Protein 8IUB (pdb70)

Nearest PDB structures (foldseek):
  8iua-assembly1_A  TM=9.982E-01  e=0.000E+00  Flavobacterium johnsoniae UW101
  8iu8-assembly1_A  TM=9.991E-01  e=0.000E+00  Flavobacterium johnsoniae UW101
  8iu9-assembly1_A  TM=9.987E-01  e=0.000E+00  Flavobacterium johnsoniae UW101
  3wnk-assembly1_A  TM=9.114E-01  e=9.664E-57  Niallia circulans
  3wnn-assembly2_B  TM=8.988E-01  e=6.431E-57  Niallia circulans

Radius of gyration: 24.44 Å; Cα contacts (8 Å, |Δi|>4): 1355; chains: 1; bounding box: 46×47×80 Å

Organism: Flavobacterium johnsoniae (strain ATCC 17061 / DSM 2064 / JCM 8514 / BCRC 14874 / CCUG 350202 / NBRC 14942 / NCIMB 11054 / UW101) (NCBI:txid376686)

Secondary structure (DSSP, 8-state):
---EEESSS-B-TTPPEEEEES---SSEEEEEEETTEEEEEEE---SEEEE---S-SSEEEEEEEEEEPTTS-EEEEEEEEEEE-SSTTSS--EEEE---SS--HHHHHHHHHHHHHTT--EEEE-S-SSBTTB-SSB-SSSB-SEEE-TTS-EEEHHHHHHHHHHHHHTT-EEEEEEESSEE-TT--TTTS-GGGB-BSSTTS-SBPEE---TT-S--EEEB-TT-HHHHHHHHHHHHHHHHHS--SEEEEE------S-B-TTSSB--GGGTHHHHHHHHHHHTTTSEEEEEEETTTTHHHHTTSS-SSEEEE--TT--BHHHHHHHHHHHHHHTTT---EEEE--TTTTGGGSSEE--HHHHHHHHHHHHHTT-EE--BSSSB-SSSSTT---EEPPHHHHHHHHHHHHHHHHTHHHHSSS-EEE---EEESSSSS-EE-SSPPTTSEEEEEEEETTEEEEEEEE-TT-S--BTT-TTS-PPPPPPEEEEEEEEE-SS----EEEEBTTBGGG--EEE--EEETTEEEEEEEEESSEEEEEE-

InterPro domains:
  IPR013780 Glycosyl hydrolase, all-beta [G3DSA:2.60.40.1180] (473-586)
  IPR013783 Immunoglobulin-like fold [G3DSA:2.60.40.10] (39-127)
  IPR017853 Glycoside hydrolase superfamily [SSF51445] (140-297)
  IPR025092 Glycosyl hydrolase family 66 [PF13199] (46-584)
  IPR025092 Glycosyl hydrolase family 66 [cd14745] (130-457)

B-factor: mean 16.68, std 7.06, range [8.14, 56.15]

CATH classification: 3.20.20.80

Sequence (546 aa):
KITLKTDKKASYKPGETVNFTADKVFNSSLIRYTHLGKVIKEETFSSGTSWSWLPPSDDFQGYMVAIYQTNTDGTQTILGTVGIDVSSDWAKFPRYGFLSEFGNISESDRAAVIDNLKDYHINGIQFYDWQYRQHQPLAGTVSNPMPVWNDIINREVYGSTVSGYIAQAHSKNMKAMFYNLAYGVLNDYDPNLIKQQQFVYKDANHNDKDKHELGWPFISNIYITDPANTAWQNYLAQKNDDVYKVYDFDGFHIDQLGDRGNVFRYDGTNADLKNAFPSFISAMKSANTNKKLVMNAVNQYGQKEIAGKELDFLYTEVWSPNEGFKDLTQVLTDNAAYSNNSKNTVLAAYMNYNKANNQGMMFNTPGVLLTDAVIFAFGGSHLELGEHMLGKEYFPNKNLSSMSAELKSSLLLEYYDFMTAYQNLLRDGGTYTNPTIATGDGKLNLGSWPPTMGKVAAVGKQVGSREIIHLLNFTNANSLNWRDTDGTQNVPDLIKQAMLNLNHSGKVTKIWYASPDYNGGAAVELSFSQNGEKVNFKVPVLQYWAMIIVVE

Solvent-accessible surface area: 20826 Å² total; per-residue (Å²): 182,12,75,11,88,7,48,40,2,6,2,92,48,56,52,60,0,66,3,76,5,78,101,75,62,119,77,6,47,2,37,0,13,43,17,9,133,68,67,77,76,57,91,9,68,41,64,83,39,65,18,107,9,50,84,83,51,59,38,0,4,2,0,3,0,20,42,58,51,154,114,54,78,80,66,32,8,9,10,5,1,3,1,1,6,50,46,10,21,69,1,0,2,1,0,0,0,0,48,4,16,120,42,59,120,81,81,29,32,63,31,1,56,71,0,16,23,12,5,0,3,0,0,2,0,24,6,0,2,40,25,4,6,50,0,4,0,19,78,64,101,110,58,73,106,52,2,68,1,5,31,100,49,96,1,54,5,77,3,0,50,16,1,4,62,32,0,63,68,50,34,3,62,0,0,0,12,0,2,0,0,0,0,0,88,73,39,64,99,107,83,2,110,76,98,7,1,0,0,95,36,48,109,86,108,78,38,2,65,68,130,48,52,232,43,50,57,7,37,9,42,0,0,7,0,35,33,91,58,0,12,106,32,0,14,96,32,3,46,25,0,24,140,42,9,91,0,22,0,0,3,0,21,5,38,2,101,53,56,117,15,30,87,68,104,19,62,101,1,67,3,75,86,3,1,26,54,0,0,28,27,3,47,93,50,18,93,133,40,31,4,0,1,6,0,17,46,38,39,3,0,144,45,0,0,66,60,77,9,28,0,0,4,0,16,0,58,78,113,34,39,14,4,104,34,0,10,91,6,19,81,43,0,36,74,83,5,124,124,73,30,37,5,0,0,0,1,5,3,0,54,77,76,0,97,101,134,32,92,5,28,17,4,2,0,5,4,0,0,0,0,0,1,1,24,9,0,2,3,1,4,6,5,49,20,3,3,3,24,72,58,5,16,36,123,33,5,53,29,28,83,116,0,100,66,30,0,59,47,1,4,3,0,2,0,1,2,0,10,2,3,10,51,48,50,86,102,54,135,39,75,22,48,42,28,58,53,107,6,83,40,18,55,55,72,14,56,98,36,72,0,1,2,6,3,18,58,14,66,106,65,60,2,7,1,0,0,2,0,52,43,12,71,34,53,79,1,16,14,54,85,17,86,9,64,90,5,99,91,18,121,88,0,58,0,50,9,76,24,103,36,195,15,110,40,0,0,0,0,1,7,42,63,46,13,0,3,24,43,112,15,106,66,68,66,120,64,96,131,0,48,4,95,1,14,17,0,33,8,0,0,0,0,0,2,59

Structure (mmCIF, N/CA/C/O backbone):
data_8IUB
#
_entry.id   8IUB
#
_cell.length_a   41.911
_cell.length_b   91.058
_cell.length_c   137.354
_cell.angle_alpha   90.000
_cell.angle_beta   90.000
_cell.angle_gamma   90.000
#
_symmetry.space_group_name_H-M   'P 21 21 21'
#
loop_
_entity.id
_entity.type
_entity.pdbx_description
1 polymer 'Candidate dextranase Glycoside hydrolase family 66'
2 branched alpha-D-glucopyranose-(1-6)-alpha-D-glucopyranose-(1-6)-alpha-D-glucopyranose
3 non-polymer 'SULFATE ION'
4 non-polymer 'SODIUM ION'
5 water water
#
loop_
_atom_site.group_PDB
_atom_site.id
_atom_site.type_symbol
_atom_site.label_atom_id
_atom_site.label_alt_id
_atom_site.label_comp_id
_atom_site.label_asym_id
_atom_site.label_entity_id
_atom_site.label_seq_id
_atom_site.pdbx_PDB_ins_code
_atom_site.Cartn_x
_atom_site.Cartn_y
_atom_site.Cartn_z
_atom_site.occupancy
_atom_site.B_iso_or_equiv
_atom_site.auth_seq_id
_atom_site.auth_comp_id
_atom_site.auth_asym_id
_atom_site.auth_atom_id
_atom_site.pdbx_PDB_model_num
ATOM 1 N N . LYS A 1 31 ? 6.389 33.298 -58.339 1.000 35.603 41 LYS A N 1
ATOM 2 C CA . LYS A 1 31 ? 5.621 32.819 -57.161 1.000 33.467 41 LYS A CA 1
ATOM 3 C C . LYS A 1 31 ? 5.454 33.954 -56.159 1.000 31.211 41 LYS A C 1
ATOM 4 O O . LYS A 1 31 ? 6.137 34.973 -56.199 1.000 31.999 41 LYS A O 1
ATOM 23 N N . ILE A 1 32 ? 4.528 33.761 -55.228 1.000 28.460 42 ILE A N 1
ATOM 24 C CA . ILE A 1 32 ? 4.272 34.773 -54.226 1.000 27.407 42 ILE A CA 1
ATOM 25 C C . ILE A 1 32 ? 4.214 34.128 -52.844 1.000 26.045 42 ILE A C 1
ATOM 26 O O . ILE A 1 32 ? 3.838 32.956 -52.653 1.000 25.433 42 ILE A O 1
ATOM 42 N N . THR A 1 33 ? 4.551 34.954 -51.856 1.000 25.705 43 THR A N 1
ATOM 43 C CA . THR A 1 33 ? 4.119 34.685 -50.496 1.000 24.069 43 THR A CA 1
ATOM 44 C C . THR A 1 33 ? 2.742 35.300 -50.316 1.000 22.524 43 THR A C 1
ATOM 45 O O . THR A 1 33 ? 2.444 36.379 -50.813 1.000 23.028 43 THR A O 1
ATOM 56 N N . LEU A 1 34 ? 1.891 34.520 -49.675 1.000 20.920 44 LEU A N 1
ATOM 57 C CA . LEU A 1 34 ? 0.518 34.879 -49.470 1.000 19.614 44 LEU A CA 1
ATOM 58 C C . LEU A 1 34 ? 0.173 34.527 -48.028 1.000 18.805 44 LEU A C 1
ATOM 59 O O . LEU A 1 34 ? 0.185 33.351 -47.650 1.000 18.886 44 LEU A O 1
ATOM 75 N N . LYS A 1 35 ? -0.209 35.572 -47.273 1.000 18.793 45 LYS A N 1
ATOM 76 C CA . LYS A 1 35 ? -0.503 35.478 -45.838 1.000 18.413 45 LYS A CA 1
ATOM 77 C C . LYS A 1 35 ? -1.844 36.128 -45.507 1.000 17.022 45 LYS A C 1
ATOM 78 O O . LYS A 1 35 ? -2.333 36.929 -46.281 1.000 17.593 45 LYS A O 1
ATOM 97 N N . THR A 1 36 ? -2.394 35.806 -44.328 1.000 14.960 46 THR A N 1
ATOM 98 C CA . THR A 1 36 ? -3.523 36.521 -43.749 1.000 13.693 46 THR A CA 1
ATOM 99 C C . THR A 1 36 ? -3.112 37.107 -42.414 1.000 14.231 46 THR A C 1
ATOM 100 O O . THR A 1 36 ? -2.029 36.773 -41.886 1.000 14.495 46 THR A O 1
ATOM 111 N N . ASP A 1 37 ? -3.960 38.005 -41.893 1.000 13.769 47 ASP A N 1
ATOM 112 C CA . ASP A 1 37 ? -3.579 38.774 -40.722 1.000 14.366 47 ASP A CA 1
ATOM 113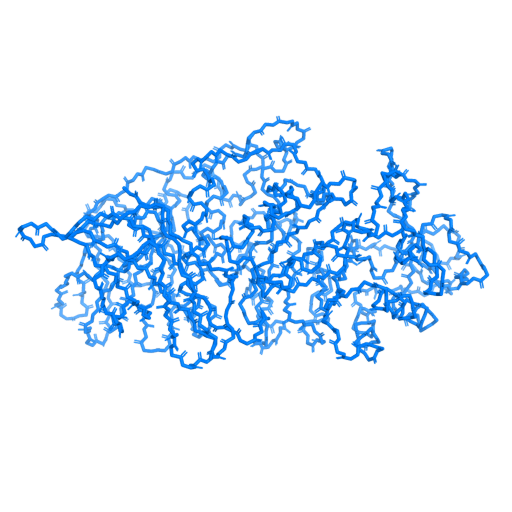 C C . ASP A 1 37 ? -3.639 37.987 -39.407 1.000 13.551 47 ASP A C 1
ATOM 114 O O . ASP A 1 37 ? -2.966 38.327 -38.455 1.000 14.812 47 ASP A O 1
ATOM 123 N N A LYS A 1 38 ? -4.494 36.963 -39.348 0.500 12.560 48 LYS A N 1
ATOM 124 N N B LYS A 1 38 ? -4.521 36.980 -39.339 0.500 12.590 48 LYS A N 1
ATOM 125 C CA A LYS A 1 38 ? -4.709 36.215 -38.117 0.500 12.376 48 LYS A CA 1
ATOM 126 C CA B LYS A 1 38 ? -4.755 36.215 -38.117 0.500 12.402 48 LYS A CA 1
ATOM 127 C C A LYS A 1 38 ? -4.542 34.726 -38.398 0.500 11.674 48 LYS A C 1
ATOM 128 C C B LYS A 1 38 ? -4.543 34.731 -38.397 0.500 11.678 48 LYS A C 1
ATOM 129 O O A LYS A 1 38 ? -4.485 34.325 -39.563 0.500 11.812 48 LYS A O 1
ATOM 130 O O B LYS A 1 38 ? -4.491 34.335 -39.562 0.500 11.810 48 LYS A O 1
ATOM 167 N N . ALA A 1 39 ? -4.431 33.930 -37.317 1.000 11.502 49 ALA A N 1
ATOM 168 C CA . ALA A 1 39 ? -4.239 32.483 -37.425 1.000 11.526 49 ALA A CA 1
ATOM 169 C C . ALA A 1 39 ? -5.549 31.787 -37.785 1.000 10.916 49 ALA A C 1
ATOM 170 O O . ALA A 1 39 ? -5.502 30.683 -38.320 1.000 11.920 49 ALA A O 1
ATOM 177 N N . SER A 1 40 ? -6.689 32.381 -37.404 1.000 10.730 50 SER A N 1
ATOM 178 C CA . SER A 1 40 ? -8.022 31.844 -37.576 1.000 10.512 50 SER A CA 1
ATOM 179 C C . SER A 1 40 ? -8.982 33.013 -37.420 1.000 10.529 50 SER A C 1
ATOM 180 O O . SER A 1 40 ? -8.608 34.055 -36.938 1.000 10.517 50 SER A O 1
ATOM 188 N N . TYR A 1 41 ? -10.246 32.803 -37.773 1.000 10.608 51 TYR A N 1
ATOM 189 C CA . TYR A 1 41 ? -11.247 33.854 -37.832 1.000 10.726 51 TYR A CA 1
ATOM 190 C C . TYR A 1 41 ? -12.545 33.334 -37.240 1.000 11.284 51 TYR A C 1
ATOM 191 O O . TYR A 1 41 ? -13.057 32.283 -37.627 1.000 11.493 51 TYR A O 1
ATOM 209 N N . LYS A 1 42 ? -13.122 34.120 -36.351 1.000 12.277 52 LYS A N 1
ATOM 210 C CA . LYS A 1 42 ? -14.451 33.814 -35.879 1.000 12.633 52 LYS A CA 1
ATOM 211 C C . LYS A 1 42 ? -15.435 34.098 -37.000 1.000 12.511 52 LYS A C 1
ATOM 212 O O . LYS A 1 42 ? -15.199 34.948 -37.853 1.000 12.570 52 LYS A O 1
ATOM 231 N N . PRO A 1 43 ? -16.612 33.440 -36.977 1.000 12.934 53 PRO A N 1
ATOM 232 C CA . PRO A 1 43 ? -17.705 33.812 -37.879 1.000 13.595 53 PRO A CA 1
ATOM 233 C C . PRO A 1 43 ? -17.951 35.310 -37.844 1.000 13.663 53 PRO A C 1
ATOM 234 O O . PRO A 1 43 ? -18.040 35.889 -36.772 1.000 14.378 53 PRO A O 1
ATOM 245 N N . GLY A 1 44 ? -18.091 35.894 -39.035 1.000 14.110 54 GLY A N 1
ATOM 246 C CA . GLY A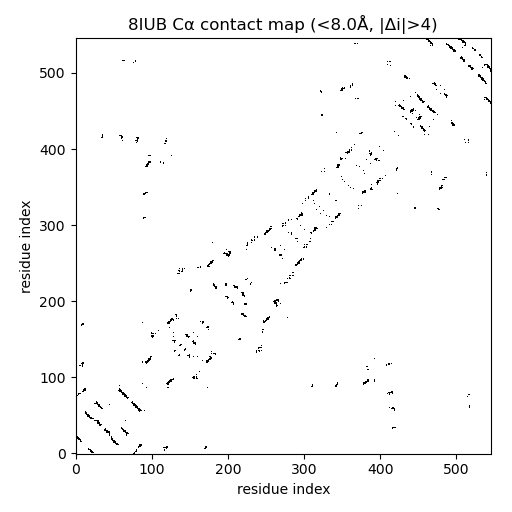 1 44 ? -18.337 37.304 -39.153 1.000 14.948 54 GLY A CA 1
ATOM 247 C C . GLY A 1 44 ? -17.088 38.159 -39.239 1.000 14.633 54 GLY A C 1
ATOM 248 O O . GLY A 1 44 ? -17.264 39.344 -39.543 1.000 16.593 54 GLY A O 1
ATOM 252 N N . GLU A 1 45 ? -15.891 37.616 -38.992 1.000 13.823 55 GLU A N 1
ATOM 253 C CA . GLU A 1 45 ? -14.686 38.421 -39.017 1.000 13.825 55 GLU A CA 1
ATOM 254 C C . GLU A 1 45 ? -14.150 38.452 -40.445 1.000 14.297 55 GLU A C 1
ATOM 255 O O . GLU A 1 45 ? -14.136 37.451 -41.152 1.000 14.365 55 GLU A O 1
ATOM 267 N N . THR A 1 46 ? -13.620 39.610 -40.819 1.000 15.139 56 THR A N 1
ATOM 268 C CA . THR A 1 46 ? -13.027 39.786 -42.128 1.000 15.202 56 THR A CA 1
ATOM 269 C C . THR A 1 46 ? -11.567 39.311 -42.154 1.000 14.483 56 THR A C 1
ATOM 270 O O . THR A 1 46 ? -10.770 39.520 -41.212 1.000 15.295 56 THR A O 1
ATOM 281 N N . VAL A 1 47 ? -11.224 38.654 -43.262 1.000 13.438 57 VAL A N 1
ATOM 282 C CA . VAL A 1 47 ? -9.865 38.221 -43.513 1.000 12.820 57 VAL A CA 1
ATOM 283 C C . VAL A 1 47 ? -9.150 39.326 -44.274 1.000 13.391 57 VAL A C 1
ATOM 284 O O . VAL A 1 47 ? -9.661 39.784 -45.295 1.000 13.450 57 VAL A O 1
ATOM 297 N N . ASN A 1 48 ? -7.938 39.714 -43.835 1.000 13.580 58 ASN A N 1
ATOM 298 C CA . ASN A 1 48 ? -7.086 40.649 -44.532 1.000 14.756 58 ASN A CA 1
ATOM 299 C C . ASN A 1 48 ? -5.840 39.933 -45.036 1.000 14.522 58 ASN A C 1
ATOM 300 O O . ASN A 1 48 ? -5.096 39.326 -44.259 1.000 15.420 58 ASN A O 1
ATOM 311 N N . PHE A 1 49 ? -5.629 40.001 -46.346 1.000 15.621 59 PHE A N 1
ATOM 312 C CA . PHE A 1 49 ? -4.520 39.354 -47.010 1.000 16.260 59 PHE A CA 1
ATOM 313 C C . PHE A 1 49 ? -3.353 40.277 -47.310 1.000 18.034 59 PHE A C 1
ATOM 314 O O . PHE A 1 49 ? -3.598 41.458 -47.546 1.000 18.434 59 PHE A O 1
ATOM 331 N N . THR A 1 50 ? -2.136 39.679 -47.385 1.000 17.423 60 THR A N 1
ATOM 332 C CA . THR A 1 50 ? -0.893 40.309 -47.832 1.000 19.492 60 THR A CA 1
ATOM 333 C C . THR A 1 50 ? -0.188 39.371 -48.804 1.000 19.865 60 THR A C 1
ATOM 334 O O . THR A 1 50 ? 0.148 38.221 -48.452 1.000 20.736 60 THR A O 1
ATOM 345 N N . ALA A 1 51 ? 0.061 39.921 -49.997 1.000 21.530 61 ALA A N 1
ATOM 346 C CA . ALA A 1 51 ? 0.956 39.283 -50.931 1.000 21.964 61 ALA A CA 1
ATOM 347 C C . ALA A 1 51 ? 2.216 40.123 -51.078 1.000 23.718 61 ALA A C 1
ATOM 348 O O . ALA A 1 51 ? 2.147 41.360 -50.977 1.000 24.928 61 ALA A O 1
ATOM 355 N N . ASP A 1 52 ? 3.357 39.476 -51.362 1.000 23.684 62 ASP A N 1
ATOM 356 C CA . ASP A 1 52 ? 4.624 40.201 -51.429 1.000 25.845 62 ASP A CA 1
ATOM 357 C C . ASP A 1 52 ? 4.761 40.958 -52.742 1.000 27.767 62 ASP A C 1
ATOM 358 O O . ASP A 1 52 ? 5.596 41.860 -52.838 1.000 29.258 62 ASP A O 1
ATOM 367 N N . LYS A 1 53 ? 3.967 40.582 -53.748 1.000 27.884 63 LYS A N 1
ATOM 368 C CA . LYS A 1 53 ? 4.045 41.195 -55.063 1.000 30.731 63 LYS A CA 1
ATOM 369 C C . LYS A 1 53 ? 2.831 40.728 -55.860 1.000 30.199 63 LYS A C 1
ATOM 370 O O . LYS A 1 53 ? 2.264 39.648 -55.590 1.000 29.123 63 LYS A O 1
ATOM 389 N N . VAL A 1 54 ? 2.490 41.532 -56.870 1.000 32.404 64 VAL A N 1
ATOM 390 C CA . VAL A 1 54 ? 1.391 41.230 -57.767 1.000 31.925 64 VAL A CA 1
ATOM 391 C C . VAL A 1 54 ? 1.959 40.803 -59.110 1.000 33.214 64 VAL A C 1
ATOM 392 O O . VAL A 1 54 ? 3.015 41.268 -59.519 1.000 35.729 64 VAL A O 1
ATOM 405 N N . PHE A 1 55 ? 1.259 39.856 -59.758 1.000 32.453 65 PHE A N 1
ATOM 406 C CA . PHE A 1 55 ? 1.558 39.422 -61.113 1.000 34.132 65 PHE A CA 1
ATOM 407 C C . PHE A 1 55 ? 0.363 39.788 -61.979 1.000 34.408 65 PHE A C 1
ATOM 408 O O . PHE A 1 55 ? -0.783 39.743 -61.529 1.000 33.003 65 PHE A O 1
ATOM 425 N N . ASN A 1 56 ? 0.637 40.167 -63.224 1.000 36.453 66 ASN A N 1
ATOM 426 C CA . ASN A 1 56 ? -0.438 40.586 -64.105 1.000 37.304 66 ASN A CA 1
ATOM 427 C C . ASN A 1 56 ? -1.174 39.349 -64.617 1.000 36.301 66 ASN A C 1
ATOM 428 O O . ASN A 1 56 ? -0.744 38.217 -64.405 1.000 35.212 66 ASN A O 1
ATOM 439 N N . SER A 1 57 ? -2.318 39.575 -65.262 1.000 36.582 67 SER A N 1
ATOM 440 C CA . SER A 1 57 ? -3.116 38.502 -65.831 1.000 36.407 67 SER A CA 1
ATOM 441 C C . SER A 1 57 ? -3.408 37.436 -64.771 1.000 33.774 67 SER A C 1
ATOM 442 O O . SER A 1 57 ? -3.367 36.243 -65.095 1.000 33.995 67 SER A O 1
ATOM 450 N N . SER A 1 58 ? -3.733 37.859 -63.529 1.000 31.473 68 SER A N 1
ATOM 451 C CA . SER A 1 58 ? -3.907 36.908 -62.435 1.000 29.224 68 SER A CA 1
ATOM 452 C C . SER A 1 58 ? -5.238 37.069 -61.694 1.000 28.003 68 SER A C 1
ATOM 453 O O . SER A 1 58 ? -5.870 38.118 -61.693 1.000 27.899 68 SER A O 1
ATOM 461 N N . LEU A 1 59 ? -5.621 35.988 -61.033 1.000 26.702 69 LEU A N 1
ATOM 462 C CA . LEU A 1 59 ? -6.940 35.785 -60.447 1.000 26.192 69 LEU A CA 1
ATOM 463 C C . LEU A 1 59 ? -6.790 35.203 -59.045 1.000 23.394 69 LEU A C 1
ATOM 464 O O . LEU A 1 59 ? -5.876 34.439 -58.794 1.000 23.503 69 LEU A O 1
ATOM 480 N N . ILE A 1 60 ? -7.718 35.567 -58.153 1.000 21.685 70 ILE A N 1
ATOM 481 C CA . ILE A 1 60 ? -7.816 34.989 -56.818 1.000 20.250 70 ILE A CA 1
ATOM 482 C C . ILE A 1 60 ? -9.060 34.114 -56.791 1.000 20.003 70 ILE A C 1
ATOM 483 O O . ILE A 1 60 ? -10.158 34.567 -57.090 1.000 20.994 70 ILE A O 1
ATOM 499 N N . ARG A 1 61 ? -8.855 32.855 -56.414 1.000 18.820 71 ARG A N 1
ATOM 500 C CA . ARG A 1 61 ? -9.894 31.840 -56.377 1.000 18.898 71 ARG A CA 1
ATOM 501 C C . ARG A 1 61 ? -10.065 31.362 -54.941 1.000 16.860 71 ARG A C 1
ATOM 502 O O . ARG A 1 61 ? -9.115 30.885 -54.339 1.000 16.751 71 ARG A O 1
ATOM 523 N N . TYR A 1 62 ? -11.284 31.531 -54.414 1.000 16.497 72 TYR A N 1
ATOM 524 C CA . TYR A 1 62 ? -11.662 31.149 -53.071 1.000 15.283 72 TYR A CA 1
ATOM 525 C C . TYR A 1 62 ? -12.396 29.822 -53.198 1.000 14.913 72 TYR A C 1
ATOM 526 O O . TYR A 1 62 ? -13.418 29.741 -53.906 1.000 16.320 72 TYR A O 1
ATOM 544 N N . THR A 1 63 ? -11.919 28.761 -52.537 1.000 13.876 73 THR A N 1
ATOM 545 C CA . THR A 1 63 ? -12.573 27.459 -52.628 1.000 14.097 73 THR A CA 1
ATOM 546 C C . THR A 1 63 ? -12.952 26.901 -51.247 1.000 13.375 73 THR A C 1
ATOM 547 O O . THR A 1 63 ? -12.283 27.138 -50.241 1.000 12.301 73 THR A O 1
ATOM 558 N N . HIS A 1 64 ? -14.093 26.185 -51.249 1.000 13.685 74 HIS A N 1
ATOM 559 C CA . HIS A 1 64 ? -14.499 25.379 -50.111 1.000 13.691 74 HIS A CA 1
ATOM 560 C C . HIS A 1 64 ? -14.600 23.943 -50.619 1.000 14.898 74 HIS A C 1
ATOM 561 O O . HIS A 1 64 ? -15.382 23.664 -51.522 1.000 15.037 74 HIS A O 1
ATOM 576 N N . LEU A 1 65 ? -13.790 23.031 -50.070 1.000 14.902 75 LEU A N 1
ATOM 577 C CA . LEU A 1 65 ? -13.826 21.609 -50.460 1.000 16.451 75 LEU A CA 1
ATOM 578 C C . LEU A 1 65 ? -13.740 21.475 -51.978 1.000 17.334 75 LEU A C 1
ATOM 579 O O . LEU A 1 65 ? -14.494 20.722 -52.592 1.000 17.954 75 LEU A O 1
ATOM 595 N N . GLY A 1 66 ? -12.805 22.228 -52.567 1.000 17.091 76 GLY A N 1
ATOM 596 C CA . GLY A 1 66 ? -12.547 22.056 -53.981 1.000 18.372 76 GLY A CA 1
ATOM 597 C C . GLY A 1 66 ? -13.509 22.807 -54.907 1.000 18.663 76 GLY A C 1
ATOM 598 O O . GLY A 1 66 ? -13.285 22.810 -56.111 1.000 20.108 76 GLY A O 1
ATOM 602 N N . LYS A 1 67 ? -14.575 23.414 -54.359 1.000 17.429 77 LYS A N 1
ATOM 603 C CA . LYS A 1 67 ? -15.526 24.165 -55.154 1.000 18.302 77 LYS A CA 1
ATOM 604 C C . LYS A 1 67 ? -15.233 25.662 -55.065 1.000 17.380 77 LYS A C 1
ATOM 605 O O . LYS A 1 67 ? -15.071 26.198 -53.980 1.000 16.001 77 LYS A O 1
ATOM 624 N N . VAL A 1 68 ? -15.293 26.334 -56.212 1.000 18.410 78 VAL A N 1
ATOM 625 C CA . VAL A 1 68 ? -15.093 27.769 -56.289 1.000 18.605 78 VAL A CA 1
ATOM 626 C C . VAL A 1 68 ? -16.337 28.458 -55.753 1.000 18.722 78 VAL A C 1
ATOM 627 O O . VAL A 1 68 ? -17.435 28.302 -56.285 1.000 20.729 78 VAL A O 1
ATOM 640 N N . ILE A 1 69 ? -16.132 29.281 -54.733 1.000 17.443 79 ILE A N 1
ATOM 641 C CA . ILE A 1 69 ? -17.212 30.075 -54.178 1.000 18.036 79 ILE A CA 1
ATOM 642 C C . ILE A 1 69 ? -17.043 31.550 -54.514 1.000 18.687 79 ILE A C 1
ATOM 643 O O . ILE A 1 69 ? -17.991 32.322 -54.389 1.000 19.899 79 ILE A O 1
ATOM 659 N N . LYS A 1 70 ? -15.849 31.970 -54.945 1.000 18.413 80 LYS A N 1
ATOM 660 C CA . LYS A 1 70 ? -15.641 33.358 -55.354 1.000 19.472 80 LYS A CA 1
ATOM 661 C C . LYS A 1 70 ? -14.386 33.433 -56.220 1.000 19.286 80 LYS A C 1
ATOM 662 O O . LYS A 1 70 ? -13.423 32.711 -55.944 1.000 18.108 80 LYS A O 1
ATOM 681 N N . GLU A 1 71 ? -14.420 34.250 -57.271 1.000 21.096 81 GLU A N 1
ATOM 682 C CA . GLU A 1 71 ? -13.217 34.606 -58.004 1.000 22.216 81 GLU A CA 1
ATOM 683 C C . GLU A 1 71 ? -13.167 36.121 -58.139 1.000 23.159 81 GLU A C 1
ATOM 684 O O . GLU A 1 71 ? -14.190 36.775 -58.339 1.000 24.452 81 GLU A O 1
ATOM 696 N N . GLU A 1 72 ? -11.957 36.671 -58.057 1.000 23.376 82 GLU A N 1
ATOM 697 C CA . GLU A 1 72 ? -11.790 38.081 -58.367 1.000 24.722 82 GLU A CA 1
ATOM 698 C C . GLU A 1 72 ? -10.373 38.374 -58.873 1.000 25.538 82 GLU A C 1
ATOM 699 O O . GLU A 1 72 ? -9.434 37.590 -58.716 1.000 25.653 82 GLU A O 1
ATOM 711 N N . THR A 1 73 ? -10.212 39.526 -59.516 1.000 27.267 83 THR A N 1
ATOM 712 C CA . THR A 1 73 ? -8.937 39.859 -60.122 1.000 29.317 83 THR A CA 1
ATOM 713 C C . THR A 1 73 ? -7.910 40.107 -59.022 1.000 29.641 83 THR A C 1
ATOM 714 O O . THR A 1 73 ? -8.257 40.654 -57.978 1.000 29.500 83 THR A O 1
ATOM 725 N N . PHE A 1 74 ? -6.684 39.590 -59.235 1.000 29.945 84 PHE A N 1
ATOM 726 C CA . PHE A 1 74 ? -5.551 39.858 -58.352 1.000 28.589 84 PHE A CA 1
ATOM 727 C C . PHE A 1 74 ? -5.037 41.252 -58.716 1.000 30.833 84 PHE A C 1
ATOM 728 O O . PHE A 1 74 ? -4.606 41.463 -59.832 1.000 33.090 84 PHE A O 1
ATOM 745 N N A SER A 1 75 ? -5.220 42.190 -57.783 0.500 30.674 85 SER A N 1
ATOM 746 N N B SER A 1 75 ? -4.981 42.165 -57.733 0.500 30.934 85 SER A N 1
ATOM 747 C CA A SER A 1 75 ? -4.934 43.593 -58.013 0.500 31.991 85 SER A CA 1
ATOM 748 C CA B SER A 1 75 ? -4.922 43.590 -58.029 0.500 32.347 85 SER A CA 1
ATOM 749 C C A SER A 1 75 ? -4.079 44.093 -56.851 0.500 32.122 85 SER A C 1
ATOM 750 C C B SER A 1 75 ? -4.105 44.367 -56.993 0.500 32.653 85 SER A C 1
ATOM 751 O O A SER A 1 75 ? -2.873 43.845 -56.824 0.500 32.638 85 SER A O 1
ATOM 752 O O B SER A 1 75 ? -2.976 44.776 -57.295 0.500 33.255 85 SER A O 1
ATOM 767 N N . GLY A 1 76 ? -4.729 44.683 -55.832 1.000 32.028 86 GLY A N 1
ATOM 768 C CA . GLY A 1 76 ? -4.029 45.296 -54.710 1.000 32.286 86 GLY A CA 1
ATOM 769 C C . GLY A 1 76 ? -3.203 44.248 -53.965 1.000 30.921 86 GLY A C 1
ATOM 770 O O . GLY A 1 76 ? -3.581 43.084 -53.943 1.000 30.172 86 GLY A O 1
ATOM 774 N N . THR A 1 77 ? -2.066 44.658 -53.375 1.000 30.654 87 THR A N 1
ATOM 775 C CA . THR A 1 77 ? -1.259 43.714 -52.611 1.000 28.819 87 THR A CA 1
ATOM 776 C C . THR A 1 77 ? -1.886 43.445 -51.231 1.000 26.013 87 THR A C 1
ATOM 777 O O . THR A 1 77 ? -1.533 42.483 -50.550 1.000 26.487 87 THR A O 1
ATOM 788 N N . SER A 1 78 ? -2.795 44.326 -50.809 1.000 25.047 88 SER A N 1
ATOM 789 C CA . SER A 1 78 ? -3.623 44.111 -49.635 1.000 23.076 88 SER A CA 1
ATOM 790 C C . SER A 1 78 ? -5.061 44.123 -50.085 1.000 21.635 88 SER A C 1
ATOM 791 O O . SER A 1 78 ? -5.449 45.001 -50.857 1.000 22.700 88 SER A O 1
ATOM 799 N N . TRP A 1 79 ? -5.839 43.216 -49.517 1.000 19.029 89 TRP A N 1
ATOM 800 C CA . TRP A 1 79 ? -7.256 43.194 -49.799 1.000 18.702 89 TRP A CA 1
ATOM 801 C C . TRP A 1 79 ? -7.930 42.376 -48.716 1.000 17.098 89 TRP A C 1
ATOM 802 O O . TRP A 1 79 ? -7.279 41.678 -47.944 1.000 16.666 89 TRP A O 1
ATOM 823 N N . SER A 1 80 ? -9.253 42.494 -48.652 1.000 17.471 90 SER A N 1
ATOM 824 C CA . SER A 1 80 ? -10.016 41.801 -47.639 1.000 17.026 90 SER A CA 1
ATOM 825 C C . SER A 1 80 ? -11.075 40.892 -48.248 1.000 16.411 90 SER A C 1
ATOM 826 O O . SER A 1 80 ? -11.467 41.068 -49.389 1.000 17.009 90 SER A O 1
ATOM 834 N N . TRP A 1 81 ? -11.519 39.922 -47.443 1.000 15.509 91 TRP A N 1
ATOM 835 C CA . TRP A 1 81 ? -12.596 39.015 -47.804 1.000 15.270 91 TRP A CA 1
ATOM 836 C C . TRP A 1 81 ? -13.390 38.727 -46.542 1.000 15.018 91 TRP A C 1
ATOM 837 O O . TRP A 1 81 ? -12.823 38.305 -45.548 1.000 14.849 91 TRP A O 1
ATOM 858 N N . LEU A 1 82 ? -14.723 38.795 -46.641 1.000 15.424 92 LEU A N 1
ATOM 859 C CA . LEU A 1 82 ? -15.585 38.282 -45.582 1.000 16.009 92 LEU A CA 1
ATOM 860 C C . LEU A 1 82 ? -16.018 36.876 -45.971 1.000 15.454 92 LEU A C 1
ATOM 861 O O . LEU A 1 82 ? -16.749 36.704 -46.944 1.000 16.139 92 LEU A O 1
ATOM 877 N N . PRO A 1 83 ? -15.590 35.826 -45.256 1.000 14.607 93 PRO A N 1
ATOM 878 C CA . PRO A 1 83 ? -15.982 34.464 -45.583 1.000 14.382 93 PRO A CA 1
ATOM 879 C C . PRO A 1 83 ? -17.453 34.256 -45.286 1.000 15.015 93 PRO A C 1
ATOM 880 O O . PRO A 1 83 ? -18.082 35.057 -44.631 1.000 14.639 93 PRO A O 1
ATOM 891 N N . PRO A 1 84 ? -18.006 33.138 -45.746 1.000 14.680 94 PRO A N 1
ATOM 892 C CA . PRO A 1 84 ? -19.351 32.691 -45.326 1.000 15.088 94 PRO A CA 1
ATOM 893 C C . PRO A 1 84 ? -19.413 32.624 -43.796 1.000 14.458 94 PRO A C 1
ATOM 894 O O . PRO A 1 84 ? -18.380 32.492 -43.118 1.000 13.644 94 PRO A O 1
ATOM 905 N N . SER A 1 85 ? -20.633 32.739 -43.251 1.000 15.616 95 SER A N 1
ATOM 906 C CA . SER A 1 85 ? -20.802 32.808 -41.812 1.000 15.282 95 SER A CA 1
ATOM 907 C C . SER A 1 85 ? -20.672 31.464 -41.107 1.000 14.052 95 SER A C 1
ATOM 908 O O . SER A 1 85 ? -20.638 31.422 -39.907 1.000 14.754 95 SER A O 1
ATOM 916 N N . ASP A 1 86 ? -20.679 30.374 -41.857 1.000 13.625 96 ASP A N 1
ATOM 917 C CA . ASP A 1 86 ? -20.765 29.052 -41.247 1.000 14.005 96 ASP A CA 1
ATOM 918 C C . ASP A 1 86 ? -19.565 28.799 -40.352 1.000 12.776 96 ASP A C 1
ATOM 919 O O . ASP A 1 86 ? -18.410 28.993 -40.749 1.000 12.973 96 ASP A O 1
ATOM 928 N N . ASP A 1 87 ? -19.819 28.273 -39.166 1.000 12.273 97 ASP A N 1
ATOM 929 C CA . ASP A 1 87 ? -18.727 28.013 -38.243 1.000 11.657 97 ASP A CA 1
ATOM 930 C C . ASP A 1 87 ? -18.005 26.700 -38.569 1.000 11.381 97 ASP A C 1
ATOM 931 O O . ASP A 1 87 ? -18.550 25.817 -39.201 1.000 11.731 97 ASP A O 1
ATOM 940 N N . PHE A 1 88 ? -16.725 26.646 -38.195 1.000 10.819 98 PHE A N 1
ATOM 941 C CA . PHE A 1 88 ? -15.864 25.479 -38.276 1.000 10.380 98 PHE A CA 1
ATOM 942 C C . PHE A 1 88 ? -15.731 25.044 -39.725 1.000 10.628 98 PHE A C 1
ATOM 943 O O . PHE A 1 88 ? -15.906 23.844 -40.016 1.000 11.835 98 PHE A O 1
ATOM 960 N N . GLN A 1 89 ? -15.308 25.976 -40.588 1.000 10.974 99 GLN A N 1
ATOM 961 C CA . GLN A 1 89 ? -15.119 25.673 -41.999 1.000 10.927 99 GLN A CA 1
ATOM 962 C C . GLN A 1 89 ? -13.709 26.077 -42.417 1.000 10.505 99 GLN A C 1
ATOM 963 O O . GLN A 1 89 ? -13.227 27.148 -42.050 1.000 11.236 99 GLN A O 1
ATOM 977 N N . GLY A 1 90 ? -13.082 25.235 -43.250 1.000 10.878 100 GLY A N 1
ATOM 978 C CA . GLY A 1 90 ? -11.803 25.572 -43.865 1.000 10.886 100 GLY A CA 1
ATOM 979 C C . GLY A 1 90 ? -11.985 25.948 -45.335 1.000 11.054 100 GLY A C 1
ATOM 980 O O . GLY A 1 90 ? -12.807 25.370 -46.014 1.000 11.701 100 GLY A O 1
ATOM 984 N N . TYR A 1 91 ? -11.122 26.850 -45.797 1.000 10.950 101 TYR A N 1
ATOM 985 C CA . TYR A 1 91 ? -11.121 27.324 -47.164 1.000 11.832 101 TYR A CA 1
ATOM 986 C C . TYR A 1 91 ? -9.693 27.305 -47.682 1.000 11.909 101 TYR A C 1
ATOM 987 O O . TYR A 1 91 ? -8.735 27.442 -46.910 1.000 11.537 101 TYR A O 1
ATOM 1005 N N . MET A 1 92 ? -9.558 27.267 -49.012 1.000 12.261 102 MET A N 1
ATOM 1006 C CA . MET A 1 92 ? -8.282 27.589 -49.635 1.000 12.980 102 MET A CA 1
ATOM 1007 C C . MET A 1 92 ? -8.440 28.852 -50.482 1.000 13.379 102 MET A C 1
ATOM 1008 O O . MET A 1 92 ? -9.480 29.056 -51.135 1.000 15.322 102 MET A O 1
ATOM 1022 N N . VAL A 1 93 ? -7.409 29.690 -50.474 1.000 13.328 103 VAL A N 1
ATOM 1023 C CA . VAL A 1 93 ? -7.332 30.783 -51.409 1.000 14.496 103 VAL A CA 1
ATOM 1024 C C . VAL A 1 93 ? -6.073 30.571 -52.255 1.000 15.432 103 VAL A C 1
ATOM 1025 O O . VAL A 1 93 ? -4.976 30.312 -51.746 1.000 15.575 103 VAL A O 1
ATOM 1038 N N . ALA A 1 94 ? -6.272 30.601 -53.561 1.000 16.012 104 ALA A N 1
ATOM 1039 C CA . ALA A 1 94 ? -5.225 30.314 -54.527 1.000 17.332 104 ALA A CA 1
ATOM 1040 C C . ALA A 1 94 ? -5.170 31.437 -55.551 1.000 18.671 104 ALA A C 1
ATOM 1041 O O . ALA A 1 94 ? -6.201 31.852 -56.094 1.000 19.524 104 ALA A O 1
ATOM 1048 N N . ILE A 1 95 ? -3.952 31.880 -55.866 1.000 19.276 105 ILE A N 1
ATOM 1049 C CA . ILE A 1 95 ? -3.770 32.865 -56.906 1.000 21.096 105 ILE A CA 1
ATOM 1050 C C . ILE A 1 95 ? -3.090 32.192 -58.084 1.000 22.615 105 ILE A C 1
ATOM 1051 O O . ILE A 1 95 ? -2.063 31.525 -57.916 1.000 22.627 105 ILE A O 1
ATOM 1067 N N . TYR A 1 96 ? -3.694 32.451 -59.245 1.000 23.966 106 TYR A N 1
ATOM 1068 C CA . TYR A 1 96 ? -3.245 31.904 -60.514 1.000 26.591 106 TYR A CA 1
ATOM 1069 C C . TYR A 1 96 ? -3.034 33.001 -61.543 1.000 28.627 106 TYR A C 1
ATOM 1070 O O . TYR A 1 96 ? -3.882 33.873 -61.669 1.000 28.711 106 TYR A O 1
ATOM 1088 N N . GLN A 1 97 ? -1.940 32.896 -62.310 1.000 30.730 107 GLN A N 1
ATOM 1089 C CA . GLN A 1 97 ? -1.764 33.657 -63.538 1.000 32.703 107 GLN A CA 1
ATOM 1090 C C . GLN A 1 97 ? -2.341 32.843 -64.695 1.000 33.793 107 GLN A C 1
ATOM 1091 O O . GLN A 1 97 ? -2.064 31.643 -64.833 1.000 34.206 107 GLN A O 1
ATOM 1105 N N . THR A 1 98 ? -3.152 33.516 -65.518 1.000 34.553 108 THR A N 1
ATOM 1106 C CA . THR A 1 98 ? -3.795 32.918 -66.674 1.000 36.154 108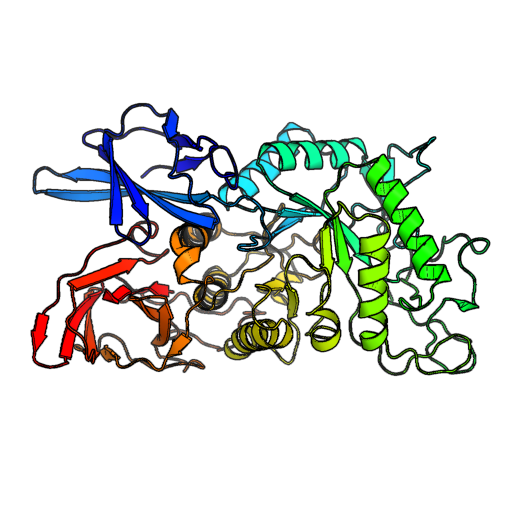 THR A CA 1
ATOM 1107 C C . THR A 1 98 ? -2.916 33.094 -67.910 1.000 38.750 108 THR A C 1
ATOM 1108 O O . THR A 1 98 ? -2.452 34.190 -68.194 1.000 39.666 108 THR A O 1
ATOM 1119 N N . ASN A 1 99 ? -2.703 31.996 -68.650 1.000 39.978 109 ASN A N 1
ATOM 1120 C CA . ASN A 1 99 ? -1.879 32.024 -69.849 1.000 42.727 109 ASN A CA 1
ATOM 1121 C C . ASN A 1 99 ? -2.804 32.171 -71.053 1.000 44.159 109 ASN A C 1
ATOM 1122 O O . ASN A 1 99 ? -3.979 31.823 -70.970 1.000 43.077 109 ASN A O 1
ATOM 1133 N N . THR A 1 100 ? -2.267 32.693 -72.169 1.000 46.675 110 THR A N 1
ATOM 1134 C CA . THR A 1 100 ? -3.060 32.962 -73.361 1.000 48.828 110 THR A CA 1
ATOM 1135 C C . THR A 1 100 ? -3.789 31.704 -73.837 1.000 50.098 110 THR A C 1
ATOM 1136 O O . THR A 1 100 ? -4.913 31.790 -74.325 1.000 50.996 110 THR A O 1
ATOM 1147 N N . ASP A 1 101 ? -3.143 30.538 -73.708 1.000 51.122 111 ASP A N 1
ATOM 1148 C CA . ASP A 1 101 ? -3.703 29.293 -74.213 1.000 52.832 111 ASP A CA 1
ATOM 1149 C C . ASP A 1 101 ? -4.773 28.722 -73.279 1.000 51.277 111 ASP A C 1
ATOM 1150 O O . ASP A 1 101 ? -5.376 27.699 -73.601 1.000 52.691 111 ASP A O 1
ATOM 1159 N N . GLY A 1 102 ? -4.975 29.346 -72.113 1.000 49.175 112 GLY A N 1
ATOM 1160 C CA . GLY A 1 102 ? -6.009 28.918 -71.183 1.000 47.274 112 GLY A CA 1
ATOM 1161 C C . GLY A 1 102 ? -5.467 28.039 -70.059 1.000 45.440 112 GLY A C 1
ATOM 1162 O O . GLY A 1 102 ? -6.216 27.683 -69.155 1.000 43.908 112 GLY A O 1
ATOM 1166 N N . THR A 1 103 ? -4.179 27.677 -70.115 1.000 45.643 113 THR A N 1
ATOM 1167 C CA . THR A 1 103 ? -3.546 27.068 -68.962 1.000 44.239 113 THR A CA 1
ATOM 1168 C C . THR A 1 103 ? -3.500 28.120 -67.856 1.000 42.123 113 THR A C 1
ATOM 1169 O O . THR A 1 103 ? -3.553 29.329 -68.118 1.000 42.003 113 THR A O 1
ATOM 1180 N N . GLN A 1 104 ? -3.457 27.631 -66.614 1.000 40.633 114 GLN A N 1
ATOM 1181 C CA . GLN A 1 104 ? -3.264 28.470 -65.451 1.000 39.786 114 GLN A CA 1
ATOM 1182 C C . GLN A 1 104 ? -2.064 27.962 -64.669 1.000 39.018 114 GLN A C 1
ATOM 1183 O O . GLN A 1 104 ? -1.743 26.768 -64.706 1.000 40.075 114 GLN A O 1
ATOM 1197 N N . THR A 1 105 ? -1.392 28.921 -64.024 1.000 37.359 115 THR A N 1
ATOM 1198 C CA . THR A 1 105 ? -0.190 28.661 -63.264 1.000 36.825 115 THR A CA 1
ATOM 1199 C C . THR A 1 105 ? -0.450 29.156 -61.847 1.000 33.771 115 THR A C 1
ATOM 1200 O O . THR A 1 105 ? -0.829 30.311 -61.655 1.000 33.006 115 THR A O 1
ATOM 1211 N N . ILE A 1 106 ? -0.287 28.261 -60.872 1.000 32.107 116 ILE A N 1
ATOM 1212 C CA . ILE A 1 106 ? -0.417 28.647 -59.474 1.000 29.779 116 ILE A CA 1
ATOM 1213 C C . ILE A 1 106 ? 0.747 29.555 -59.064 1.000 29.654 116 ILE A C 1
ATOM 1214 O O . ILE A 1 106 ? 1.901 29.283 -59.369 1.000 30.390 116 ILE A O 1
ATOM 1230 N N . LEU A 1 107 ? 0.430 30.654 -58.378 1.000 20.336 117 LEU A N 1
ATOM 1231 C CA . LEU A 1 107 ? 1.449 31.534 -57.848 1.000 20.800 117 LEU A CA 1
ATOM 1232 C C . LEU A 1 107 ? 1.611 31.326 -56.354 1.000 19.441 117 LEU A C 1
ATOM 1233 O O . LEU A 1 107 ? 2.714 31.366 -55.844 1.000 19.837 117 LEU A O 1
ATOM 1249 N N . GLY A 1 108 ? 0.511 31.092 -55.626 1.000 17.984 118 GLY A N 1
ATOM 1250 C CA . GLY A 1 108 ? 0.600 30.884 -54.198 1.000 17.019 118 GLY A CA 1
ATOM 1251 C C . GLY A 1 108 ? -0.781 30.568 -53.638 1.000 15.606 118 GLY A C 1
ATOM 1252 O O . GLY A 1 108 ? -1.793 30.810 -54.306 1.000 15.787 118 GLY A O 1
ATOM 1256 N N . THR A 1 109 ? -0.761 29.999 -52.443 1.000 14.392 119 THR A N 1
ATOM 1257 C CA . THR A 1 109 ? -1.973 29.604 -51.765 1.000 14.088 119 THR A CA 1
ATOM 1258 C C . THR A 1 109 ? -1.863 29.948 -50.294 1.000 13.759 119 THR A C 1
ATOM 1259 O O . THR A 1 109 ? -0.764 30.121 -49.747 1.000 14.446 119 THR A O 1
ATOM 1270 N N . VAL A 1 110 ? -3.041 30.085 -49.675 1.000 13.162 120 VAL A N 1
ATOM 1271 C CA . VAL A 1 110 ? -3.103 30.160 -48.227 1.000 12.785 120 VAL A CA 1
ATOM 1272 C C . VAL A 1 110 ? -4.400 29.518 -47.758 1.000 12.261 120 VAL A C 1
ATOM 1273 O O . VAL A 1 110 ? -5.439 29.671 -48.404 1.000 13.302 120 VAL A O 1
ATOM 1286 N N . GLY A 1 111 ? -4.309 28.766 -46.679 1.000 11.480 121 GLY A N 1
ATOM 1287 C CA . GLY A 1 111 ? -5.490 28.174 -46.053 1.000 11.200 121 GLY A CA 1
ATOM 1288 C C . GLY A 1 111 ? -6.108 29.140 -45.051 1.000 11.607 121 GLY A C 1
ATOM 1289 O O . GLY A 1 111 ? -5.390 29.955 -44.442 1.000 12.133 121 GLY A O 1
ATOM 1293 N N . ILE A 1 112 ? -7.435 29.017 -44.882 1.000 11.837 122 ILE A N 1
ATOM 1294 C CA . ILE A 1 112 ? -8.159 29.847 -43.930 1.000 11.778 122 ILE A CA 1
ATOM 1295 C C . ILE A 1 112 ? -9.054 28.954 -43.083 1.000 11.360 122 ILE A C 1
ATOM 1296 O O . ILE A 1 112 ? -9.802 28.119 -43.618 1.000 11.673 122 ILE A O 1
ATOM 1312 N N . ASP A 1 113 ? -9.057 29.231 -41.786 1.000 11.140 123 ASP A N 1
ATOM 1313 C CA . ASP A 1 113 ? -9.940 28.587 -40.827 1.000 10.915 123 ASP A CA 1
ATOM 1314 C C . ASP A 1 113 ? -10.927 29.581 -40.225 1.000 10.988 123 ASP A C 1
ATOM 1315 O O . ASP A 1 113 ? -10.525 30.464 -39.480 1.000 11.326 123 ASP A O 1
ATOM 1324 N N . VAL A 1 114 ? -12.238 29.364 -40.487 1.000 11.267 124 VAL A N 1
ATOM 1325 C CA . VAL A 1 114 ? -13.303 30.043 -39.778 1.000 11.756 124 VAL A CA 1
ATOM 1326 C C . VAL A 1 114 ? -13.735 29.099 -38.658 1.000 10.945 124 VAL A C 1
ATOM 1327 O O . VAL A 1 114 ? -14.425 28.106 -38.892 1.000 11.904 124 VAL A O 1
ATOM 1340 N N . SER A 1 115 ? -13.366 29.457 -37.426 1.000 10.969 125 SER A N 1
ATOM 1341 C CA . SER A 1 115 ? -13.737 28.736 -36.214 1.000 11.061 125 SER A CA 1
ATOM 1342 C C . SER A 1 115 ? -13.985 29.727 -35.100 1.000 11.086 125 SER A C 1
ATOM 1343 O O . SER A 1 115 ? -13.167 30.610 -34.846 1.000 11.886 125 SER A O 1
ATOM 1351 N N . SER A 1 116 ? -15.073 29.504 -34.343 1.000 11.698 126 SER A N 1
ATOM 1352 C CA . SER A 1 116 ? -15.324 30.342 -33.172 1.000 11.717 126 SER A CA 1
ATOM 1353 C C . SER A 1 116 ? -14.447 29.963 -31.974 1.000 11.390 126 SER A C 1
ATOM 1354 O O . SER A 1 116 ? -14.349 30.714 -31.007 1.000 12.397 126 SER A O 1
ATOM 1362 N N . ASP A 1 117 ? -13.818 28.796 -32.033 1.000 10.995 127 ASP A N 1
ATOM 1363 C CA . ASP A 1 117 ? -13.008 28.296 -30.929 1.000 11.090 127 ASP A CA 1
ATOM 1364 C C . ASP A 1 117 ? -12.037 27.238 -31.452 1.000 10.550 127 ASP A C 1
ATOM 1365 O O . ASP A 1 117 ? -12.372 26.506 -32.380 1.000 10.584 127 ASP A O 1
ATOM 1374 N N . TRP A 1 118 ? -10.838 27.171 -30.877 1.000 10.552 128 TRP A N 1
ATOM 1375 C CA . TRP A 1 118 ? -9.772 26.319 -31.381 1.000 10.029 128 TRP A CA 1
ATOM 1376 C C . TRP A 1 118 ? -9.977 24.830 -31.141 1.000 10.227 128 TRP A C 1
ATOM 1377 O O . TRP A 1 118 ? -9.203 24.072 -31.694 1.000 10.059 128 TRP A O 1
ATOM 1398 N N . ALA A 1 119 ? -10.922 24.406 -30.285 1.000 10.064 129 ALA A N 1
ATOM 1399 C CA . ALA A 1 119 ? -10.877 23.051 -29.769 1.000 10.841 129 ALA A CA 1
ATOM 1400 C C . ALA A 1 119 ? -11.223 22.011 -30.823 1.000 10.278 129 ALA A C 1
ATOM 1401 O O . ALA A 1 119 ? -10.780 20.873 -30.731 1.000 9.952 129 ALA A O 1
ATOM 1408 N N . LYS A 1 120 ? -12.042 22.407 -31.805 1.000 10.307 130 LYS A N 1
ATOM 1409 C CA . LYS A 1 120 ? -12.462 21.506 -32.860 1.000 10.416 130 LYS A CA 1
ATOM 1410 C C . LYS A 1 120 ? -11.283 21.164 -33.769 1.000 9.920 130 LYS A C 1
ATOM 1411 O O . LYS A 1 120 ? -11.046 19.978 -34.094 1.000 9.923 130 LYS A O 1
ATOM 1430 N N . PHE A 1 121 ? -10.518 22.196 -34.163 1.000 9.398 131 PHE A N 1
ATOM 1431 C CA . PHE A 1 121 ? -9.420 22.036 -35.093 1.000 9.525 131 PHE A CA 1
ATOM 1432 C C . PHE A 1 121 ? -8.140 22.575 -34.477 1.000 8.888 131 PHE A C 1
ATOM 1433 O O . PHE A 1 121 ? -7.552 23.545 -34.959 1.000 9.384 131 PHE A O 1
ATOM 1450 N N . PRO A 1 122 ? -7.632 21.945 -33.405 1.000 9.290 132 PRO A N 1
ATOM 1451 C CA . PRO A 1 122 ? -6.442 22.495 -32.768 1.000 9.328 132 PRO A CA 1
ATOM 1452 C C . PRO A 1 122 ? -5.218 22.417 -33.659 1.000 8.907 132 PRO A C 1
ATOM 1453 O O . PRO A 1 122 ? -4.959 21.366 -34.264 1.000 9.186 132 PRO A O 1
ATOM 1464 N N . ARG A 1 123 ? -4.455 23.492 -33.646 1.000 8.836 133 ARG A N 1
ATOM 1465 C CA . ARG A 1 123 ? -3.139 23.581 -34.284 1.000 9.260 133 ARG A CA 1
ATOM 1466 C C . ARG A 1 123 ? -2.222 24.250 -33.263 1.000 9.313 133 ARG A C 1
ATOM 1467 O O . ARG A 1 123 ? -2.156 25.479 -33.176 1.000 9.024 133 ARG A O 1
ATOM 1488 N N . TYR A 1 124 ? -1.651 23.396 -32.409 1.000 9.366 134 TYR A N 1
ATOM 1489 C CA . TYR A 1 124 ? -1.016 23.820 -31.179 1.000 9.002 134 TYR A CA 1
ATOM 1490 C C . TYR A 1 124 ? 0.461 24.054 -31.465 1.000 9.051 134 TYR A C 1
ATOM 1491 O O . TYR A 1 124 ? 1.106 23.226 -32.113 1.000 9.365 134 TYR A O 1
ATOM 1509 N N . GLY A 1 125 ? 0.969 25.191 -30.957 1.000 9.035 135 GLY A N 1
ATOM 1510 C CA . GLY A 1 125 ? 2.386 25.504 -31.002 1.000 9.506 135 GLY A CA 1
ATOM 1511 C C . GLY A 1 125 ? 2.861 25.799 -29.594 1.000 9.067 135 GLY A C 1
ATOM 1512 O O . GLY A 1 125 ? 2.136 25.563 -28.640 1.000 9.335 135 GLY A O 1
ATOM 1516 N N . PHE A 1 126 ? 4.120 26.269 -29.481 1.000 8.767 136 PHE A N 1
ATOM 1517 C CA . PHE A 1 126 ? 4.684 26.517 -28.165 1.000 8.763 136 PHE A CA 1
ATOM 1518 C C . PHE A 1 126 ? 5.552 27.779 -28.165 1.000 8.726 136 PHE A C 1
ATOM 1519 O O . PHE A 1 126 ? 5.912 28.316 -29.204 1.000 9.203 136 PHE A O 1
ATOM 1536 N N . LEU A 1 127 ? 5.823 28.266 -26.946 1.000 9.188 137 LEU A N 1
ATOM 1537 C CA . LEU A 1 127 ? 6.929 29.201 -26.714 1.000 9.121 137 LEU A CA 1
ATOM 1538 C C . LEU A 1 127 ? 7.717 28.675 -25.538 1.000 9.109 137 LEU A C 1
ATOM 1539 O O . LEU A 1 127 ? 7.248 27.863 -24.740 1.000 9.067 137 LEU A O 1
ATOM 1555 N N . SER A 1 128 ? 8.993 29.060 -25.535 1.000 9.075 138 SER A N 1
ATOM 1556 C CA . SER A 1 128 ? 9.944 28.419 -24.638 1.000 9.292 138 SER A CA 1
ATOM 1557 C C . SER A 1 128 ? 11.017 29.350 -24.077 1.000 10.357 138 SER A C 1
ATOM 1558 O O . SER A 1 128 ? 11.791 28.886 -23.247 1.000 11.438 138 SER A O 1
ATOM 1566 N N . GLU A 1 129 ? 11.094 30.608 -24.524 1.000 10.526 139 GLU A N 1
ATOM 1567 C CA . GLU A 1 129 ? 12.107 31.562 -24.097 1.000 11.046 139 GLU A CA 1
ATOM 1568 C C . GLU A 1 129 ? 11.371 32.829 -23.680 1.000 10.840 139 GLU A C 1
ATOM 1569 O O . GLU A 1 129 ? 10.690 33.449 -24.500 1.000 11.340 139 GLU A O 1
ATOM 1581 N N . PHE A 1 130 ? 11.546 33.231 -22.428 1.000 10.276 140 PHE A N 1
ATOM 1582 C CA . PHE A 1 130 ? 10.735 34.303 -21.869 1.000 10.317 140 PHE A CA 1
ATOM 1583 C C . PHE A 1 130 ? 11.585 35.327 -21.140 1.000 10.731 140 PHE A C 1
ATOM 1584 O O . PHE A 1 130 ? 11.069 36.035 -20.273 1.000 11.378 140 PHE A O 1
ATOM 1601 N N . GLY A 1 131 ? 12.868 35.452 -21.502 1.000 11.454 141 GLY A N 1
ATOM 1602 C CA . GLY A 1 131 ? 13.777 36.426 -20.934 1.000 11.628 141 GLY A CA 1
ATOM 1603 C C . GLY A 1 131 ? 13.643 37.793 -21.584 1.000 11.842 141 GLY A C 1
ATOM 1604 O O . GLY A 1 131 ? 12.564 38.204 -22.006 1.000 12.037 141 GLY A O 1
ATOM 1608 N N . ASN A 1 132 ? 14.764 38.487 -21.665 1.000 12.491 142 ASN A N 1
ATOM 1609 C CA . ASN A 1 132 ? 14.781 39.886 -22.068 1.000 13.522 142 ASN A CA 1
ATOM 1610 C C . ASN A 1 132 ? 14.805 39.941 -23.598 1.000 14.103 142 ASN A C 1
ATOM 1611 O O . ASN A 1 132 ? 15.776 40.352 -24.208 1.000 16.053 142 ASN A O 1
ATOM 1622 N N . ILE A 1 133 ? 13.663 39.604 -24.199 1.000 14.523 143 ILE A N 1
ATOM 1623 C CA . ILE A 1 133 ? 13.470 39.508 -25.652 1.000 15.563 143 ILE A CA 1
ATOM 1624 C C . ILE A 1 133 ? 12.718 40.751 -26.114 1.000 15.355 143 ILE A C 1
ATOM 1625 O O . ILE A 1 133 ? 11.668 41.059 -25.553 1.000 15.790 143 ILE A O 1
ATOM 1641 N N . SER A 1 134 ? 13.179 41.383 -27.181 1.000 15.445 144 SER A N 1
ATOM 1642 C CA . SER A 1 134 ? 12.550 42.633 -27.574 1.000 15.668 144 SER A CA 1
ATOM 1643 C C . SER A 1 134 ? 11.136 42.366 -28.105 1.000 15.350 144 SER A C 1
ATOM 1644 O O . SER A 1 134 ? 10.859 41.300 -28.635 1.000 14.631 144 SER A O 1
ATOM 1652 N N . GLU A 1 135 ? 10.275 43.395 -28.020 1.000 16.417 145 GLU A N 1
ATOM 1653 C CA . GLU A 1 135 ? 8.930 43.346 -28.582 1.000 16.662 145 GLU A CA 1
ATOM 1654 C C . GLU A 1 135 ? 8.966 42.976 -30.062 1.000 16.292 145 GLU A C 1
ATOM 1655 O O . GLU A 1 135 ? 8.144 42.179 -30.521 1.000 14.765 145 GLU A O 1
ATOM 1667 N N . SER A 1 136 ? 9.934 43.519 -30.811 1.000 17.091 146 SER A N 1
ATOM 1668 C CA . SER A 1 136 ? 10.004 43.238 -32.239 1.000 18.328 146 SER A CA 1
ATOM 1669 C C . SER A 1 136 ? 10.365 41.766 -32.498 1.000 16.530 146 SER A C 1
ATOM 1670 O O . SER A 1 136 ? 9.809 41.074 -33.372 1.000 16.967 146 SER A O 1
ATOM 1678 N N . ASP A 1 137 ? 11.244 41.204 -31.659 1.000 15.629 147 ASP A N 1
ATOM 1679 C CA . ASP A 1 137 ? 11.621 39.805 -31.791 1.000 15.691 147 ASP A CA 1
ATOM 1680 C C . ASP A 1 137 ? 10.433 38.896 -31.446 1.000 14.247 147 ASP A C 1
ATOM 1681 O O . ASP A 1 137 ? 10.220 37.889 -32.106 1.000 14.112 147 ASP A O 1
ATOM 1690 N N . ARG A 1 138 ? 9.701 39.256 -30.398 1.000 13.197 148 ARG A N 1
ATOM 1691 C CA . ARG A 1 138 ? 8.496 38.558 -30.002 1.000 12.560 148 ARG A CA 1
ATOM 1692 C C . ARG A 1 138 ? 7.478 38.570 -31.138 1.000 13.049 148 ARG A C 1
ATOM 1693 O O . ARG A 1 138 ? 6.859 37.560 -31.451 1.000 11.830 148 ARG A O 1
ATOM 1714 N N . ALA A 1 139 ? 7.333 39.710 -31.783 1.000 14.018 149 ALA A N 1
ATOM 1715 C CA . ALA A 1 139 ? 6.360 39.820 -32.852 1.000 14.322 149 ALA A CA 1
ATOM 1716 C C . ALA A 1 139 ? 6.732 38.904 -34.002 1.000 14.188 149 ALA A C 1
ATOM 1717 O O . ALA A 1 139 ? 5.852 38.282 -34.589 1.000 14.918 149 ALA A O 1
ATOM 1724 N N . ALA A 1 140 ? 8.014 38.816 -34.347 1.000 14.265 150 ALA A N 1
ATOM 1725 C CA . ALA A 1 140 ? 8.450 37.944 -35.413 1.000 14.442 150 ALA A CA 1
ATOM 1726 C C . ALA A 1 140 ? 8.113 36.491 -35.086 1.000 13.749 150 ALA A C 1
ATOM 1727 O O . ALA A 1 140 ? 7.722 35.729 -35.963 1.000 13.179 150 ALA A O 1
ATOM 1734 N N . VAL A 1 141 ? 8.354 36.076 -33.843 1.000 12.401 151 VAL A N 1
ATOM 1735 C CA . VAL A 1 141 ? 8.055 34.703 -33.443 1.000 11.732 151 VAL A CA 1
ATOM 1736 C C . VAL A 1 141 ? 6.559 34.424 -33.604 1.000 11.123 151 VAL A C 1
ATOM 1737 O O . VAL A 1 141 ? 6.179 33.372 -34.150 1.000 11.124 151 VAL A O 1
ATOM 1750 N N . ILE A 1 142 ? 5.719 35.329 -33.068 1.000 11.055 152 ILE A N 1
ATOM 1751 C CA . ILE A 1 142 ? 4.281 35.136 -33.153 1.000 10.993 152 ILE A CA 1
ATOM 1752 C C . ILE A 1 142 ? 3.811 35.210 -34.606 1.000 11.299 152 ILE A C 1
ATOM 1753 O O . ILE A 1 142 ? 2.953 34.443 -34.997 1.000 11.608 152 ILE A O 1
ATOM 1769 N N . ASP A 1 143 ? 4.316 36.167 -35.379 1.000 11.675 153 ASP A N 1
ATOM 1770 C CA . ASP A 1 143 ? 3.861 36.265 -36.754 1.000 13.297 153 ASP A CA 1
ATOM 1771 C C . ASP A 1 143 ? 4.186 35.012 -37.546 1.000 12.350 153 ASP A C 1
ATOM 1772 O O . ASP A 1 143 ? 3.403 34.590 -38.383 1.000 12.356 153 ASP A O 1
ATOM 1781 N N . ASN A 1 144 ? 5.339 34.404 -37.297 1.000 11.892 154 ASN A N 1
ATOM 1782 C CA . ASN A 1 144 ? 5.666 33.183 -37.959 1.000 11.475 154 ASN A CA 1
ATOM 1783 C C . ASN A 1 144 ? 4.669 32.088 -37.591 1.000 11.091 154 ASN A C 1
ATOM 1784 O O . ASN A 1 144 ? 4.185 31.381 -38.470 1.000 11.915 154 ASN A O 1
ATOM 1795 N N . LEU A 1 145 ? 4.402 31.877 -36.291 1.000 10.203 155 LEU A N 1
ATOM 1796 C CA . LEU A 1 145 ? 3.407 30.894 -35.889 1.000 9.731 155 LEU A CA 1
ATOM 1797 C C . LEU A 1 145 ? 2.050 31.197 -36.529 1.000 9.855 155 LEU A C 1
ATOM 1798 O O . LEU A 1 145 ? 1.333 30.289 -36.977 1.000 9.666 155 LEU A O 1
ATOM 1814 N N . LYS A 1 146 ? 1.689 32.457 -36.631 1.000 10.384 156 LYS A N 1
ATOM 1815 C CA . LYS A 1 146 ? 0.446 32.868 -37.251 1.000 10.537 156 LYS A CA 1
ATOM 1816 C C . LYS A 1 146 ? 0.380 32.371 -38.682 1.000 10.610 156 LYS A C 1
ATOM 1817 O O . LYS A 1 146 ? -0.691 31.917 -39.152 1.000 11.048 156 LYS A O 1
ATOM 1836 N N . ASP A 1 147 ? 1.515 32.397 -39.394 1.000 11.197 157 ASP A N 1
ATOM 1837 C CA . ASP A 1 147 ? 1.535 31.977 -40.783 1.000 11.518 157 ASP A CA 1
ATOM 1838 C C . ASP A 1 147 ? 1.302 30.478 -40.969 1.000 11.254 157 ASP A C 1
ATOM 1839 O O . ASP A 1 147 ? 0.892 30.067 -42.027 1.000 11.540 157 ASP A O 1
ATOM 1848 N N . TYR A 1 148 ? 1.592 29.697 -39.944 1.000 10.175 158 TYR A N 1
ATOM 1849 C CA . TYR A 1 148 ? 1.261 28.274 -39.905 1.000 10.335 158 TYR A CA 1
ATOM 1850 C C . TYR A 1 148 ? -0.151 28.027 -39.367 1.000 9.976 158 TYR A C 1
ATOM 1851 O O . TYR A 1 148 ? -0.570 26.897 -39.180 1.000 10.693 158 TYR A O 1
ATOM 1869 N N . HIS A 1 149 ? -0.847 29.127 -39.098 1.000 9.777 159 HIS A N 1
ATOM 1870 C CA . HIS A 1 149 ? -2.219 29.102 -38.611 1.000 9.570 159 HIS A CA 1
ATOM 1871 C C . HIS A 1 149 ? -2.318 28.504 -37.216 1.000 9.377 159 HIS A C 1
ATOM 1872 O O . HIS A 1 149 ? -3.383 28.008 -36.821 1.000 10.115 159 HIS A O 1
ATOM 1887 N N . ILE A 1 150 ? -1.249 28.574 -36.423 1.000 9.510 160 ILE A N 1
ATOM 1888 C CA . ILE A 1 150 ? -1.249 28.109 -35.049 1.000 9.230 160 ILE A CA 1
ATOM 1889 C C . ILE A 1 150 ? -2.312 28.858 -34.268 1.000 9.276 160 ILE A C 1
ATOM 1890 O O . ILE A 1 150 ? -2.336 30.095 -34.246 1.000 9.902 160 ILE A O 1
ATOM 1906 N N . ASN A 1 151 ? -3.215 28.095 -33.637 1.000 8.859 161 ASN A N 1
ATOM 1907 C CA . ASN A 1 151 ? -4.371 28.741 -32.995 1.000 9.130 161 ASN A CA 1
ATOM 1908 C C . ASN A 1 151 ? -4.314 28.668 -31.467 1.000 9.609 161 ASN A C 1
ATOM 1909 O O . ASN A 1 151 ? -5.188 29.227 -30.774 1.000 9.598 161 ASN A O 1
ATOM 1920 N N . GLY A 1 152 ? -3.230 28.115 -30.917 1.000 9.444 162 GLY A N 1
ATOM 1921 C CA . GLY A 1 152 ? -3.006 28.186 -29.483 1.000 9.260 162 GLY A CA 1
ATOM 1922 C C . GLY A 1 152 ? -1.575 27.827 -29.179 1.000 9.472 162 GLY A C 1
ATOM 1923 O O . GLY A 1 152 ? -0.947 27.121 -29.975 1.000 9.263 162 GLY A O 1
ATOM 1927 N N . ILE A 1 153 ? -1.097 28.358 -28.076 1.000 9.301 163 ILE A N 1
ATOM 1928 C CA . ILE A 1 153 ? 0.327 28.273 -27.741 1.000 8.716 163 ILE A CA 1
ATOM 1929 C C . ILE A 1 153 ? 0.461 27.766 -26.319 1.000 8.764 163 ILE A C 1
ATOM 1930 O O . ILE A 1 153 ? -0.086 28.344 -25.381 1.000 9.407 163 ILE A O 1
ATOM 1946 N N . GLN A 1 154 ? 1.287 26.717 -26.174 1.000 8.473 164 GLN A N 1
ATOM 1947 C CA . GLN A 1 154 ? 1.694 26.200 -24.882 1.000 8.677 164 GLN A CA 1
ATOM 1948 C C . GLN A 1 154 ? 2.944 26.946 -24.433 1.000 8.749 164 GLN A C 1
ATOM 1949 O O . GLN A 1 154 ? 4.019 26.800 -25.036 1.000 9.437 164 GLN A O 1
ATOM 1963 N N . PHE A 1 155 ? 2.828 27.765 -23.376 1.000 8.348 165 PHE A N 1
ATOM 1964 C CA . PHE A 1 155 ? 3.967 28.511 -22.850 1.000 8.673 165 PHE A CA 1
ATOM 1965 C C . PHE A 1 155 ? 4.692 27.583 -21.906 1.000 8.971 165 PHE A C 1
ATOM 1966 O O . PHE A 1 155 ? 4.218 27.285 -20.816 1.000 9.268 165 PHE A O 1
ATOM 1983 N N . TYR A 1 156 ? 5.898 27.116 -22.292 1.000 9.040 166 TYR A N 1
ATOM 1984 C CA . TYR A 1 156 ? 6.602 26.044 -21.597 1.000 8.917 166 TYR A CA 1
ATOM 1985 C C . TYR A 1 156 ? 7.732 26.609 -20.735 1.000 8.737 166 TYR A C 1
ATOM 1986 O O . TYR A 1 156 ? 8.604 27.310 -21.247 1.000 9.542 166 TYR A O 1
ATOM 2004 N N . ASP A 1 157 ? 7.727 26.301 -19.428 1.000 9.509 167 ASP A N 1
ATOM 2005 C CA . ASP A 1 157 ? 8.786 26.748 -18.500 1.000 10.152 167 ASP A CA 1
ATOM 2006 C C . ASP A 1 157 ? 8.833 28.280 -18.433 1.000 10.542 167 ASP A C 1
ATOM 2007 O O . ASP A 1 157 ? 9.893 28.853 -18.209 1.000 12.985 167 ASP A O 1
ATOM 2016 N N . TRP A 1 158 ? 7.676 28.916 -18.568 1.000 10.146 168 TRP A N 1
ATOM 2017 C CA . TRP A 1 158 ? 7.486 30.310 -18.187 1.000 10.248 168 TRP A CA 1
ATOM 2018 C C . TRP A 1 158 ? 7.399 30.471 -16.671 1.000 10.175 168 TRP A C 1
ATOM 2019 O O . TRP A 1 158 ? 7.652 31.559 -16.140 1.000 10.489 168 TRP A O 1
ATOM 2040 N N . GLN A 1 159 ? 6.934 29.413 -15.977 1.000 10.144 169 GLN A N 1
ATOM 2041 C CA . GLN A 1 159 ? 6.467 29.525 -14.617 1.000 10.321 169 GLN A CA 1
ATOM 2042 C C . GLN A 1 159 ? 7.598 29.781 -13.640 1.000 10.507 169 GLN A C 1
ATOM 2043 O O . GLN A 1 159 ? 8.768 29.472 -13.899 1.000 11.020 169 GLN A O 1
ATOM 2057 N N . TYR A 1 160 ? 7.245 30.327 -12.483 1.000 10.450 170 TYR A N 1
ATOM 2058 C CA . TYR A 1 160 ? 8.175 30.480 -11.392 1.000 10.856 170 TYR A CA 1
ATOM 2059 C C . TYR A 1 160 ? 8.558 29.085 -10.855 1.000 10.948 170 TYR A C 1
ATOM 2060 O O . TYR A 1 160 ? 9.700 28.632 -10.963 1.000 11.605 170 TYR A O 1
ATOM 2078 N N . ARG A 1 161 ? 7.590 28.389 -10.233 1.000 10.844 171 ARG A N 1
ATOM 2079 C CA . ARG A 1 161 ? 7.837 27.075 -9.656 1.000 11.174 171 ARG A CA 1
ATOM 2080 C C . ARG A 1 161 ? 6.601 26.213 -9.903 1.000 10.821 171 ARG A C 1
ATOM 2081 O O . ARG A 1 161 ? 5.469 26.714 -9.918 1.000 10.825 171 ARG A O 1
ATOM 2102 N N . GLN A 1 162 ? 6.804 24.896 -10.015 1.000 11.111 172 GLN A N 1
ATOM 2103 C CA . GLN A 1 162 ? 5.669 23.977 -10.217 1.000 10.900 172 GLN A CA 1
ATOM 2104 C C . GLN A 1 162 ? 4.645 24.131 -9.093 1.000 11.013 172 GLN A C 1
ATOM 2105 O O . GLN A 1 162 ? 3.445 24.003 -9.311 1.000 10.440 172 GLN A O 1
ATOM 2119 N N . HIS A 1 163 ? 5.096 24.407 -7.876 1.000 11.547 173 HIS A N 1
ATOM 2120 C CA . HIS A 1 163 ? 4.206 24.563 -6.735 1.000 11.820 173 HIS A CA 1
ATOM 2121 C C . HIS A 1 163 ? 3.727 25.996 -6.543 1.000 11.299 173 HIS A C 1
ATOM 2122 O O . HIS A 1 163 ? 2.958 26.257 -5.630 1.000 11.490 173 HIS A O 1
ATOM 2137 N N . GLN A 1 164 ? 4.254 26.915 -7.339 1.000 10.944 174 GLN A N 1
ATOM 2138 C CA . GLN A 1 164 ? 3.857 28.317 -7.235 1.000 10.920 174 GLN A CA 1
ATOM 2139 C C . GLN A 1 164 ? 4.149 28.972 -8.577 1.000 10.280 174 GLN A C 1
ATOM 2140 O O . GLN A 1 164 ? 5.192 29.634 -8.766 1.000 10.675 174 GLN A O 1
ATOM 2154 N N . PRO A 1 165 ? 3.297 28.772 -9.589 1.000 9.941 175 PRO A N 1
ATOM 2155 C CA . PRO A 1 165 ? 3.633 29.258 -10.915 1.000 10.103 175 PRO A CA 1
ATOM 2156 C C . PRO A 1 165 ? 3.727 30.776 -11.018 1.000 10.137 175 PRO A C 1
ATOM 2157 O O . PRO A 1 165 ? 4.526 31.275 -11.799 1.000 10.001 175 PRO A O 1
ATOM 2168 N N . LEU A 1 166 ? 2.971 31.504 -10.196 1.000 10.076 176 LEU A N 1
ATOM 2169 C CA . LEU A 1 166 ? 3.081 32.966 -10.108 1.000 10.232 176 LEU A CA 1
ATOM 2170 C C . LEU A 1 166 ? 4.308 33.332 -9.244 1.000 10.670 176 LEU A C 1
ATOM 2171 O O . LEU A 1 166 ? 4.348 32.963 -8.076 1.000 10.913 176 LEU A O 1
ATOM 2187 N N . ALA A 1 167 ? 5.266 34.096 -9.802 1.000 10.811 177 ALA A N 1
ATOM 2188 C CA . ALA A 1 167 ? 6.356 34.688 -9.023 1.000 11.625 177 ALA A CA 1
ATOM 2189 C C . ALA A 1 167 ? 5.842 35.906 -8.253 1.000 11.703 177 ALA A C 1
ATOM 2190 O O . ALA A 1 167 ? 5.239 36.813 -8.829 1.000 11.701 177 ALA A O 1
ATOM 2197 N N . GLY A 1 168 ? 6.103 35.963 -6.960 1.000 12.113 178 GLY A N 1
ATOM 2198 C CA . GLY A 1 168 ? 5.527 36.964 -6.089 1.000 12.520 178 GLY A CA 1
ATOM 2199 C C . GLY A 1 168 ? 4.088 36.611 -5.746 1.000 12.801 178 GLY A C 1
ATOM 2200 O O . GLY A 1 168 ? 3.707 35.427 -5.767 1.000 13.667 178 GLY A O 1
ATOM 2204 N N . THR A 1 169 ? 3.315 37.632 -5.400 1.000 13.072 179 THR A N 1
ATOM 2205 C CA . THR A 1 169 ? 1.904 37.511 -5.037 1.000 13.353 179 THR A CA 1
ATOM 2206 C C . THR A 1 169 ? 1.085 38.366 -5.999 1.000 13.131 179 THR A C 1
ATOM 2207 O O . THR A 1 169 ? 1.654 39.136 -6.751 1.000 13.653 179 THR A O 1
ATOM 2218 N N . VAL A 1 170 ? -0.245 38.248 -5.925 1.000 13.674 180 VAL A N 1
ATOM 2219 C CA . VAL A 1 170 ? -1.083 39.056 -6.789 1.000 13.696 180 VAL A CA 1
ATOM 2220 C C . VAL A 1 170 ? -0.884 40.535 -6.456 1.000 13.939 180 VAL A C 1
ATOM 2221 O O . VAL A 1 170 ? -0.786 41.327 -7.372 1.000 14.324 180 VAL A O 1
ATOM 2234 N N . SER A 1 171 ? -0.845 40.903 -5.179 1.000 14.685 181 SER A N 1
ATOM 2235 C CA . SER A 1 171 ? -0.694 42.307 -4.825 1.000 15.888 181 SER A CA 1
ATOM 2236 C C . SER A 1 171 ? 0.758 42.808 -5.006 1.000 15.387 181 SER A C 1
ATOM 2237 O O . SER A 1 171 ? 1.017 44.019 -5.112 1.000 16.491 181 SER A O 1
ATOM 2245 N N . ASN A 1 172 ? 1.740 41.884 -5.002 1.000 14.783 182 ASN A N 1
ATOM 2246 C CA . ASN A 1 172 ? 3.151 42.209 -5.134 1.000 15.234 182 ASN A CA 1
ATOM 2247 C C . ASN A 1 172 ? 3.836 41.219 -6.073 1.000 14.410 182 ASN A C 1
ATOM 2248 O O . ASN A 1 172 ? 4.589 40.344 -5.637 1.000 14.063 182 ASN A O 1
ATOM 2259 N N . PRO A 1 173 ? 3.562 41.232 -7.385 1.000 13.696 183 PRO A N 1
ATOM 2260 C CA . PRO A 1 173 ? 4.212 40.304 -8.308 1.000 13.503 183 PRO A CA 1
ATOM 2261 C C . PRO A 1 173 ? 5.711 40.567 -8.400 1.000 13.622 183 PRO A C 1
ATOM 2262 O O . PRO A 1 173 ? 6.167 41.695 -8.204 1.000 15.158 183 PRO A O 1
ATOM 2273 N N . MET A 1 174 ? 6.480 39.520 -8.705 1.000 13.259 184 MET A N 1
ATOM 2274 C CA . MET A 1 174 ? 7.881 39.707 -9.055 1.000 13.725 184 MET A CA 1
ATOM 2275 C C . MET A 1 174 ? 7.958 39.996 -10.547 1.000 13.273 184 MET A C 1
ATOM 2276 O O . MET A 1 174 ? 7.464 39.225 -11.368 1.000 12.578 184 MET A O 1
ATOM 2290 N N . PRO A 1 175 ? 8.513 41.156 -10.972 1.000 13.289 185 PRO A N 1
ATOM 2291 C CA . PRO A 1 175 ? 8.532 41.477 -12.405 1.000 13.204 185 PRO A CA 1
ATOM 2292 C C . PRO A 1 175 ? 9.547 40.667 -13.200 1.000 13.076 185 PRO A C 1
ATOM 2293 O O . PRO A 1 175 ? 9.455 40.557 -14.417 1.000 13.236 185 PRO A O 1
ATOM 2304 N N . VAL A 1 176 ? 10.541 40.129 -12.499 1.000 13.133 186 VAL A N 1
ATOM 2305 C CA . VAL A 1 176 ? 11.532 39.260 -13.098 1.000 13.313 186 VAL A CA 1
ATOM 2306 C C . VAL A 1 176 ? 11.762 38.126 -12.121 1.000 13.107 186 VAL A C 1
ATOM 2307 O O . VAL A 1 176 ? 11.814 38.394 -10.933 1.000 15.068 186 VAL A O 1
ATOM 2320 N N . TRP A 1 177 ? 11.822 36.903 -12.618 1.000 12.346 187 TRP A N 1
ATOM 2321 C CA . TRP A 1 177 ? 12.078 35.776 -11.748 1.000 12.659 187 TRP A CA 1
ATOM 2322 C C . TRP A 1 177 ? 13.075 34.871 -12.419 1.000 13.566 187 TRP A C 1
ATOM 2323 O O . TRP A 1 177 ? 13.333 34.931 -13.603 1.000 13.260 187 TRP A O 1
ATOM 2344 N N . ASN A 1 178 ? 13.659 34.027 -11.614 1.000 15.924 188 ASN A N 1
ATOM 2345 C CA . ASN A 1 178 ? 14.563 33.059 -12.175 1.000 17.210 188 ASN A CA 1
ATOM 2346 C C . ASN A 1 178 ? 13.729 31.787 -12.193 1.000 16.933 188 ASN A C 1
ATOM 2347 O O . ASN A 1 178 ? 12.987 31.562 -11.216 1.000 18.006 188 ASN A O 1
ATOM 2358 N N . ASP A 1 179 ? 13.769 31.022 -13.297 1.000 17.344 189 ASP A N 1
ATOM 2359 C CA . ASP A 1 179 ? 12.951 29.850 -13.562 1.000 17.192 189 ASP A CA 1
ATOM 2360 C C . ASP A 1 179 ? 13.615 28.557 -13.072 1.000 16.360 189 ASP A C 1
ATOM 2361 O O . ASP A 1 179 ? 14.601 28.601 -12.340 1.000 15.928 189 ASP A O 1
ATOM 2370 N N . ILE A 1 180 ? 13.074 27.391 -13.488 1.000 15.918 190 ILE A N 1
ATOM 2371 C CA . ILE A 1 180 ? 13.528 26.105 -12.944 1.000 15.507 190 ILE A CA 1
ATOM 2372 C C . ILE A 1 180 ? 14.972 25.794 -13.383 1.000 15.322 190 ILE A C 1
ATOM 2373 O O . ILE A 1 180 ? 15.568 24.862 -12.830 1.000 14.183 190 ILE A O 1
ATOM 2389 N N . ILE A 1 181 ? 15.526 26.518 -14.374 1.000 15.433 191 ILE A N 1
ATOM 2390 C CA . ILE A 1 181 ? 16.937 26.382 -14.719 1.000 15.448 191 ILE A CA 1
ATOM 2391 C C . ILE A 1 181 ? 17.721 27.628 -14.413 1.000 16.331 191 ILE A C 1
ATOM 2392 O O . ILE A 1 181 ? 18.846 27.784 -14.909 1.000 17.991 191 ILE A O 1
ATOM 2408 N N . ASN A 1 182 ? 17.175 28.424 -13.514 1.000 16.432 192 ASN A N 1
ATOM 2409 C CA . ASN A 1 182 ? 17.830 29.613 -13.060 1.000 18.798 192 ASN A CA 1
ATOM 2410 C C . ASN A 1 182 ? 18.056 30.588 -14.220 1.000 19.654 192 ASN A C 1
ATOM 2411 O O . ASN A 1 182 ? 19.002 31.369 -14.113 1.000 22.453 192 ASN A O 1
ATOM 2422 N N . ARG A 1 183 ? 17.233 30.510 -15.303 1.000 18.420 193 ARG A N 1
ATOM 2423 C CA . ARG A 1 183 ? 17.213 31.474 -16.419 1.000 18.774 193 ARG A CA 1
ATOM 2424 C C . ARG A 1 183 ? 16.246 32.611 -15.996 1.000 16.437 193 ARG A C 1
ATOM 2425 O O . ARG A 1 183 ? 15.243 32.355 -15.333 1.000 15.312 193 ARG A O 1
ATOM 2446 N N . GLU A 1 184 ? 16.566 33.880 -16.319 1.000 17.179 194 GLU A N 1
ATOM 2447 C CA . GLU A 1 184 ? 15.652 34.993 -16.072 1.000 16.507 194 GLU A CA 1
ATOM 2448 C C . GLU A 1 184 ? 14.393 34.881 -16.955 1.000 14.438 194 GLU A C 1
ATOM 2449 O O . GLU A 1 184 ? 14.454 34.581 -18.169 1.000 14.600 194 GLU A O 1
ATOM 2461 N N . VAL A 1 185 ? 13.243 35.219 -16.354 1.000 12.805 195 VAL A N 1
ATOM 2462 C CA . VAL A 1 185 ? 11.956 35.348 -17.024 1.000 12.224 195 VAL A CA 1
ATOM 2463 C C . VAL A 1 185 ? 11.460 36.731 -16.682 1.000 12.014 195 VAL A C 1
ATOM 2464 O O . VAL A 1 185 ? 11.439 37.130 -15.526 1.000 12.804 195 VAL A O 1
ATOM 2477 N N . TYR A 1 186 ? 11.067 37.444 -17.731 1.000 11.935 196 TYR A N 1
ATOM 2478 C CA . TYR A 1 186 ? 10.468 38.753 -17.573 1.000 12.160 196 TYR A CA 1
ATOM 2479 C C . TYR A 1 186 ? 8.950 38.650 -17.629 1.000 11.615 196 TYR A C 1
ATOM 2480 O O . TYR A 1 186 ? 8.406 38.158 -18.622 1.000 11.751 196 TYR A O 1
ATOM 2498 N N . GLY A 1 187 ? 8.285 39.139 -16.590 1.000 11.695 197 GLY A N 1
ATOM 2499 C CA . GLY A 1 187 ? 6.826 39.203 -16.671 1.000 11.544 197 GLY A CA 1
ATOM 2500 C C . GLY A 1 187 ? 6.345 39.992 -17.883 1.000 11.516 197 GLY A C 1
ATOM 2501 O O . GLY A 1 187 ? 5.338 39.630 -18.487 1.000 11.545 197 GLY A O 1
ATOM 2505 N N . SER A 1 188 ? 7.052 41.086 -18.227 1.000 11.330 198 SER A N 1
ATOM 2506 C CA . SER A 1 188 ? 6.663 41.882 -19.385 1.000 11.275 198 SER A CA 1
ATOM 2507 C C . SER A 1 188 ? 6.771 41.089 -20.676 1.000 10.927 198 SER A C 1
ATOM 2508 O O . SER A 1 188 ? 6.005 41.333 -21.635 1.000 11.659 198 SER A O 1
ATOM 2516 N N . THR A 1 189 ? 7.719 40.142 -20.771 1.000 10.731 199 THR A N 1
ATOM 2517 C CA . THR A 1 189 ? 7.790 39.275 -21.934 1.000 10.368 199 THR A CA 1
ATOM 2518 C C . THR A 1 189 ? 6.571 38.350 -21.974 1.000 10.535 199 THR A C 1
ATOM 2519 O O . THR A 1 189 ? 5.998 38.101 -23.035 1.000 10.524 199 THR A O 1
ATOM 2530 N N . VAL A 1 190 ? 6.232 37.775 -20.832 1.000 10.146 200 VAL A N 1
ATOM 2531 C CA . VAL A 1 190 ? 5.088 36.870 -20.783 1.000 9.829 200 VAL A CA 1
ATOM 2532 C C . VAL A 1 190 ? 3.812 37.620 -21.167 1.000 9.777 200 VAL A C 1
ATOM 2533 O O . VAL A 1 190 ? 3.059 37.160 -22.026 1.000 9.869 200 VAL A O 1
ATOM 2546 N N . SER A 1 191 ? 3.559 38.772 -20.515 1.000 10.125 201 SER A N 1
ATOM 2547 C CA . SER A 1 191 ? 2.349 39.540 -20.802 1.000 10.516 201 SER A CA 1
ATOM 2548 C C . SER A 1 191 ? 2.323 39.964 -22.256 1.000 10.181 201 SER A C 1
ATOM 2549 O O . SER A 1 191 ? 1.267 39.940 -22.910 1.000 10.922 201 SER A O 1
ATOM 2557 N N . GLY A 1 192 ? 3.482 40.422 -22.766 1.000 10.504 202 GLY A N 1
ATOM 2558 C CA . GLY A 1 192 ? 3.592 40.877 -24.139 1.000 11.087 202 GLY A CA 1
ATOM 2559 C C . GLY A 1 192 ? 3.223 39.758 -25.117 1.000 10.252 202 GLY A C 1
ATOM 2560 O O . GLY A 1 192 ? 2.534 39.955 -26.112 1.000 10.337 202 GLY A O 1
ATOM 2564 N N . TYR A 1 193 ? 3.822 38.591 -24.903 1.000 9.966 203 TYR A N 1
ATOM 2565 C CA . TYR A 1 193 ? 3.531 37.437 -25.761 1.000 9.410 203 TYR A CA 1
ATOM 2566 C C . TYR A 1 193 ? 2.034 37.082 -25.745 1.000 9.695 203 TYR A C 1
ATOM 2567 O O . TYR A 1 193 ? 1.506 36.764 -26.791 1.000 9.901 203 TYR A O 1
ATOM 2585 N N . ILE A 1 194 ? 1.417 37.083 -24.559 1.000 9.765 204 ILE A N 1
ATOM 2586 C CA . ILE A 1 194 ? -0.004 36.767 -24.498 1.000 10.131 204 ILE A CA 1
ATOM 2587 C C . ILE A 1 194 ? -0.770 37.768 -25.353 1.000 10.255 204 ILE A C 1
ATOM 2588 O O . ILE A 1 194 ? -1.654 37.357 -26.119 1.000 10.229 204 ILE A O 1
ATOM 2604 N N . ALA A 1 195 ? -0.467 39.065 -25.214 1.000 10.280 205 ALA A N 1
ATOM 2605 C CA . ALA A 1 195 ? -1.200 40.068 -25.969 1.000 10.527 205 ALA A CA 1
ATOM 2606 C C . ALA A 1 195 ? -0.962 39.909 -27.461 1.000 10.360 205 ALA A C 1
ATOM 2607 O O . ALA A 1 195 ? -1.878 40.096 -28.266 1.000 10.957 205 ALA A O 1
ATOM 2614 N N . GLN A 1 196 ? 0.280 39.619 -27.864 1.000 10.723 206 GLN A N 1
ATOM 2615 C CA . GLN A 1 196 ? 0.563 39.425 -29.279 1.000 11.622 206 GLN A CA 1
ATOM 2616 C C . GLN A 1 196 ? -0.199 38.210 -29.814 1.000 11.069 206 GLN A C 1
ATOM 2617 O O . GLN A 1 196 ? -0.775 38.266 -30.900 1.000 11.676 206 GLN A O 1
ATOM 2631 N N . ALA A 1 197 ? -0.181 37.108 -29.056 1.000 10.643 207 ALA A N 1
ATOM 2632 C CA . ALA A 1 197 ? -0.926 35.924 -29.461 1.000 10.343 207 ALA A CA 1
ATOM 2633 C C . ALA A 1 197 ? -2.421 36.231 -29.613 1.000 10.466 207 ALA A C 1
ATOM 2634 O O . ALA A 1 197 ? -3.034 35.868 -30.614 1.000 10.833 207 ALA A O 1
ATOM 2641 N N . HIS A 1 198 ? -2.993 36.960 -28.651 1.000 10.140 208 HIS A N 1
ATOM 2642 C CA . HIS A 1 198 ? -4.393 37.331 -28.701 1.000 10.571 208 HIS A CA 1
ATOM 2643 C C . HIS A 1 198 ? -4.665 38.143 -29.943 1.000 11.085 208 HIS A C 1
ATOM 2644 O O . HIS A 1 198 ? -5.762 37.976 -30.514 1.000 11.736 208 HIS A O 1
ATOM 2659 N N . SER A 1 199 ? -3.746 39.014 -30.368 1.000 10.984 209 SER A N 1
ATOM 2660 C CA . SER A 1 199 ? -4.036 39.858 -31.514 1.000 11.343 209 SER A CA 1
ATOM 2661 C C . SER A 1 199 ? -4.145 39.042 -32.796 1.000 11.520 209 SER A C 1
ATOM 2662 O O . SER A 1 199 ? -4.682 39.514 -33.774 1.000 13.062 209 SER A O 1
ATOM 2670 N N . LYS A 1 200 ? -3.608 37.816 -32.792 1.000 10.656 210 LYS A N 1
ATOM 2671 C CA . LYS A 1 200 ? -3.656 36.919 -33.941 1.000 10.984 210 LYS A CA 1
ATOM 2672 C C . LYS A 1 200 ? -4.755 35.870 -33.805 1.000 10.907 210 LYS A C 1
ATOM 2673 O O . LYS A 1 200 ? -4.786 34.915 -34.575 1.000 10.803 210 LYS A O 1
ATOM 2692 N N . ASN A 1 201 ? -5.604 36.013 -32.794 1.000 10.751 211 ASN A N 1
ATOM 2693 C CA . ASN A 1 201 ? -6.729 35.147 -32.500 1.000 10.919 211 ASN A CA 1
ATOM 2694 C C . ASN A 1 201 ? -6.282 33.821 -31.888 1.000 10.546 211 ASN A C 1
ATOM 2695 O O . ASN A 1 201 ? -7.022 32.833 -31.924 1.000 12.135 211 ASN A O 1
ATOM 2706 N N . MET A 1 202 ? -5.073 33.767 -31.304 1.000 10.319 212 MET A N 1
ATOM 2707 C CA . MET A 1 202 ? -4.592 32.549 -30.688 1.000 9.981 212 MET A CA 1
ATOM 2708 C C . MET A 1 202 ? -4.957 32.499 -29.208 1.000 9.783 212 MET A C 1
ATOM 2709 O O . MET A 1 202 ? -5.053 33.532 -28.534 1.000 11.000 212 MET A O 1
ATOM 2723 N N . LYS A 1 203 ? -5.066 31.280 -28.662 1.000 9.261 213 LYS A N 1
ATOM 2724 C CA . LYS A 1 203 ? -5.199 31.065 -27.237 1.000 9.471 213 LYS A CA 1
ATOM 2725 C C . LYS A 1 203 ? -3.803 30.882 -26.621 1.000 9.145 213 LYS A C 1
ATOM 2726 O O . LYS A 1 203 ? -2.849 30.389 -27.242 1.000 10.360 213 LYS A O 1
ATOM 2745 N N . ALA A 1 204 ? -3.688 31.282 -25.360 1.000 9.428 214 ALA A N 1
ATOM 2746 C CA . ALA A 1 204 ? -2.432 31.169 -24.606 1.000 9.044 214 ALA A CA 1
ATOM 2747 C C . ALA A 1 204 ? -2.665 30.246 -23.404 1.000 9.061 214 ALA A C 1
ATOM 2748 O O . ALA A 1 204 ? -3.495 30.546 -22.527 1.000 9.510 214 ALA A O 1
ATOM 2755 N N . MET A 1 205 ? -1.936 29.116 -23.372 1.000 8.966 215 MET A N 1
ATOM 2756 C CA . MET A 1 205 ? -2.080 28.112 -22.328 1.000 8.841 215 MET A CA 1
ATOM 2757 C C . MET A 1 205 ? -0.792 28.069 -21.493 1.000 8.972 215 MET A C 1
ATOM 2758 O O . MET A 1 205 ? 0.293 27.951 -22.054 1.000 9.435 215 MET A O 1
ATOM 2772 N N . PHE A 1 206 ? -0.895 28.217 -20.177 1.000 8.940 216 PHE A N 1
ATOM 2773 C CA . PHE A 1 206 ? 0.298 28.181 -19.346 1.000 8.972 216 PHE A CA 1
ATOM 2774 C C . PHE A 1 206 ? 0.609 26.738 -18.988 1.000 8.884 216 PHE A C 1
ATOM 2775 O O . PHE A 1 206 ? -0.244 25.967 -18.524 1.000 9.666 216 PHE A O 1
ATOM 2792 N N . TYR A 1 207 ? 1.886 26.340 -19.148 1.000 8.522 217 TYR A N 1
ATOM 2793 C CA . TYR A 1 207 ? 2.328 25.031 -18.724 1.000 8.984 217 TYR A CA 1
ATOM 2794 C C . TYR A 1 207 ? 2.458 24.979 -17.208 1.000 9.198 217 TYR A C 1
ATOM 2795 O O . TYR A 1 207 ? 3.012 25.912 -16.585 1.000 9.348 217 TYR A O 1
ATOM 2813 N N . ASN A 1 208 ? 2.075 23.834 -16.638 1.000 9.174 218 ASN A N 1
ATOM 2814 C CA . ASN A 1 208 ? 2.539 23.427 -15.329 1.000 9.347 218 ASN A CA 1
ATOM 2815 C C . ASN A 1 208 ? 2.288 21.929 -15.205 1.000 9.519 218 ASN A C 1
ATOM 2816 O O . ASN A 1 208 ? 1.430 21.370 -15.922 1.000 10.040 218 ASN A O 1
ATOM 2827 N N . LEU A 1 209 ? 2.946 21.288 -14.256 1.000 10.266 219 LEU A N 1
ATOM 2828 C CA . LEU A 1 209 ? 2.546 19.927 -13.920 1.000 10.412 219 LEU A CA 1
ATOM 2829 C C . LEU A 1 209 ? 1.256 19.935 -13.117 1.000 10.353 219 LEU A C 1
ATOM 2830 O O . LEU A 1 209 ? 0.879 20.926 -12.476 1.000 10.935 219 LEU A O 1
ATOM 2846 N N . ALA A 1 210 ? 0.600 18.784 -13.095 1.000 10.654 220 ALA A N 1
ATOM 2847 C CA . ALA A 1 210 ? -0.573 18.580 -12.257 1.000 10.707 220 ALA A CA 1
ATOM 2848 C C . ALA A 1 210 ? -0.236 18.508 -10.775 1.000 11.304 220 ALA A C 1
ATOM 2849 O O . ALA A 1 210 ? -1.128 18.661 -9.943 1.000 12.046 220 ALA A O 1
ATOM 2856 N N . TYR A 1 211 ? 1.018 18.174 -10.455 1.000 11.298 221 TYR A N 1
ATOM 2857 C CA . TYR A 1 211 ? 1.345 17.610 -9.142 1.000 12.093 221 TYR A CA 1
ATOM 2858 C C . TYR A 1 211 ? 2.811 17.835 -8.770 1.000 12.112 221 TYR A C 1
ATOM 2859 O O . TYR A 1 211 ? 3.392 17.033 -8.060 1.000 13.103 221 TYR A O 1
ATOM 2877 N N . GLY A 1 212 ? 3.444 18.874 -9.323 1.000 12.068 222 GLY A N 1
ATOM 2878 C CA . GLY A 1 212 ? 4.859 19.086 -9.073 1.000 12.217 222 GLY A CA 1
ATOM 2879 C C . GLY A 1 212 ? 5.169 20.037 -7.932 1.000 12.082 222 GLY A C 1
ATOM 2880 O O . GLY A 1 212 ? 4.521 21.077 -7.782 1.000 11.784 222 GLY A O 1
ATOM 2884 N N . VAL A 1 213 ? 6.262 19.725 -7.227 1.000 12.397 223 VAL A N 1
ATOM 2885 C CA . VAL A 1 213 ? 6.734 20.542 -6.130 1.000 13.565 223 VAL A CA 1
ATOM 2886 C C . VAL A 1 213 ? 8.251 20.598 -6.216 1.000 13.519 223 VAL A C 1
ATOM 2887 O O . VAL A 1 213 ? 8.892 19.550 -6.273 1.000 14.827 223 VAL A O 1
ATOM 2900 N N . LEU A 1 214 ? 8.838 21.790 -6.201 1.000 13.354 224 LEU A N 1
ATOM 2901 C CA . LEU A 1 214 ? 10.294 21.878 -6.156 1.000 13.701 224 LEU A CA 1
ATOM 2902 C C . LEU A 1 214 ? 10.745 22.094 -4.718 1.000 14.573 224 LEU A C 1
ATOM 2903 O O . LEU A 1 214 ? 9.973 22.322 -3.836 1.000 14.771 224 LEU A O 1
ATOM 2919 N N . ASN A 1 215 ? 12.062 21.992 -4.500 1.000 14.604 225 ASN A N 1
ATOM 2920 C CA . ASN A 1 215 ? 12.598 21.820 -3.167 1.000 15.575 225 ASN A CA 1
ATOM 2921 C C . ASN A 1 215 ? 12.595 23.120 -2.365 1.000 15.442 225 ASN A C 1
ATOM 2922 O O . ASN A 1 215 ? 12.969 23.116 -1.197 1.000 16.120 225 ASN A O 1
ATOM 2933 N N . ASP A 1 216 ? 12.084 24.223 -2.941 1.000 14.762 226 ASP A N 1
ATOM 2934 C CA . ASP A 1 216 ? 11.957 25.478 -2.207 1.000 15.140 226 ASP A CA 1
ATOM 2935 C C . ASP A 1 216 ? 10.498 25.755 -1.879 1.000 15.096 226 ASP A C 1
ATOM 2936 O O . ASP A 1 216 ? 10.151 26.911 -1.597 1.000 14.994 226 ASP A O 1
ATOM 2945 N N . TYR A 1 217 ? 9.634 24.739 -1.937 1.000 15.360 227 TYR A N 1
ATOM 2946 C CA . TYR A 1 217 ? 8.241 24.895 -1.542 1.000 15.926 227 TYR A CA 1
ATOM 2947 C C . TYR A 1 217 ? 8.153 25.324 -0.090 1.000 16.724 227 TYR A C 1
ATOM 2948 O O . TYR A 1 217 ? 9.095 25.214 0.677 1.000 17.137 227 TYR A O 1
ATOM 2966 N N . ASP A 1 218 ? 7.004 25.879 0.276 1.000 17.344 228 ASP A N 1
ATOM 2967 C CA . ASP A 1 218 ? 6.820 26.390 1.619 1.000 19.520 228 ASP A CA 1
ATOM 2968 C C . ASP A 1 218 ? 6.225 25.259 2.431 1.000 19.872 228 ASP A C 1
ATOM 2969 O O . ASP A 1 218 ? 5.080 24.821 2.174 1.000 19.383 228 ASP A O 1
ATOM 2978 N N . PRO A 1 219 ? 6.991 24.672 3.386 1.000 21.344 229 PRO A N 1
ATOM 2979 C CA . PRO A 1 219 ? 6.465 23.515 4.085 1.000 22.396 229 PRO A CA 1
ATOM 2980 C C . PRO A 1 219 ? 5.298 23.813 5.035 1.000 23.396 229 PRO A C 1
ATOM 2981 O O . PRO A 1 219 ? 4.683 22.884 5.550 1.000 24.167 229 PRO A O 1
ATOM 2992 N N . ASN A 1 220 ? 4.993 25.102 5.221 1.000 23.409 230 ASN A N 1
ATOM 2993 C CA . ASN A 1 220 ? 3.819 25.550 5.950 1.000 23.574 230 ASN A CA 1
ATOM 2994 C C . ASN A 1 220 ? 2.581 25.331 5.077 1.000 23.232 230 ASN A C 1
ATOM 2995 O O . ASN A 1 220 ? 1.456 25.254 5.571 1.000 24.675 230 ASN A O 1
ATOM 3006 N N . LEU A 1 221 ? 2.772 25.258 3.761 1.000 21.116 231 LEU A N 1
ATOM 3007 C CA . LEU A 1 221 ? 1.636 25.225 2.845 1.000 21.184 231 LEU A CA 1
ATOM 3008 C C . LEU A 1 221 ? 1.477 23.851 2.193 1.000 21.797 231 LEU A C 1
ATOM 3009 O O . LEU A 1 221 ? 0.367 23.541 1.789 1.000 23.063 231 LEU A O 1
ATOM 3025 N N . ILE A 1 222 ? 2.538 23.060 1.994 1.000 22.444 232 ILE A N 1
ATOM 3026 C CA . ILE A 1 222 ? 2.338 21.743 1.413 1.000 23.990 232 ILE A CA 1
ATOM 3027 C C . ILE A 1 222 ? 2.900 20.748 2.418 1.000 25.009 232 ILE A C 1
ATOM 3028 O O . ILE A 1 222 ? 4.038 20.887 2.834 1.000 24.264 232 ILE A O 1
ATOM 3044 N N . LYS A 1 223 ? 2.012 19.874 2.901 1.000 26.380 233 LYS A N 1
ATOM 3045 C CA . LYS A 1 223 ? 2.329 19.074 4.074 1.000 27.684 233 LYS A CA 1
ATOM 3046 C C . LYS A 1 223 ? 2.771 17.711 3.578 1.000 26.166 233 LYS A C 1
ATOM 3047 O O . LYS A 1 223 ? 2.453 17.356 2.456 1.000 25.269 233 LYS A O 1
ATOM 3066 N N . GLN A 1 224 ? 3.434 16.938 4.441 1.000 27.515 234 GLN A N 1
ATOM 3067 C CA . GLN A 1 224 ? 3.924 15.626 4.062 1.000 27.940 234 GLN A CA 1
ATOM 3068 C C . GLN A 1 224 ? 2.773 14.739 3.588 1.000 26.227 234 GLN A C 1
ATOM 3069 O O . GLN A 1 224 ? 2.948 13.871 2.718 1.000 25.589 234 GLN A O 1
ATOM 3083 N N . GLN A 1 225 ? 1.571 14.992 4.120 1.000 25.967 235 GLN A N 1
ATOM 3084 C CA . GLN A 1 225 ? 0.443 14.106 3.855 1.000 25.734 235 GLN A CA 1
ATOM 3085 C C . GLN A 1 225 ? -0.026 14.170 2.401 1.000 24.476 235 GLN A C 1
ATOM 3086 O O . GLN A 1 225 ? -0.843 13.352 1.957 1.000 23.796 235 GLN A O 1
ATOM 3100 N N . GLN A 1 226 ? 0.531 15.111 1.643 1.000 22.331 236 GLN A N 1
ATOM 3101 C CA . GLN A 1 226 ? 0.081 15.344 0.292 1.000 21.099 236 GLN A CA 1
ATOM 3102 C C . GLN A 1 226 ? 0.955 14.678 -0.760 1.000 19.486 236 GLN A C 1
ATOM 3103 O O . GLN A 1 226 ? 0.554 14.665 -1.911 1.000 17.867 236 GLN A O 1
ATOM 3117 N N . PHE A 1 227 ? 2.155 14.199 -0.393 1.000 18.956 237 PHE A N 1
ATOM 3118 C CA . PHE A 1 227 ? 3.125 13.688 -1.363 1.000 19.096 237 PHE A CA 1
ATOM 3119 C C . PHE A 1 227 ? 2.852 12.240 -1.734 1.000 19.425 237 PHE A C 1
ATOM 3120 O O . PHE A 1 227 ? 2.157 11.515 -1.020 1.000 19.622 237 PHE A O 1
ATOM 3137 N N . VAL A 1 228 ? 3.408 11.857 -2.879 1.000 18.608 238 VAL A N 1
ATOM 3138 C CA . VAL A 1 228 ? 3.492 10.486 -3.364 1.000 19.194 238 VAL A CA 1
ATOM 3139 C C . VAL A 1 228 ? 4.884 9.951 -3.036 1.000 19.227 238 VAL A C 1
ATOM 3140 O O . VAL A 1 228 ? 5.890 10.643 -3.213 1.000 19.236 238 VAL A O 1
ATOM 3153 N N . TYR A 1 229 ? 4.923 8.684 -2.593 1.000 20.019 239 TYR A N 1
ATOM 3154 C CA . TYR A 1 229 ? 6.119 8.084 -2.035 1.000 21.175 239 TYR A CA 1
ATOM 3155 C C . TYR A 1 229 ? 6.464 6.804 -2.803 1.000 21.952 239 TYR A C 1
ATOM 3156 O O . TYR A 1 229 ? 5.584 6.164 -3.353 1.000 20.887 239 TYR A O 1
ATOM 3174 N N . LYS A 1 230 ? 7.747 6.423 -2.802 1.000 22.967 240 LYS A N 1
ATOM 3175 C CA . LYS A 1 230 ? 8.216 5.206 -3.455 1.000 24.481 240 LYS A CA 1
ATOM 3176 C C . LYS A 1 230 ? 8.055 3.994 -2.548 1.000 26.066 240 LYS A C 1
ATOM 3177 O O . LYS A 1 230 ? 8.383 2.909 -2.987 1.000 27.471 240 LYS A O 1
ATOM 3196 N N . ASP A 1 231 ? 7.616 4.189 -1.295 1.000 26.658 241 ASP A N 1
ATOM 3197 C CA . ASP A 1 231 ? 7.383 3.094 -0.353 1.000 28.351 241 ASP A CA 1
ATOM 3198 C C . ASP A 1 231 ? 6.081 3.361 0.404 1.000 28.895 241 ASP A C 1
ATOM 3199 O O . ASP A 1 231 ? 5.513 4.443 0.268 1.000 26.893 241 ASP A O 1
ATOM 3208 N N . ALA A 1 232 ? 5.624 2.369 1.189 1.000 30.626 242 ALA A N 1
ATOM 3209 C CA . ALA A 1 232 ? 4.340 2.419 1.884 1.000 31.514 242 ALA A CA 1
ATOM 3210 C C . ALA A 1 232 ? 4.463 2.989 3.300 1.000 32.660 242 ALA A C 1
ATOM 3211 O O . ALA A 1 232 ? 3.517 2.885 4.073 1.000 33.207 242 ALA A O 1
ATOM 3218 N N . ASN A 1 233 ? 5.596 3.622 3.649 1.000 33.910 243 ASN A N 1
ATOM 3219 C CA . ASN A 1 233 ? 5.804 4.131 4.997 1.000 35.421 243 ASN A CA 1
ATOM 3220 C C . ASN A 1 233 ? 6.248 5.588 4.976 1.000 34.036 243 ASN A C 1
ATOM 3221 O O . ASN A 1 233 ? 6.902 6.055 5.911 1.000 35.142 243 ASN A O 1
ATOM 3232 N N . HIS A 1 234 ? 5.845 6.303 3.920 1.000 31.870 244 HIS A N 1
ATOM 3233 C CA . HIS A 1 234 ? 6.041 7.743 3.786 1.000 30.948 244 HIS A CA 1
ATOM 3234 C C . HIS A 1 234 ? 7.504 8.134 4.020 1.000 31.011 244 HIS A C 1
ATOM 3235 O O . HIS A 1 234 ? 7.783 9.187 4.594 1.000 29.993 244 HIS A O 1
ATOM 3250 N N . ASN A 1 235 ? 8.408 7.311 3.485 1.000 31.295 245 ASN A N 1
ATOM 3251 C CA . ASN A 1 235 ? 9.840 7.491 3.629 1.000 32.886 245 ASN A CA 1
ATOM 3252 C C . ASN A 1 235 ? 10.400 8.325 2.468 1.000 31.323 245 ASN A C 1
ATOM 3253 O O . ASN A 1 235 ? 10.726 9.499 2.658 1.000 33.507 245 ASN A O 1
ATOM 3264 N N . ASP A 1 236 ? 10.550 7.719 1.284 1.000 29.996 246 ASP A N 1
ATOM 3265 C CA . ASP A 1 236 ? 11.210 8.381 0.175 1.000 28.149 246 ASP A CA 1
ATOM 3266 C C . ASP A 1 236 ? 10.153 8.907 -0.774 1.000 25.547 246 ASP A C 1
ATOM 3267 O O . ASP A 1 236 ? 9.309 8.160 -1.255 1.000 24.947 246 ASP A O 1
ATOM 3276 N N . LYS A 1 237 ? 10.171 10.227 -0.966 1.000 24.070 247 LYS A N 1
ATOM 3277 C CA . LYS A 1 237 ? 9.256 10.845 -1.917 1.000 22.629 247 LYS A CA 1
ATOM 3278 C C . LYS A 1 237 ? 9.590 10.393 -3.337 1.000 21.458 247 LYS A C 1
ATOM 3279 O O . LYS A 1 237 ? 10.754 10.238 -3.692 1.000 21.668 247 LYS A O 1
ATOM 3298 N N . ASP A 1 238 ? 8.553 10.171 -4.144 1.000 19.913 248 ASP A N 1
ATOM 3299 C CA . ASP A 1 238 ? 8.738 10.002 -5.575 1.000 19.215 248 ASP A CA 1
ATOM 3300 C C . ASP A 1 238 ? 9.261 11.311 -6.148 1.000 18.202 248 ASP A C 1
ATOM 3301 O O . ASP A 1 238 ? 8.895 12.370 -5.660 1.000 17.789 248 ASP A O 1
ATOM 3310 N N . LYS A 1 239 ? 10.133 11.246 -7.155 1.000 17.699 249 LYS A N 1
ATOM 3311 C CA . LYS A 1 239 ? 10.621 12.463 -7.761 1.000 17.413 249 LYS A CA 1
ATOM 3312 C C . LYS A 1 239 ? 11.099 12.185 -9.178 1.000 16.433 249 LYS A C 1
ATOM 3313 O O . LYS A 1 239 ? 11.480 11.063 -9.528 1.000 17.439 249 LYS A O 1
ATOM 3332 N N . HIS A 1 240 ? 11.074 13.242 -9.988 1.000 15.890 250 HIS A N 1
ATOM 3333 C CA . HIS A 1 240 ? 11.715 13.346 -11.283 1.000 15.538 250 HIS A CA 1
ATOM 3334 C C . HIS A 1 240 ? 13.104 13.942 -11.015 1.000 15.884 250 HIS A C 1
ATOM 3335 O O . HIS A 1 240 ? 13.223 15.095 -10.573 1.000 15.382 250 HIS A O 1
ATOM 3350 N N . GLU A 1 241 ? 14.137 13.154 -11.249 1.000 16.673 251 GLU A N 1
ATOM 3351 C CA . GLU A 1 241 ? 15.498 13.591 -11.019 1.000 17.521 251 GLU A CA 1
ATOM 3352 C C . GLU A 1 241 ? 16.015 14.441 -12.166 1.000 16.231 251 GLU A C 1
ATOM 3353 O O . GLU A 1 241 ? 15.921 14.074 -13.312 1.000 16.324 251 GLU A O 1
ATOM 3365 N N . LEU A 1 242 ? 16.558 15.604 -11.811 1.000 15.851 252 LEU A N 1
ATOM 3366 C CA . LEU A 1 242 ? 17.109 16.550 -12.782 1.000 15.769 252 LEU A CA 1
ATOM 3367 C C . LEU A 1 242 ? 18.532 16.895 -12.387 1.000 16.467 252 LEU A C 1
ATOM 3368 O O . LEU A 1 242 ? 18.831 17.005 -11.211 1.000 18.205 252 LEU A O 1
ATOM 3384 N N . GLY A 1 243 ? 19.387 17.101 -13.385 1.000 16.834 253 GLY A N 1
ATOM 3385 C CA . GLY A 1 243 ? 20.729 17.612 -13.138 1.000 17.725 253 GLY A CA 1
ATOM 3386 C C . GLY A 1 243 ? 20.879 19.070 -13.561 1.000 18.313 253 GLY A C 1
ATOM 3387 O O . GLY A 1 243 ? 19.887 19.779 -13.746 1.000 18.460 253 GLY A O 1
ATOM 3391 N N . TRP A 1 244 ? 22.127 19.526 -13.718 1.000 19.225 254 TRP A N 1
ATOM 3392 C CA . TRP A 1 244 ? 22.401 20.884 -14.152 1.000 19.474 254 TRP A CA 1
ATOM 3393 C C . TRP A 1 244 ? 21.695 21.145 -15.470 1.000 18.372 254 TRP A C 1
ATOM 3394 O O . TRP A 1 244 ? 21.633 20.271 -16.341 1.000 18.615 254 TRP A O 1
ATOM 3415 N N . PRO A 1 245 ? 21.107 22.338 -15.724 1.000 17.270 255 PRO A N 1
ATOM 3416 C CA . PRO A 1 245 ? 21.104 23.490 -14.828 1.000 17.783 255 PRO A CA 1
ATOM 3417 C C . PRO A 1 245 ? 19.886 23.613 -13.901 1.000 16.660 255 PRO A C 1
ATOM 3418 O O . PRO A 1 245 ? 19.562 24.700 -13.453 1.000 15.758 255 PRO A O 1
ATOM 3429 N N . PHE A 1 246 ? 19.143 22.532 -13.643 1.000 16.593 256 PHE A N 1
ATOM 3430 C CA . PHE A 1 246 ? 17.882 22.644 -12.910 1.000 14.865 256 PHE A CA 1
ATOM 3431 C 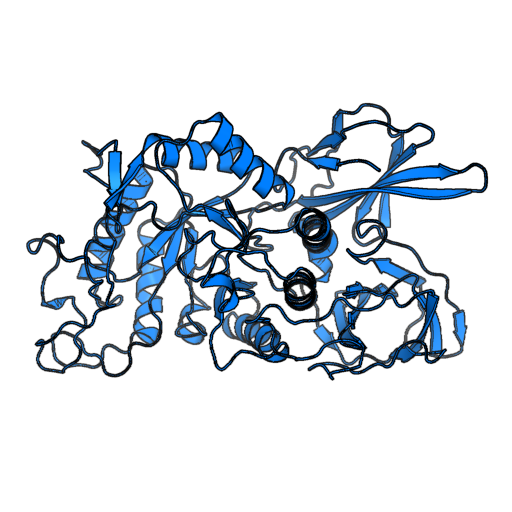C . PHE A 1 246 ? 18.144 22.892 -11.430 1.000 15.378 256 PHE A C 1
ATOM 3432 O O . PHE A 1 246 ? 19.103 22.363 -10.843 1.000 17.335 256 PHE A O 1
ATOM 3449 N N . ILE A 1 247 ? 17.264 23.667 -10.804 1.000 14.885 257 ILE A N 1
ATOM 3450 C CA . ILE A 1 247 ? 17.435 24.131 -9.441 1.000 15.747 257 ILE A CA 1
ATOM 3451 C C . ILE A 1 247 ? 17.004 23.061 -8.433 1.000 16.040 257 ILE A C 1
ATOM 3452 O O . ILE A 1 247 ? 17.247 23.206 -7.244 1.000 17.648 257 ILE A O 1
ATOM 3468 N N . SER A 1 248 ? 16.292 22.027 -8.898 1.000 15.412 258 SER A N 1
ATOM 3469 C CA . SER A 1 248 ? 15.643 21.103 -7.992 1.000 15.390 258 SER A CA 1
ATOM 3470 C C . SER A 1 248 ? 15.232 19.859 -8.757 1.000 15.016 258 SER A C 1
ATOM 3471 O O . SER A 1 248 ? 14.968 19.904 -9.938 1.000 14.358 258 SER A O 1
ATOM 3479 N N . ASN A 1 249 ? 15.166 18.747 -8.038 1.000 15.704 259 ASN A N 1
ATOM 3480 C CA . ASN A 1 249 ? 14.334 17.661 -8.495 1.000 15.516 259 ASN A CA 1
ATOM 3481 C C . ASN A 1 249 ? 12.861 18.024 -8.387 1.000 15.635 259 ASN A C 1
ATOM 3482 O O . ASN A 1 249 ? 12.492 18.971 -7.718 1.000 15.721 259 ASN A O 1
ATOM 3493 N N . ILE A 1 250 ? 11.986 17.253 -9.043 1.000 15.283 260 ILE A N 1
ATOM 3494 C CA . ILE A 1 250 ? 10.559 17.532 -8.958 1.000 15.365 260 ILE A CA 1
ATOM 3495 C C . ILE A 1 250 ? 9.900 16.482 -8.107 1.000 15.132 260 ILE A C 1
ATOM 3496 O O . ILE A 1 250 ? 9.889 15.310 -8.465 1.000 16.529 260 ILE A O 1
ATOM 3512 N N . TYR A 1 251 ? 9.407 16.899 -6.959 1.000 15.885 261 TYR A N 1
ATOM 3513 C CA . TYR A 1 251 ? 8.658 16.026 -6.075 1.000 16.388 261 TYR A CA 1
ATOM 3514 C C . TYR A 1 251 ? 7.208 15.990 -6.536 1.000 15.982 261 TYR A C 1
ATOM 3515 O O . TYR A 1 251 ? 6.791 16.848 -7.288 1.000 15.586 261 TYR A O 1
ATOM 3533 N N . ILE A 1 252 ? 6.488 14.960 -6.127 1.000 16.356 262 ILE A N 1
ATOM 3534 C CA . ILE A 1 252 ? 5.186 14.648 -6.691 1.000 15.574 262 ILE A CA 1
ATOM 3535 C C . ILE A 1 252 ? 4.136 14.562 -5.593 1.000 15.924 262 ILE A C 1
ATOM 3536 O O . ILE A 1 252 ? 4.298 13.815 -4.619 1.000 16.918 262 ILE A O 1
ATOM 3552 N N . THR A 1 253 ? 3.036 15.292 -5.794 1.000 15.511 263 THR A N 1
ATOM 3553 C CA . THR A 1 253 ? 1.873 15.198 -4.925 1.000 15.967 263 THR A CA 1
ATOM 3554 C C . THR A 1 253 ? 0.765 14.346 -5.555 1.000 16.200 263 THR A C 1
ATOM 3555 O O . THR A 1 253 ? 0.805 13.974 -6.719 1.000 15.783 263 THR A O 1
ATOM 3566 N N . ASP A 1 254 ? -0.223 13.987 -4.717 1.000 17.413 264 ASP A N 1
ATOM 3567 C CA . ASP A 1 254 ? -1.377 13.208 -5.132 1.000 17.332 264 ASP A CA 1
ATOM 3568 C C . ASP A 1 254 ? -2.430 14.126 -5.748 1.000 16.674 264 ASP A C 1
ATOM 3569 O O . ASP A 1 254 ? -3.020 14.916 -5.028 1.000 17.590 264 ASP A O 1
ATOM 3578 N N . PRO A 1 255 ? -2.748 14.036 -7.060 1.000 16.096 265 PRO A N 1
ATOM 3579 C CA . PRO A 1 255 ? -3.726 14.951 -7.661 1.000 16.331 265 PRO A CA 1
ATOM 3580 C C . PRO A 1 255 ? -5.165 14.761 -7.187 1.000 15.666 265 PRO A C 1
ATOM 3581 O O . PRO A 1 255 ? -5.991 15.630 -7.457 1.000 16.214 265 PRO A O 1
ATOM 3592 N N . ALA A 1 256 ? -5.469 13.620 -6.532 1.000 16.627 266 ALA A N 1
ATOM 3593 C CA . ALA A 1 256 ? -6.793 13.403 -5.966 1.000 17.754 266 ALA A CA 1
ATOM 3594 C C . ALA A 1 256 ? -6.890 13.976 -4.554 1.000 17.913 266 ALA A C 1
ATOM 3595 O O . ALA A 1 256 ? -7.985 13.985 -4.005 1.000 19.420 266 ALA A O 1
ATOM 3602 N N . ASN A 1 257 ? -5.765 14.408 -3.974 1.000 17.467 267 ASN A N 1
ATOM 3603 C CA . ASN A 1 257 ? -5.738 14.975 -2.630 1.000 17.648 267 ASN A CA 1
ATOM 3604 C C . ASN A 1 257 ? -6.400 16.349 -2.672 1.000 16.984 267 ASN A C 1
ATOM 3605 O O . ASN A 1 257 ? -5.946 17.236 -3.363 1.000 15.602 267 ASN A O 1
ATOM 3616 N N . THR A 1 258 ? -7.525 16.530 -1.986 1.000 17.008 268 THR A N 1
ATOM 3617 C CA . THR A 1 258 ? -8.258 17.777 -2.092 1.000 17.106 268 THR A CA 1
ATOM 3618 C C . THR A 1 258 ? -7.482 18.938 -1.510 1.000 16.062 268 THR A C 1
ATOM 3619 O O . THR A 1 258 ? -7.713 20.029 -1.990 1.000 15.971 268 THR A O 1
ATOM 3630 N N . ALA A 1 259 ? -6.626 18.757 -0.491 1.000 16.277 269 ALA A N 1
ATOM 3631 C CA . ALA A 1 259 ? -5.773 19.861 -0.054 1.000 15.855 269 ALA A CA 1
ATOM 3632 C C . ALA A 1 259 ? -4.885 20.317 -1.207 1.000 14.903 269 ALA A C 1
ATOM 3633 O O . ALA A 1 259 ? -4.771 21.506 -1.484 1.000 14.101 269 ALA A O 1
ATOM 3640 N N . TRP A 1 260 ? -4.299 19.398 -1.959 1.000 14.407 270 TRP A N 1
ATOM 3641 C CA . TRP A 1 260 ? -3.492 19.791 -3.104 1.000 13.794 270 TRP A CA 1
ATOM 3642 C C . TRP A 1 260 ? -4.371 20.479 -4.146 1.000 13.224 270 TRP A C 1
ATOM 3643 O O . TRP A 1 260 ? -3.972 21.462 -4.737 1.000 12.811 270 TRP A O 1
ATOM 3664 N N . GLN A 1 261 ? -5.550 19.907 -4.428 1.000 13.208 271 GLN A N 1
ATOM 3665 C CA . GLN A 1 261 ? -6.408 20.512 -5.437 1.000 13.412 271 GLN A CA 1
ATOM 3666 C C . GLN A 1 261 ? -6.763 21.941 -5.076 1.000 13.127 271 GLN A C 1
ATOM 3667 O O . GLN A 1 261 ? -6.660 22.820 -5.927 1.000 13.204 271 GLN A O 1
ATOM 3681 N N . ASN A 1 262 ? -7.098 22.221 -3.818 1.000 13.084 272 ASN A N 1
ATOM 3682 C CA . ASN A 1 262 ? -7.498 23.582 -3.475 1.000 13.519 272 ASN A CA 1
ATOM 3683 C C . ASN A 1 262 ? -6.291 24.500 -3.504 1.000 13.079 272 ASN A C 1
ATOM 3684 O O . ASN A 1 262 ? -6.433 25.668 -3.855 1.000 13.322 272 ASN A O 1
ATOM 3695 N N . TYR A 1 263 ? -5.117 23.986 -3.135 1.000 12.556 273 TYR A N 1
ATOM 3696 C CA . TYR A 1 263 ? -3.890 24.768 -3.146 1.000 12.467 273 TYR A CA 1
ATOM 3697 C C . TYR A 1 263 ? -3.556 25.131 -4.581 1.000 11.792 273 TYR A C 1
ATOM 3698 O O . TYR A 1 263 ? -3.335 26.303 -4.869 1.000 11.765 273 TYR A O 1
ATOM 3716 N N . LEU A 1 264 ? -3.544 24.167 -5.511 1.000 11.600 274 LEU A N 1
ATOM 3717 C CA . LEU A 1 264 ? -3.135 24.471 -6.870 1.000 11.314 274 LEU A CA 1
ATOM 3718 C C . LEU A 1 264 ? -4.207 25.342 -7.549 1.000 11.394 274 LEU A C 1
ATOM 3719 O O . LEU A 1 264 ? -3.908 26.209 -8.367 1.000 11.460 274 LEU A O 1
ATOM 3735 N N . ALA A 1 265 ? -5.492 25.122 -7.243 1.000 11.759 275 ALA A N 1
ATOM 3736 C CA . ALA A 1 265 ? -6.541 25.997 -7.748 1.000 11.825 275 ALA A CA 1
ATOM 3737 C C . ALA A 1 265 ? -6.261 27.455 -7.369 1.000 11.468 275 ALA A C 1
ATOM 3738 O O . ALA A 1 265 ? -6.471 28.385 -8.168 1.000 11.591 275 ALA A O 1
ATOM 3745 N N . GLN A 1 266 ? -5.870 27.691 -6.110 1.000 11.576 276 GLN A N 1
ATOM 3746 C CA . GLN A 1 266 ? -5.563 29.058 -5.702 1.000 12.177 276 GLN A CA 1
ATOM 3747 C C . GLN A 1 266 ? -4.341 29.592 -6.466 1.000 11.425 276 GLN A C 1
ATOM 3748 O O . GLN A 1 266 ? -4.311 30.726 -6.919 1.000 11.354 276 GLN A O 1
ATOM 3762 N N . LYS A 1 267 ? -3.321 28.736 -6.630 1.000 11.144 277 LYS A N 1
ATOM 3763 C CA . LYS A 1 267 ? -2.149 29.124 -7.407 1.000 11.146 277 LYS A CA 1
ATOM 3764 C C . LYS A 1 267 ? -2.553 29.535 -8.822 1.000 10.749 277 LYS A C 1
ATOM 3765 O O . LYS A 1 267 ? -1.999 30.460 -9.391 1.000 10.540 277 LYS A O 1
ATOM 3784 N N . ASN A 1 268 ? -3.486 28.777 -9.417 1.000 10.405 278 ASN A N 1
ATOM 3785 C CA . ASN A 1 268 ? -3.912 29.059 -10.774 1.000 10.096 278 ASN A CA 1
ATOM 3786 C C . ASN A 1 268 ? -4.658 30.391 -10.815 1.000 10.539 278 ASN A C 1
ATOM 3787 O O . ASN A 1 268 ? -4.483 31.180 -11.721 1.000 10.488 278 ASN A O 1
ATOM 3798 N N . ASP A 1 269 ? -5.570 30.607 -9.867 1.000 11.010 279 ASP A N 1
ATOM 3799 C CA . ASP A 1 269 ? -6.304 31.867 -9.844 1.000 11.979 279 ASP A CA 1
ATOM 3800 C C . ASP A 1 269 ? -5.339 33.031 -9.766 1.000 11.292 279 ASP A C 1
ATOM 3801 O O . ASP A 1 269 ? -5.538 34.064 -10.426 1.000 11.389 279 ASP A O 1
ATOM 3810 N N . ASP A 1 270 ? -4.314 32.890 -8.946 1.000 10.752 280 ASP A N 1
ATOM 3811 C CA . ASP A 1 270 ? -3.322 33.947 -8.811 1.000 11.121 280 ASP A CA 1
ATOM 3812 C C . ASP A 1 270 ? -2.634 34.209 -10.148 1.000 10.702 280 ASP A C 1
ATOM 3813 O O . ASP A 1 270 ? -2.438 35.355 -10.562 1.000 10.912 280 ASP A O 1
ATOM 3822 N N . VAL A 1 271 ? -2.240 33.153 -10.870 1.000 9.949 281 VAL A N 1
ATOM 3823 C CA . VAL A 1 271 ? -1.688 33.288 -12.212 1.000 9.897 281 VAL A CA 1
ATOM 3824 C C . VAL A 1 271 ? -2.651 34.074 -13.104 1.000 9.959 281 VAL A C 1
ATOM 3825 O O . VAL A 1 271 ? -2.245 35.045 -13.742 1.000 10.098 281 VAL A O 1
ATOM 3838 N N . TYR A 1 272 ? -3.908 33.655 -13.170 1.000 10.046 282 TYR A N 1
ATOM 3839 C CA . TYR A 1 272 ? -4.857 34.281 -14.075 1.000 10.073 282 TYR A CA 1
ATOM 3840 C C . TYR A 1 272 ? -5.145 35.739 -13.723 1.000 10.508 282 TYR A C 1
ATOM 3841 O O . TYR A 1 272 ? -5.517 36.500 -14.628 1.000 11.154 282 TYR A O 1
ATOM 3859 N N . LYS A 1 273 ? -5.003 36.118 -12.455 1.000 10.910 283 LYS A N 1
ATOM 3860 C CA . LYS A 1 273 ? -5.162 37.528 -12.121 1.000 12.266 283 LYS A CA 1
ATOM 3861 C C . LYS A 1 273 ? -4.009 38.413 -12.630 1.000 11.824 283 LYS A C 1
ATOM 3862 O O . LYS A 1 273 ? -4.229 39.609 -12.881 1.000 12.957 283 LYS A O 1
ATOM 3881 N N . VAL A 1 274 ? -2.796 37.851 -12.779 1.000 10.606 284 VAL A N 1
ATOM 3882 C CA . VAL A 1 274 ? -1.653 38.627 -13.174 1.000 10.971 284 VAL A CA 1
ATOM 3883 C C . VAL A 1 274 ? -1.403 38.513 -14.671 1.000 10.465 284 VAL A C 1
ATOM 3884 O O . VAL A 1 274 ? -1.004 39.511 -15.290 1.000 11.043 284 VAL A O 1
ATOM 3897 N N . TYR A 1 275 ? -1.553 37.336 -15.266 1.000 10.346 285 TYR A N 1
ATOM 3898 C CA . TYR A 1 275 ? -1.240 37.022 -16.655 1.000 9.978 285 TYR A CA 1
ATOM 3899 C C . TYR A 1 275 ? -2.530 36.527 -17.323 1.000 10.146 285 TYR A C 1
ATOM 3900 O O . TYR A 1 275 ? -3.140 35.579 -16.826 1.000 10.841 285 TYR A O 1
ATOM 3918 N N . ASP A 1 276 ? -2.847 37.096 -18.489 1.000 10.111 286 ASP A N 1
ATOM 3919 C CA . ASP A 1 276 ? -4.139 36.858 -19.108 1.000 10.795 286 ASP A CA 1
ATOM 3920 C C . ASP A 1 276 ? -4.175 35.577 -19.944 1.000 10.589 286 ASP A C 1
ATOM 3921 O O . ASP A 1 276 ? -4.741 35.526 -21.030 1.000 10.678 286 ASP A O 1
ATOM 3930 N N . PHE A 1 277 ? -3.607 34.518 -19.397 1.000 9.409 287 PHE A N 1
ATOM 3931 C CA . PHE A 1 277 ? -3.702 33.194 -20.004 1.000 9.169 287 PHE A CA 1
ATOM 3932 C C . PHE A 1 277 ? -5.164 32.769 -20.150 1.000 9.744 287 PHE A C 1
ATOM 3933 O O . PHE A 1 277 ? -6.003 33.032 -19.280 1.000 10.073 287 PHE A O 1
ATOM 3950 N N . ASP A 1 278 ? -5.431 32.072 -21.252 1.000 9.401 288 ASP A N 1
ATOM 3951 C CA . ASP A 1 278 ? -6.751 31.489 -21.495 1.000 9.481 288 ASP A CA 1
ATOM 3952 C C . ASP A 1 278 ? -6.989 30.151 -20.794 1.000 9.291 288 ASP A C 1
ATOM 3953 O O . ASP A 1 278 ? -8.141 29.693 -20.739 1.000 9.618 288 ASP A O 1
ATOM 3962 N N . GLY A 1 279 ? -5.924 29.513 -20.322 1.000 9.393 289 GLY A N 1
ATOM 3963 C CA . GLY A 1 279 ? -6.079 28.219 -19.692 1.000 9.474 289 GLY A CA 1
ATOM 3964 C C . GLY A 1 279 ? -4.732 27.685 -19.240 1.000 9.284 289 GLY A C 1
ATOM 3965 O O . GLY A 1 279 ? -3.696 28.343 -19.315 1.000 9.073 289 GLY A O 1
ATOM 3969 N N . PHE A 1 280 ? -4.802 26.425 -18.790 1.000 9.331 290 PHE A N 1
ATOM 3970 C CA . PHE A 1 280 ? -3.754 25.662 -18.126 1.000 9.135 290 PHE A CA 1
ATOM 3971 C C . PHE A 1 280 ? -3.498 24.410 -18.951 1.000 9.070 290 PHE A C 1
ATOM 3972 O O . PHE A 1 280 ? -4.400 23.588 -19.068 1.000 9.136 290 PHE A O 1
ATOM 3989 N N . HIS A 1 281 ? -2.285 24.292 -19.500 1.000 8.888 291 HIS A N 1
ATOM 3990 C CA . HIS A 1 281 ? -1.815 23.059 -20.102 1.000 8.982 291 HIS A CA 1
ATOM 3991 C C . HIS A 1 281 ? -1.220 22.198 -18.993 1.000 9.279 291 HIS A C 1
ATOM 3992 O O . HIS A 1 281 ? -0.148 22.537 -18.445 1.000 9.471 291 HIS A O 1
ATOM 4007 N N . ILE A 1 282 ? -1.956 21.143 -18.654 1.000 9.762 292 ILE A N 1
ATOM 4008 C CA . ILE A 1 282 ? -1.600 20.270 -17.549 1.000 9.546 292 ILE A CA 1
ATOM 4009 C C . ILE A 1 282 ? -0.646 19.205 -18.052 1.000 9.930 292 ILE A C 1
ATOM 4010 O O . ILE A 1 282 ? -1.013 18.367 -18.887 1.000 10.106 292 ILE A O 1
ATOM 4026 N N . ASP A 1 283 ? 0.594 19.191 -17.538 1.000 9.798 293 ASP A N 1
ATOM 4027 C CA . ASP A 1 283 ? 1.520 18.131 -17.847 1.000 9.943 293 ASP A CA 1
ATOM 4028 C C . ASP A 1 283 ? 1.594 17.138 -16.692 1.000 9.952 293 ASP A C 1
ATOM 4029 O O . ASP A 1 283 ? 1.130 17.325 -15.584 1.000 10.461 293 ASP A O 1
ATOM 4038 N N . GLN A 1 284 ? 2.289 16.032 -16.943 1.000 10.327 294 GLN A N 1
ATOM 4039 C CA . GLN A 1 284 ? 2.539 14.993 -15.961 1.000 10.773 294 GLN A CA 1
ATOM 4040 C C . GLN A 1 284 ? 3.829 14.282 -16.376 1.000 11.615 294 GLN A C 1
ATOM 4041 O O . GLN A 1 284 ? 4.402 14.587 -17.423 1.000 11.946 294 GLN A O 1
ATOM 4055 N N . LEU A 1 285 ? 4.206 13.276 -15.583 1.000 12.380 295 LEU A N 1
ATOM 4056 C CA . LEU A 1 285 ? 5.454 12.558 -15.793 1.000 13.914 295 LEU A CA 1
ATOM 4057 C C . LEU A 1 285 ? 5.156 11.146 -16.338 1.000 14.866 295 LEU A C 1
ATOM 4058 O O . LEU A 1 285 ? 6.059 10.404 -16.717 1.000 17.504 295 LEU A O 1
ATOM 4074 N N . GLY A 1 286 ? 3.915 10.734 -16.461 1.000 14.112 296 GLY A N 1
ATOM 4075 C CA . GLY A 1 286 ? 3.572 9.408 -16.927 1.000 14.653 296 GLY A CA 1
ATOM 4076 C C . GLY A 1 286 ? 3.554 8.425 -15.764 1.000 14.288 296 GLY A C 1
ATOM 4077 O O . GLY A 1 286 ? 3.492 8.785 -14.595 1.000 15.045 296 GLY A O 1
ATOM 4081 N N . ASP A 1 287 ? 3.542 7.156 -16.129 1.000 14.700 297 ASP A N 1
ATOM 4082 C CA . ASP A 1 287 ? 3.320 6.072 -15.188 1.000 16.203 297 ASP A CA 1
ATOM 4083 C C . ASP A 1 287 ? 4.461 6.075 -14.174 1.000 16.066 297 ASP A C 1
ATOM 4084 O O . ASP A 1 287 ? 5.632 6.073 -14.558 1.000 17.083 297 ASP A O 1
ATOM 4093 N N . ARG A 1 288 ? 4.160 6.166 -12.872 1.000 15.896 298 ARG A N 1
ATOM 4094 C CA . ARG A 1 288 ? 5.202 6.262 -11.866 1.000 16.740 298 ARG A CA 1
ATOM 4095 C C . ARG A 1 288 ? 5.486 4.914 -11.209 1.000 18.325 298 ARG A C 1
ATOM 4096 O O . ARG A 1 288 ? 6.314 4.818 -10.288 1.000 19.118 298 ARG A O 1
ATOM 4117 N N . GLY A 1 289 ? 4.793 3.885 -11.651 1.000 18.978 299 GLY A N 1
ATOM 4118 C CA . GLY A 1 289 ? 5.080 2.548 -11.150 1.000 20.335 299 GLY A CA 1
ATOM 4119 C C . GLY A 1 289 ? 4.619 2.393 -9.709 1.000 21.333 299 GLY A C 1
ATOM 4120 O O . GLY A 1 289 ? 3.506 2.798 -9.395 1.000 22.685 299 GLY A O 1
ATOM 4124 N N . ASN A 1 290 ? 5.524 1.886 -8.871 1.000 23.464 300 ASN A N 1
ATOM 4125 C CA . ASN A 1 290 ? 5.268 1.365 -7.553 1.000 25.106 300 ASN A CA 1
ATOM 4126 C C . ASN A 1 290 ? 5.232 2.520 -6.553 1.000 25.016 300 ASN A C 1
ATOM 4127 O O . ASN A 1 290 ? 6.248 2.685 -5.872 1.000 25.993 300 ASN A O 1
ATOM 4138 N N . VAL A 1 291 ? 4.122 3.308 -6.493 1.000 23.392 301 VAL A N 1
ATOM 4139 C CA . VAL A 1 291 ? 4.042 4.488 -5.632 1.000 22.541 301 VAL A CA 1
ATOM 4140 C C . VAL A 1 291 ? 2.796 4.542 -4.739 1.000 23.018 301 VAL A C 1
ATOM 4141 O O . VAL A 1 291 ? 1.749 3.964 -5.040 1.000 24.051 301 VAL A O 1
ATOM 4154 N N . PHE A 1 292 ? 2.914 5.318 -3.644 1.000 21.985 302 PHE A N 1
ATOM 4155 C CA . PHE A 1 292 ? 2.006 5.238 -2.507 1.000 22.724 302 PHE A CA 1
ATOM 4156 C C . PHE A 1 292 ? 1.648 6.624 -1.997 1.000 22.321 302 PHE A C 1
ATOM 4157 O O . PHE A 1 292 ? 2.460 7.535 -2.051 1.000 21.731 302 PHE A O 1
ATOM 4174 N N . ARG A 1 293 ? 0.466 6.707 -1.390 1.000 22.880 303 ARG A N 1
ATOM 4175 C CA . ARG A 1 293 ? 0.116 7.865 -0.589 1.000 22.804 303 ARG A CA 1
ATOM 4176 C C . ARG A 1 293 ? 0.866 7.814 0.736 1.000 23.687 303 ARG A C 1
ATOM 4177 O O . ARG A 1 293 ? 1.453 6.786 1.090 1.000 24.734 303 ARG A O 1
ATOM 4198 N N . TYR A 1 294 ? 0.823 8.947 1.449 1.000 23.829 304 TYR A N 1
ATOM 4199 C CA . TYR A 1 294 ? 1.390 9.063 2.786 1.000 25.328 304 TYR A CA 1
ATOM 4200 C C . TYR A 1 294 ? 0.981 7.852 3.629 1.000 26.244 304 TYR A C 1
ATOM 4201 O O . TYR A 1 294 ? 1.803 7.334 4.385 1.000 26.840 304 TYR A O 1
ATOM 4219 N N . ASP A 1 295 ? -0.295 7.413 3.507 1.000 25.729 305 ASP A N 1
ATOM 4220 C CA . ASP A 1 295 ? -0.899 6.497 4.459 1.000 26.784 305 ASP A CA 1
ATOM 4221 C C . ASP A 1 295 ? -0.565 5.080 4.050 1.000 27.755 305 ASP A C 1
ATOM 4222 O O . ASP A 1 295 ? -1.023 4.150 4.703 1.000 28.703 305 ASP A O 1
ATOM 4231 N N . GLY A 1 296 ? 0.227 4.940 2.987 1.000 26.884 306 GLY A N 1
ATOM 4232 C CA . GLY A 1 296 ? 0.679 3.636 2.554 1.000 27.906 306 GLY A CA 1
ATOM 4233 C C . GLY A 1 296 ? -0.259 2.997 1.538 1.000 27.603 306 GLY A C 1
ATOM 4234 O O . GLY A 1 296 ? 0.066 1.946 1.009 1.000 28.492 306 GLY A O 1
ATOM 4238 N N . THR A 1 297 ? -1.399 3.630 1.243 1.000 27.872 307 THR A N 1
ATOM 4239 C CA . THR A 1 297 ? -2.270 3.125 0.190 1.000 27.360 307 THR A CA 1
ATOM 4240 C C . THR A 1 297 ? -1.696 3.402 -1.209 1.000 26.527 307 THR A C 1
ATOM 4241 O O . THR A 1 297 ? -0.864 4.299 -1.390 1.000 26.360 307 THR A O 1
ATOM 4252 N N . ASN A 1 298 ? -2.176 2.662 -2.232 1.000 27.540 308 ASN A N 1
ATOM 4253 C CA . ASN A 1 298 ? -1.746 2.865 -3.619 1.000 28.173 308 ASN A CA 1
ATOM 4254 C C . ASN A 1 298 ? -2.231 4.196 -4.186 1.000 27.817 308 ASN A C 1
ATOM 4255 O O . ASN A 1 298 ? -3.398 4.546 -4.078 1.000 28.412 308 ASN A O 1
ATOM 4266 N N . ALA A 1 299 ? -1.340 4.907 -4.880 1.000 27.809 309 ALA A N 1
ATOM 4267 C CA . ALA A 1 299 ? -1.675 6.261 -5.322 1.000 27.380 309 ALA A CA 1
ATOM 4268 C C . ALA A 1 299 ? -2.535 6.217 -6.597 1.000 26.506 309 ALA A C 1
ATOM 4269 O O . ALA A 1 299 ? -3.229 7.193 -6.899 1.000 27.036 309 ALA A O 1
ATOM 4276 N N . ASP A 1 300 ? -2.472 5.083 -7.333 1.000 24.901 310 ASP A N 1
ATOM 4277 C CA . ASP A 1 300 ? -3.042 4.833 -8.661 1.000 25.117 310 ASP A CA 1
ATOM 4278 C C . ASP A 1 300 ? -3.364 6.132 -9.397 1.000 21.451 310 ASP A C 1
ATOM 4279 O O . ASP A 1 300 ? -4.518 6.487 -9.589 1.000 22.140 310 ASP A O 1
ATOM 4288 N N . LEU A 1 301 ? -2.324 6.779 -9.891 1.000 18.997 311 LEU A N 1
ATOM 4289 C CA . LEU A 1 301 ? -2.398 8.160 -10.338 1.000 16.714 311 LEU A CA 1
ATOM 4290 C C . LEU A 1 301 ? -3.352 8.354 -11.519 1.000 15.609 311 LEU A C 1
ATOM 4291 O O . LEU A 1 301 ? -4.071 9.360 -11.550 1.000 15.217 311 LEU A O 1
ATOM 4307 N N . LYS A 1 302 ? -3.407 7.413 -12.476 1.000 16.364 312 LYS A N 1
ATOM 4308 C CA . LYS A 1 302 ? -4.343 7.586 -13.585 1.000 16.271 312 LYS A CA 1
ATOM 4309 C C . LYS A 1 302 ? -5.792 7.792 -13.113 1.000 16.171 312 LYS A C 1
ATOM 4310 O O . LYS A 1 302 ? -6.555 8.500 -13.766 1.000 15.698 312 LYS A O 1
ATOM 4329 N N . ASN A 1 303 ? -6.156 7.192 -11.982 1.000 16.350 313 ASN A N 1
ATOM 4330 C CA . ASN A 1 303 ? -7.517 7.320 -11.453 1.000 17.015 313 ASN A CA 1
ATOM 4331 C C . ASN A 1 303 ? -7.710 8.590 -10.632 1.000 16.428 313 ASN A C 1
ATOM 4332 O O . ASN A 1 303 ? -8.834 8.922 -10.297 1.000 17.125 313 ASN A O 1
ATOM 4343 N N . ALA A 1 304 ? -6.624 9.313 -10.360 1.000 15.517 314 ALA A N 1
ATOM 4344 C CA . ALA A 1 304 ? -6.683 10.560 -9.627 1.000 15.487 314 ALA A CA 1
ATOM 4345 C C . ALA A 1 304 ? -6.920 11.729 -10.580 1.000 14.870 314 ALA A C 1
ATOM 4346 O O . ALA A 1 304 ? -7.410 12.783 -10.165 1.000 14.472 314 ALA A O 1
ATOM 4353 N N . PHE A 1 305 ? -6.523 11.570 -11.853 1.000 14.882 315 PHE A N 1
ATOM 4354 C CA . PHE A 1 305 ? -6.537 12.705 -12.764 1.000 14.535 315 PHE A CA 1
ATOM 4355 C C . PHE A 1 305 ? -7.955 13.205 -13.008 1.000 14.523 315 PHE A C 1
ATOM 4356 O O . PHE A 1 305 ? -8.111 14.436 -13.172 1.000 14.105 315 PHE A O 1
ATOM 4373 N N . PRO A 1 306 ? -9.005 12.356 -13.115 1.000 15.190 316 PRO A N 1
ATOM 4374 C CA . PRO A 1 306 ? -10.337 12.908 -13.394 1.000 15.160 316 PRO A CA 1
ATOM 4375 C C . PRO A 1 306 ? -10.839 13.924 -12.360 1.000 15.155 316 PRO A C 1
ATOM 4376 O O . PRO A 1 306 ? -11.287 15.027 -12.732 1.000 14.715 316 PRO A O 1
ATOM 4387 N N . SER A 1 307 ? -10.697 13.619 -11.070 1.000 15.377 317 SER A N 1
ATOM 4388 C CA . SER A 1 307 ? -11.154 14.553 -10.057 1.000 15.683 317 SER A CA 1
ATOM 4389 C C . SER A 1 307 ? -10.302 15.815 -10.090 1.000 14.815 317 SER A C 1
ATOM 4390 O O . SER A 1 307 ? -10.812 16.903 -9.869 1.000 14.573 317 SER A O 1
ATOM 4398 N N . PHE A 1 308 ? -9.013 15.689 -10.382 1.000 13.999 318 PHE A N 1
ATOM 4399 C CA . PHE A 1 308 ? -8.138 16.840 -10.491 1.000 13.264 318 PHE A CA 1
ATOM 4400 C C . PHE A 1 308 ? -8.633 17.778 -11.585 1.000 12.865 318 PHE A C 1
ATOM 4401 O O . PHE A 1 308 ? -8.703 18.999 -11.365 1.000 11.814 318 PHE A O 1
ATOM 4418 N N . ILE A 1 309 ? -8.900 17.233 -12.776 1.000 12.313 319 ILE A N 1
ATOM 4419 C CA . ILE A 1 309 ? -9.345 18.064 -13.888 1.000 12.258 319 ILE A CA 1
ATOM 4420 C C . ILE A 1 309 ? -10.620 18.805 -13.511 1.000 12.721 319 ILE A C 1
ATOM 4421 O O . ILE A 1 309 ? -10.761 20.009 -13.756 1.000 13.240 319 ILE A O 1
ATOM 4437 N N . SER A 1 310 ? -11.581 18.078 -12.940 1.000 12.741 320 SER A N 1
ATOM 4438 C CA . SER A 1 310 ? -12.854 18.721 -12.632 1.000 13.751 320 SER A CA 1
ATOM 4439 C C . SER A 1 310 ? -12.678 19.789 -11.564 1.000 14.064 320 SER A C 1
ATOM 4440 O O . SER A 1 310 ? -13.331 20.830 -11.633 1.000 14.800 320 SER A O 1
ATOM 4448 N N . ALA A 1 311 ? -11.765 19.591 -10.604 1.000 13.652 321 ALA A N 1
ATOM 4449 C CA . ALA A 1 311 ? -11.473 20.624 -9.611 1.000 14.248 321 ALA A CA 1
ATOM 4450 C C . ALA A 1 311 ? -10.849 21.863 -10.257 1.000 13.602 321 ALA A C 1
ATOM 4451 O O . ALA A 1 311 ? -11.185 22.996 -9.924 1.000 13.970 321 ALA A O 1
ATOM 4458 N N . MET A 1 312 ? -9.903 21.666 -11.176 1.000 12.368 322 MET A N 1
ATOM 4459 C CA . MET A 1 312 ? -9.288 22.824 -11.808 1.000 11.722 322 MET A CA 1
ATOM 4460 C C . MET A 1 312 ? -10.306 23.614 -12.641 1.000 11.832 322 MET A C 1
ATOM 4461 O O . MET A 1 312 ? -10.326 24.850 -12.615 1.000 12.159 322 MET A O 1
ATOM 4475 N N . LYS A 1 313 ? -11.204 22.893 -13.339 1.000 12.084 323 LYS A N 1
ATOM 4476 C CA . LYS A 1 313 ? -12.244 23.525 -14.140 1.000 12.769 323 LYS A CA 1
ATOM 4477 C C . LYS A 1 313 ? -13.182 24.305 -13.244 1.000 13.493 323 LYS A C 1
ATOM 4478 O O . LYS A 1 313 ? -13.533 25.437 -13.533 1.000 14.508 323 LYS A O 1
ATOM 4497 N N . SER A 1 314 ? -13.664 23.692 -12.188 1.000 14.052 324 SER A N 1
ATOM 4498 C CA . SER A 1 314 ? -14.622 24.372 -11.345 1.000 15.120 324 SER A CA 1
ATOM 4499 C C . SER A 1 314 ? -14.027 25.611 -10.697 1.000 14.686 324 SER A C 1
ATOM 4500 O O . SER A 1 314 ? -14.699 26.612 -10.507 1.000 15.505 324 SER A O 1
ATOM 4508 N N . ALA A 1 315 ? -12.727 25.586 -10.409 1.000 14.097 325 ALA A N 1
ATOM 4509 C CA . ALA A 1 315 ? -12.105 26.711 -9.762 1.000 14.473 325 ALA A CA 1
ATOM 4510 C C . ALA A 1 315 ? -11.997 27.918 -10.700 1.000 13.822 325 ALA A C 1
ATOM 4511 O O . ALA A 1 315 ? -12.017 29.036 -10.196 1.000 15.026 325 ALA A O 1
ATOM 4518 N N . ASN A 1 316 ? -11.810 27.665 -12.007 1.000 12.868 326 ASN A N 1
ATOM 4519 C CA . ASN A 1 316 ? -11.685 28.716 -13.013 1.000 12.645 326 ASN A CA 1
ATOM 4520 C C . ASN A 1 316 ? -12.512 28.312 -14.221 1.000 12.444 326 ASN A C 1
ATOM 4521 O O . ASN A 1 316 ? -12.027 27.805 -15.230 1.000 12.071 326 ASN A O 1
ATOM 4532 N N . THR A 1 317 ? -13.807 28.527 -14.100 1.000 13.089 327 THR A N 1
ATOM 4533 C CA . THR A 1 317 ? -14.768 27.954 -15.015 1.000 13.894 327 THR A CA 1
ATOM 4534 C C . THR A 1 317 ? -14.669 28.522 -16.428 1.000 13.815 327 THR A C 1
ATOM 4535 O O . THR A 1 317 ? -15.096 27.869 -17.375 1.000 15.074 327 THR A O 1
ATOM 4546 N N . ASN A 1 318 ? -14.079 29.721 -16.589 1.000 13.624 328 ASN A N 1
ATOM 4547 C CA . ASN A 1 318 ? -13.901 30.352 -17.878 1.000 14.169 328 ASN A CA 1
ATOM 4548 C C . ASN A 1 318 ? -12.530 30.062 -18.458 1.000 13.175 328 ASN A C 1
ATOM 4549 O O . ASN A 1 318 ? -12.263 30.593 -19.530 1.000 15.235 328 ASN A O 1
ATOM 4560 N N . LYS A 1 319 ? -11.754 29.163 -17.861 1.000 11.999 329 LYS A N 1
ATOM 4561 C CA . LYS A 1 319 ? -10.420 28.873 -18.370 1.000 10.563 329 LYS A CA 1
ATOM 4562 C C . LYS A 1 319 ? -10.350 27.466 -18.931 1.000 10.989 329 LYS A C 1
ATOM 4563 O O . LYS A 1 319 ? -10.963 26.542 -18.415 1.000 12.128 329 LYS A O 1
ATOM 4582 N N . LYS A 1 320 ? -9.598 27.331 -20.015 1.000 10.223 330 LYS A N 1
ATOM 4583 C CA . LYS A 1 320 ? -9.463 26.079 -20.745 1.000 10.318 330 LYS A CA 1
ATOM 4584 C C . LYS A 1 320 ? -8.482 25.137 -20.074 1.000 10.101 330 LYS A C 1
ATOM 4585 O O . LYS A 1 320 ? -7.484 25.586 -19.481 1.000 10.395 330 LYS A O 1
ATOM 4604 N N . LEU A 1 321 ? -8.697 23.827 -20.294 1.000 9.561 331 LEU A N 1
ATOM 4605 C CA . LEU A 1 321 ? -7.751 22.815 -19.866 1.000 9.431 331 LEU A CA 1
ATOM 4606 C C . LEU A 1 321 ? -7.413 21.899 -21.027 1.000 9.398 331 LEU A C 1
ATOM 4607 O O . LEU A 1 321 ? -8.310 21.483 -21.785 1.000 10.706 331 LEU A O 1
ATOM 4623 N N . VAL A 1 322 ? -6.134 21.477 -21.065 1.000 9.453 332 VAL A N 1
ATOM 4624 C CA . VAL A 1 322 ? -5.661 20.367 -21.898 1.000 9.969 332 VAL A CA 1
ATOM 4625 C C . VAL A 1 322 ? -4.742 19.583 -20.970 1.000 9.477 332 VAL A C 1
ATOM 4626 O O . VAL A 1 322 ? -4.053 20.173 -20.172 1.000 10.516 332 VAL A O 1
ATOM 4639 N N . MET A 1 323 ? -4.717 18.266 -21.078 1.000 9.588 333 MET A N 1
ATOM 4640 C CA . MET A 1 323 ? -3.829 17.471 -20.253 1.000 9.913 333 MET A CA 1
ATOM 4641 C C . MET A 1 323 ? -3.096 16.430 -21.090 1.000 9.781 333 MET A C 1
ATOM 4642 O O . MET A 1 323 ? -3.687 15.713 -21.883 1.000 10.734 333 MET A O 1
ATOM 4656 N N . ASN A 1 324 ? -1.762 16.374 -20.924 1.000 9.440 334 ASN A N 1
ATOM 4657 C CA . ASN A 1 324 ? -0.962 15.379 -21.600 1.000 9.782 334 ASN A CA 1
ATOM 4658 C C . ASN A 1 324 ? -1.141 13.994 -21.002 1.000 10.411 334 ASN A C 1
ATOM 4659 O O . ASN A 1 324 ? -0.889 13.831 -19.822 1.000 10.717 334 ASN A O 1
ATOM 4670 N N . ALA A 1 325 ? -1.636 13.041 -21.819 1.000 10.265 335 ALA A N 1
ATOM 4671 C CA . ALA A 1 325 ? -1.568 11.623 -21.466 1.000 10.798 335 ALA A CA 1
ATOM 4672 C C . ALA A 1 325 ? -0.250 11.059 -21.981 1.000 10.952 335 ALA A C 1
ATOM 4673 O O . ALA A 1 325 ? -0.115 10.793 -23.156 1.000 11.322 335 ALA A O 1
ATOM 4680 N N . VAL A 1 326 ? 0.735 11.009 -21.089 1.000 11.410 336 VAL A N 1
ATOM 4681 C CA . VAL A 1 326 ? 2.086 10.649 -21.463 1.000 11.602 336 VAL A CA 1
ATOM 4682 C C . VAL A 1 326 ? 2.127 9.164 -21.856 1.000 11.864 336 VAL A C 1
ATOM 4683 O O . VAL A 1 326 ? 1.840 8.284 -21.059 1.000 11.935 336 VAL A O 1
ATOM 4696 N N . ASN A 1 327 ? 2.401 8.902 -23.124 1.000 11.792 337 ASN A N 1
ATOM 4697 C CA . ASN A 1 327 ? 2.256 7.588 -23.719 1.000 12.442 337 ASN A CA 1
ATOM 4698 C C . ASN A 1 327 ? 0.889 6.953 -23.376 1.000 12.125 337 ASN A C 1
ATOM 4699 O O . ASN A 1 327 ? 0.790 5.718 -23.212 1.000 13.505 337 ASN A O 1
ATOM 4710 N N . GLN A 1 328 ? -0.168 7.781 -23.359 1.000 11.921 338 GLN A N 1
ATOM 4711 C CA . GLN A 1 328 ? -1.572 7.408 -23.140 1.000 12.371 338 GLN A CA 1
ATOM 4712 C C . GLN A 1 328 ? -1.885 7.111 -21.685 1.000 12.146 338 GLN A C 1
ATOM 4713 O O . GLN A 1 328 ? -3.006 6.759 -21.384 1.000 12.649 338 GLN A O 1
ATOM 4727 N N . TYR A 1 329 ? -0.963 7.360 -20.760 1.000 12.394 339 TYR A N 1
ATOM 4728 C CA . TYR A 1 329 ? -1.197 7.086 -19.348 1.000 12.342 339 TYR A CA 1
ATOM 4729 C C . TYR A 1 329 ? -2.218 8.090 -18.833 1.000 12.678 339 TYR A C 1
ATOM 4730 O O . TYR A 1 329 ? -1.975 9.285 -18.822 1.000 13.135 339 TYR A O 1
ATOM 4748 N N . GLY A 1 330 ? -3.355 7.559 -18.390 1.000 12.657 340 GLY A N 1
ATOM 4749 C CA . GLY A 1 330 ? -4.484 8.384 -17.998 1.000 12.566 340 GLY A CA 1
ATOM 4750 C C . GLY A 1 330 ? -5.514 8.692 -19.069 1.000 11.814 340 GLY A C 1
ATOM 4751 O O . GLY A 1 330 ? -6.580 9.226 -18.746 1.000 12.156 340 GLY A O 1
ATOM 4755 N N . GLN A 1 331 ? -5.237 8.440 -20.338 1.000 11.787 341 GLN A N 1
ATOM 4756 C CA . GLN A 1 331 ? -6.133 8.910 -21.393 1.000 11.904 341 GLN A CA 1
ATOM 4757 C C . GLN A 1 331 ? -7.533 8.322 -21.263 1.000 12.191 341 GLN A C 1
ATOM 4758 O O . GLN A 1 331 ? -8.537 9.044 -21.387 1.000 12.722 341 GLN A O 1
ATOM 4772 N N . LYS A 1 332 ? -7.609 7.007 -21.039 1.000 12.570 342 LYS A N 1
ATOM 4773 C CA . LYS A 1 332 ? -8.914 6.366 -20.900 1.000 13.797 342 LYS A CA 1
ATOM 4774 C C . LYS A 1 332 ? -9.708 7.060 -19.789 1.000 13.569 342 LYS A C 1
ATOM 4775 O O . LYS A 1 332 ? -10.929 7.271 -19.888 1.000 14.532 342 LYS A O 1
ATOM 4794 N N . GLU A 1 333 ? -9.050 7.387 -18.683 1.000 13.543 343 GLU A N 1
ATOM 4795 C CA . GLU A 1 333 ? -9.704 7.892 -17.495 1.000 14.257 343 GLU A CA 1
ATOM 4796 C C . GLU A 1 333 ? -10.138 9.341 -17.688 1.000 13.660 343 GLU A C 1
ATOM 4797 O O . GLU A 1 333 ? -11.146 9.750 -17.128 1.000 14.271 343 GLU A O 1
ATOM 4809 N N . ILE A 1 334 ? -9.380 10.137 -18.465 1.000 12.870 344 ILE A N 1
ATOM 4810 C CA . ILE A 1 334 ? -9.620 11.578 -18.566 1.000 12.881 344 ILE A CA 1
ATOM 4811 C C . ILE A 1 334 ? -10.411 11.988 -19.808 1.000 12.89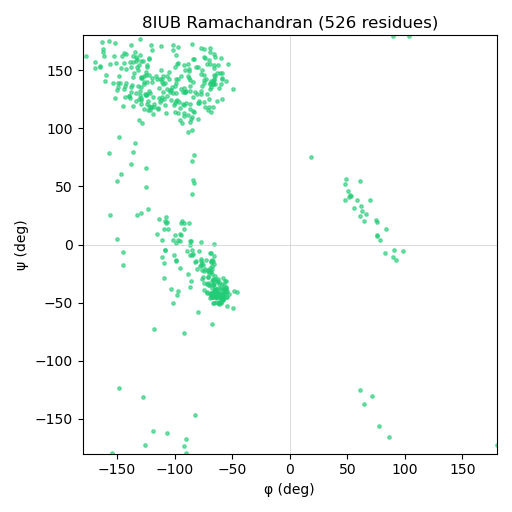2 344 ILE A C 1
ATOM 4812 O O . ILE A 1 334 ? -10.826 13.151 -19.896 1.000 12.843 344 ILE A O 1
ATOM 4828 N N . ALA A 1 335 ? -10.555 11.094 -20.802 1.000 12.759 345 ALA A N 1
ATOM 4829 C CA . ALA A 1 335 ? -11.027 11.521 -22.124 1.000 13.386 345 ALA A CA 1
ATOM 4830 C C . ALA A 1 335 ? -12.467 12.033 -22.137 1.000 13.716 345 ALA A C 1
ATOM 4831 O O . ALA A 1 335 ? -12.798 12.720 -23.105 1.000 14.293 345 ALA A O 1
ATOM 4838 N N . GLY A 1 336 ? -13.228 11.733 -21.094 1.000 13.826 346 GLY A N 1
ATOM 4839 C CA . GLY A 1 336 ? -14.597 12.193 -20.959 1.000 15.054 346 GLY A CA 1
ATOM 4840 C C . GLY A 1 336 ? -14.690 13.440 -20.080 1.000 14.534 346 GLY A C 1
ATOM 4841 O O . GLY A 1 336 ? -15.806 13.930 -19.866 1.000 16.630 346 GLY A O 1
ATOM 4845 N N . LYS A 1 337 ? -13.551 14.006 -19.613 1.000 14.261 347 LYS A N 1
ATOM 4846 C CA . LYS A 1 337 ? -13.574 15.164 -18.715 1.000 14.768 347 LYS A CA 1
ATOM 4847 C C . LYS A 1 337 ? -13.516 16.477 -19.492 1.000 14.711 347 LYS A C 1
ATOM 4848 O O . LYS A 1 337 ? -13.569 16.464 -20.717 1.000 14.288 347 LYS A O 1
ATOM 4867 N N . GLU A 1 338 ? -13.392 17.600 -18.740 1.000 15.221 348 GLU A N 1
ATOM 4868 C CA . GLU A 1 338 ? -13.619 18.956 -19.221 1.000 15.107 348 GLU A CA 1
ATOM 4869 C C . GLU A 1 338 ? -12.368 19.488 -19.913 1.000 13.672 348 GLU A C 1
ATOM 4870 O O . GLU A 1 338 ? -11.848 20.542 -19.545 1.000 14.174 348 GLU A O 1
ATOM 4882 N N . LEU A 1 339 ? -11.855 18.719 -20.878 1.000 12.186 349 LEU A N 1
ATOM 4883 C CA . LEU A 1 339 ? -10.650 19.083 -21.614 1.000 10.777 349 LEU A CA 1
ATOM 4884 C C . LEU A 1 339 ? -11.038 19.558 -23.008 1.000 11.401 349 LEU A C 1
ATOM 4885 O O . LEU A 1 339 ? -11.965 19.010 -23.609 1.000 12.627 349 LEU A O 1
ATOM 4901 N N . ASP A 1 340 ? -10.359 20.572 -23.543 1.000 10.952 350 ASP A N 1
ATOM 4902 C CA . ASP A 1 340 ? -10.753 21.112 -24.826 1.000 11.296 350 ASP A CA 1
ATOM 4903 C C . ASP A 1 340 ? -10.581 20.093 -25.945 1.000 11.430 350 ASP A C 1
ATOM 4904 O O . ASP A 1 340 ? -11.413 20.013 -26.845 1.000 11.809 350 ASP A O 1
ATOM 4913 N N . PHE A 1 341 ? -9.473 19.361 -25.918 1.000 10.540 351 PHE A N 1
ATOM 4914 C CA . PHE A 1 341 ? -9.169 18.313 -26.874 1.000 10.621 351 PHE A CA 1
ATOM 4915 C C . PHE A 1 341 ? -8.174 17.399 -26.179 1.000 10.920 351 PHE A C 1
ATOM 4916 O O . PHE A 1 341 ? -7.743 17.701 -25.066 1.000 12.018 351 PHE A O 1
ATOM 4933 N N . LEU A 1 342 ? -7.817 16.282 -26.829 1.000 10.121 352 LEU A N 1
ATOM 4934 C CA . LEU A 1 342 ? -6.921 15.310 -26.229 1.000 9.916 352 LEU A CA 1
ATOM 4935 C C . LEU A 1 342 ? -5.503 15.531 -26.739 1.000 9.653 352 LEU A C 1
ATOM 4936 O O . LEU A 1 342 ? -5.289 16.062 -27.823 1.000 9.683 352 LEU A O 1
ATOM 4952 N N . TYR A 1 343 ? -4.550 15.083 -25.907 1.000 9.776 353 TYR A N 1
ATOM 4953 C CA . TYR A 1 343 ? -3.139 15.319 -26.146 1.000 9.359 353 TYR A CA 1
ATOM 4954 C C . TYR A 1 343 ? -2.374 14.085 -25.702 1.000 9.536 353 TYR A C 1
ATOM 4955 O O . TYR A 1 343 ? -2.562 13.616 -24.575 1.000 10.114 353 TYR A O 1
ATOM 4973 N N . THR A 1 344 ? -1.550 13.554 -26.596 1.000 9.763 354 THR A N 1
ATOM 4974 C CA . THR A 1 344 ? -0.754 12.367 -26.319 1.000 10.009 354 THR A CA 1
ATOM 4975 C C . THR A 1 344 ? 0.706 12.636 -26.680 1.000 9.946 354 THR A C 1
ATOM 4976 O O . THR A 1 344 ? 0.997 13.040 -27.798 1.000 9.540 354 THR A O 1
ATOM 4987 N N . GLU A 1 345 ? 1.594 12.432 -25.702 1.000 9.942 355 GLU A N 1
ATOM 4988 C CA . GLU A 1 345 ? 3.044 12.439 -25.953 1.000 9.889 355 GLU A CA 1
ATOM 4989 C C . GLU A 1 345 ? 3.465 11.004 -26.232 1.000 10.149 355 GLU A C 1
ATOM 4990 O O . GLU A 1 345 ? 3.202 10.109 -25.428 1.000 10.768 355 GLU A O 1
ATOM 5002 N N . VAL A 1 346 ? 4.048 10.768 -27.419 1.000 10.149 356 VAL A N 1
ATOM 5003 C CA . VAL A 1 346 ? 4.210 9.421 -27.939 1.000 10.201 356 VAL A CA 1
ATOM 5004 C C . VAL A 1 346 ? 5.631 8.916 -27.671 1.000 11.125 356 VAL A C 1
ATOM 5005 O O . VAL A 1 346 ? 6.619 9.528 -28.100 1.000 11.115 356 VAL A O 1
ATOM 5018 N N . TRP A 1 347 ? 5.725 7.769 -26.988 1.000 10.796 357 TRP A N 1
ATOM 5019 C CA . TRP A 1 347 ? 6.996 7.132 -26.668 1.000 11.435 357 TRP A CA 1
ATOM 5020 C C . TRP A 1 347 ? 6.978 5.650 -27.045 1.000 12.378 357 TRP A C 1
ATOM 5021 O O . TRP A 1 347 ? 5.969 5.074 -27.435 1.000 11.715 357 TRP A O 1
ATOM 5042 N N . SER A 1 348 ? 8.117 5.010 -26.846 1.000 12.925 358 SER A N 1
ATOM 5043 C CA . SER A 1 348 ? 8.251 3.592 -27.097 1.000 13.767 358 SER A CA 1
ATOM 5044 C C . SER A 1 348 ? 7.242 2.856 -26.227 1.000 14.267 358 SER A C 1
ATOM 5045 O O . SER A 1 348 ? 7.011 3.258 -25.094 1.000 14.529 358 SER A O 1
ATOM 5053 N N . PRO A 1 349 ? 6.611 1.772 -26.696 1.000 15.042 359 PRO A N 1
ATOM 5054 C CA . PRO A 1 349 ? 6.893 1.117 -27.985 1.000 16.276 359 PRO A CA 1
ATOM 5055 C C . PRO A 1 349 ? 6.074 1.581 -29.191 1.000 15.870 359 PRO A C 1
ATOM 5056 O O . PRO A 1 349 ? 6.042 0.933 -30.229 1.000 16.951 359 PRO A O 1
ATOM 5067 N N . ASN A 1 350 ? 5.462 2.766 -29.095 1.000 13.875 360 ASN A N 1
ATOM 5068 C CA . ASN A 1 350 ? 4.575 3.333 -30.108 1.000 13.542 360 ASN A CA 1
ATOM 5069 C C . ASN A 1 350 ? 5.353 4.044 -31.201 1.000 12.162 360 ASN A C 1
ATOM 5070 O O . ASN A 1 350 ? 5.097 5.200 -31.505 1.000 11.727 360 ASN A O 1
ATOM 5081 N N . GLU A 1 351 ? 6.274 3.301 -31.807 1.000 12.458 361 GLU A N 1
ATOM 5082 C CA . GLU A 1 351 ? 7.241 3.891 -32.708 1.000 12.309 361 GLU A CA 1
ATOM 5083 C C . GLU A 1 351 ? 6.914 3.710 -34.192 1.000 12.290 361 GLU A C 1
ATOM 5084 O O . GLU A 1 351 ? 7.530 4.398 -35.013 1.000 12.311 361 GLU A O 1
ATOM 5096 N N . GLY A 1 352 ? 5.915 2.892 -34.549 1.000 12.884 362 GLY A N 1
ATOM 5097 C CA . GLY A 1 352 ? 5.598 2.733 -35.956 1.000 12.817 362 GLY A CA 1
ATOM 5098 C C . GLY A 1 352 ? 4.587 3.765 -36.424 1.000 12.100 362 GLY A C 1
ATOM 5099 O O . GLY A 1 352 ? 3.845 4.338 -35.632 1.000 12.558 362 GLY A O 1
ATOM 5103 N N . PHE A 1 353 ? 4.577 4.067 -37.719 1.000 12.320 363 PHE A N 1
ATOM 5104 C CA . PHE A 1 353 ? 3.506 4.901 -38.276 1.000 12.171 363 PHE A CA 1
ATOM 5105 C C . PHE A 1 353 ? 2.135 4.416 -37.836 1.000 12.721 363 PHE A C 1
ATOM 5106 O O . PHE A 1 353 ? 1.250 5.218 -37.524 1.000 12.667 363 PHE A O 1
ATOM 5123 N N . LYS A 1 354 ? 1.969 3.099 -37.805 1.000 13.043 364 LYS A N 1
ATOM 5124 C CA . LYS A 1 354 ? 0.651 2.593 -37.448 1.000 13.543 364 LYS A CA 1
ATOM 5125 C C . LYS A 1 354 ? 0.318 2.861 -35.978 1.000 13.260 364 LYS A C 1
ATOM 5126 O O . LYS A 1 354 ? -0.858 2.864 -35.595 1.000 13.773 364 LYS A O 1
ATOM 5145 N N . ASP A 1 355 ? 1.321 3.098 -35.144 1.000 13.001 365 ASP A N 1
ATOM 5146 C CA . ASP A 1 355 ? 1.074 3.369 -33.752 1.000 13.054 365 ASP A CA 1
ATOM 5147 C C . ASP A 1 355 ? 0.562 4.797 -33.576 1.000 12.845 365 ASP A C 1
ATOM 5148 O O . ASP A 1 355 ? -0.220 5.031 -32.678 1.000 13.333 365 ASP A O 1
ATOM 5157 N N . LEU A 1 356 ? 0.951 5.737 -34.455 1.000 13.013 366 LEU A N 1
ATOM 5158 C CA . LEU A 1 356 ? 0.392 7.088 -34.434 1.000 12.528 366 LEU A CA 1
ATOM 5159 C C . LEU A 1 356 ? -1.092 6.992 -34.681 1.000 12.892 366 LEU A C 1
ATOM 5160 O O . LEU A 1 356 ? -1.867 7.673 -34.015 1.000 12.497 366 LEU A O 1
ATOM 5176 N N . THR A 1 357 ? -1.440 6.255 -35.743 1.000 12.981 367 THR A N 1
ATOM 5177 C CA . THR A 1 357 ? -2.842 6.214 -36.143 1.000 12.916 367 THR A CA 1
ATOM 5178 C C . THR A 1 357 ? -3.659 5.481 -35.081 1.000 12.497 367 THR A C 1
ATOM 5179 O O . THR A 1 357 ? -4.827 5.808 -34.853 1.000 13.125 367 THR A O 1
ATOM 5190 N N . GLN A 1 358 ? -3.052 4.519 -34.402 1.000 12.453 368 GLN A N 1
ATOM 5191 C CA . GLN A 1 358 ? -3.741 3.828 -33.342 1.000 12.731 368 GLN A CA 1
ATOM 5192 C C . GLN A 1 358 ? -4.059 4.770 -32.179 1.000 12.080 368 GLN A C 1
ATOM 5193 O O . GLN A 1 358 ? -5.146 4.699 -31.624 1.000 12.679 368 GLN A O 1
ATOM 5207 N N . VAL A 1 359 ? -3.144 5.667 -31.835 1.000 11.720 369 VAL A N 1
ATOM 5208 C CA . VAL A 1 359 ? -3.430 6.658 -30.807 1.000 11.343 369 VAL A CA 1
ATOM 5209 C C . VAL A 1 359 ? -4.627 7.507 -31.212 1.000 11.446 369 VAL A C 1
ATOM 5210 O O . VAL A 1 359 ? -5.532 7.747 -30.401 1.000 11.649 369 VAL A O 1
ATOM 5223 N N . LEU A 1 360 ? -4.653 7.949 -32.473 1.000 11.763 370 LEU A N 1
ATOM 5224 C CA . LEU A 1 360 ? -5.758 8.798 -32.910 1.000 11.784 370 LEU A CA 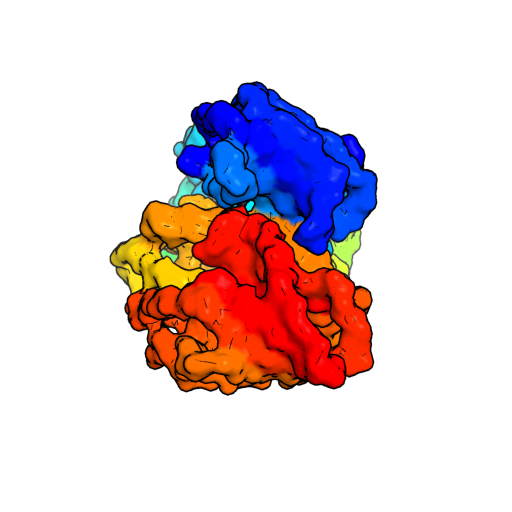1
ATOM 5225 C C . LEU A 1 360 ? -7.102 8.048 -32.835 1.000 11.300 370 LEU A C 1
ATOM 5226 O O . LEU A 1 360 ? -8.129 8.593 -32.396 1.000 12.215 370 LEU A O 1
ATOM 5242 N N . THR A 1 361 ? -7.100 6.788 -33.261 1.000 11.684 371 THR A N 1
ATOM 5243 C CA . THR A 1 361 ? -8.309 5.958 -33.220 1.000 13.019 371 THR A CA 1
ATOM 5244 C C . THR A 1 361 ? -8.752 5.733 -31.787 1.000 12.742 371 THR A C 1
ATOM 5245 O O . THR A 1 361 ? -9.944 5.863 -31.443 1.000 13.494 371 THR A O 1
ATOM 5256 N N . ASP A 1 362 ? -7.801 5.408 -30.919 1.000 12.239 372 ASP A N 1
ATOM 5257 C CA . ASP A 1 362 ? -8.108 5.106 -29.531 1.000 12.858 372 ASP A CA 1
ATOM 5258 C C . ASP A 1 362 ? -8.649 6.347 -28.832 1.000 12.658 372 ASP A C 1
ATOM 5259 O O . ASP A 1 362 ? -9.599 6.227 -28.059 1.000 12.455 372 ASP A O 1
ATOM 5268 N N . ASN A 1 363 ? -8.076 7.501 -29.126 1.000 12.045 373 ASN A N 1
ATOM 5269 C CA . ASN A 1 363 ? -8.510 8.723 -28.467 1.000 11.529 373 ASN A CA 1
ATOM 5270 C C . ASN A 1 363 ? -9.938 9.088 -28.883 1.000 11.666 373 ASN A C 1
ATOM 5271 O O . ASN A 1 363 ? -10.759 9.532 -28.065 1.000 12.116 373 ASN A O 1
ATOM 5282 N N . ALA A 1 364 ? -10.265 8.928 -30.163 1.000 12.309 374 ALA A N 1
ATOM 5283 C CA . ALA A 1 364 ? -11.644 9.201 -30.576 1.000 12.980 374 ALA A CA 1
ATOM 5284 C C . ALA A 1 364 ? -12.577 8.296 -29.793 1.000 13.569 374 ALA A C 1
ATOM 5285 O O . ALA A 1 364 ? -13.615 8.754 -29.318 1.000 14.820 374 ALA A O 1
ATOM 5292 N N . ALA A 1 365 ? -12.232 6.997 -29.670 1.000 12.607 375 ALA A N 1
ATOM 5293 C CA . ALA A 1 365 ? -13.112 6.071 -28.981 1.000 13.293 375 ALA A CA 1
ATOM 5294 C C . ALA A 1 365 ? -13.199 6.406 -27.476 1.000 13.220 375 ALA A C 1
ATOM 5295 O O . ALA A 1 365 ? -14.315 6.467 -26.905 1.000 14.391 375 ALA A O 1
ATOM 5302 N N . TYR A 1 366 ? -12.051 6.669 -26.837 1.000 13.162 376 TYR A N 1
ATOM 5303 C CA . TYR A 1 366 ? -12.059 7.013 -25.422 1.000 13.368 376 TYR A CA 1
ATOM 5304 C C . TYR A 1 366 ? -12.967 8.210 -25.156 1.000 13.591 376 TYR A C 1
ATOM 5305 O O . TYR A 1 366 ? -13.543 8.288 -24.067 1.000 14.637 376 TYR A O 1
ATOM 5323 N N . SER A 1 367 ? -12.967 9.183 -26.096 1.000 12.633 377 SER A N 1
ATOM 5324 C CA . SER A 1 367 ? -13.724 10.425 -25.965 1.000 12.684 377 SER A CA 1
ATOM 5325 C C . SER A 1 367 ? -15.165 10.295 -26.463 1.000 13.089 377 SER A C 1
ATOM 5326 O O . SER A 1 367 ? -15.900 11.279 -26.407 1.000 13.059 377 SER A O 1
ATOM 5334 N N . ASN A 1 368 ? -15.584 9.137 -26.947 1.000 13.800 378 ASN A N 1
ATOM 5335 C CA . ASN A 1 368 ? -16.900 9.012 -27.569 1.000 14.202 378 ASN A CA 1
ATOM 5336 C C . ASN A 1 368 ? -17.124 10.051 -28.665 1.000 13.762 378 ASN A C 1
ATOM 5337 O O . ASN A 1 368 ? -18.202 10.656 -28.766 1.000 13.857 378 ASN A O 1
ATOM 5348 N N . ASN A 1 369 ? -16.097 10.266 -29.492 1.000 13.128 379 ASN A N 1
ATOM 5349 C CA . ASN A 1 369 ? -16.165 11.202 -30.626 1.000 13.283 379 ASN A CA 1
ATOM 5350 C C . ASN A 1 369 ? -16.398 12.649 -30.193 1.000 13.219 379 ASN A C 1
ATOM 5351 O O . ASN A 1 369 ? -16.952 13.450 -30.944 1.000 14.323 379 ASN A O 1
ATOM 5362 N N . SER A 1 370 ? -15.954 13.033 -28.994 1.000 12.239 380 SER A N 1
ATOM 5363 C CA . SER A 1 370 ? -16.125 14.394 -28.520 1.000 12.352 380 SER A CA 1
ATOM 5364 C C . SER A 1 370 ? -14.905 15.250 -28.786 1.000 12.149 380 SER A C 1
ATOM 5365 O O . SER A 1 370 ? -15.037 16.465 -28.672 1.000 12.890 380 SER A O 1
ATOM 5373 N N . LYS A 1 371 ? -13.711 14.637 -29.018 1.000 11.378 381 LYS A N 1
ATOM 5374 C CA . LYS A 1 371 ? -12.485 15.409 -29.042 1.000 11.216 381 LYS A CA 1
ATOM 5375 C C . LYS A 1 371 ? -11.557 14.879 -30.119 1.000 11.089 381 LYS A C 1
ATOM 5376 O O . LYS A 1 371 ? -11.352 13.668 -30.252 1.000 11.815 381 LYS A O 1
ATOM 5395 N N . ASN A 1 372 ? -10.935 15.825 -30.817 1.000 10.656 382 ASN A N 1
ATOM 5396 C CA . ASN A 1 372 ? -9.804 15.556 -31.664 1.000 10.346 382 ASN A CA 1
ATOM 5397 C C . ASN A 1 372 ? -8.510 15.557 -30.839 1.000 9.647 382 ASN A C 1
ATOM 5398 O O . ASN A 1 372 ? -8.538 15.859 -29.652 1.000 10.643 382 ASN A O 1
ATOM 5409 N N . THR A 1 373 ? -7.390 15.167 -31.470 1.000 9.795 383 THR A N 1
ATOM 5410 C CA . THR A 1 373 ? -6.103 14.934 -30.775 1.000 9.815 383 THR A CA 1
ATOM 5411 C C . THR A 1 373 ? -4.973 15.770 -31.356 1.000 9.363 383 THR A C 1
ATOM 5412 O O . THR A 1 373 ? -4.825 15.911 -32.583 1.000 9.768 383 THR A O 1
ATOM 5423 N N . VAL A 1 374 ? -4.159 16.267 -30.429 1.000 9.656 384 VAL A N 1
ATOM 5424 C CA . VAL A 1 374 ? -2.833 16.770 -30.741 1.000 9.335 384 VAL A CA 1
ATOM 5425 C C . VAL A 1 374 ? -1.803 15.755 -30.229 1.000 9.303 384 VAL A C 1
ATOM 5426 O O . VAL A 1 374 ? -1.8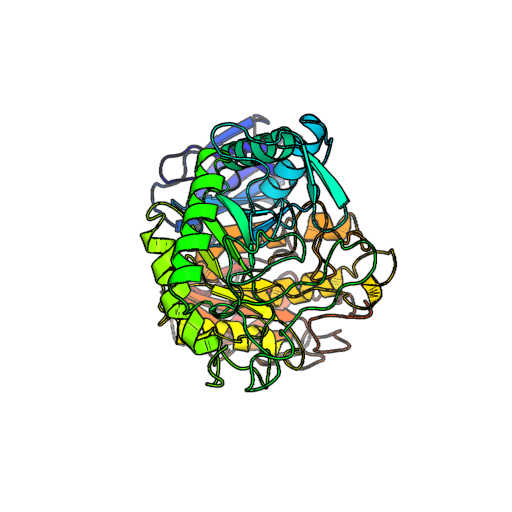83 15.311 -29.088 1.000 9.445 384 VAL A O 1
ATOM 5439 N N . LEU A 1 375 ? -0.813 15.436 -31.056 1.000 9.494 385 LEU A N 1
ATOM 5440 C CA . LEU A 1 375 ? 0.314 14.599 -30.703 1.000 9.391 385 LEU A CA 1
ATOM 5441 C C . LEU A 1 375 ? 1.562 15.427 -30.470 1.000 9.139 385 LEU A C 1
ATOM 5442 O O . LEU A 1 375 ? 1.902 16.249 -31.303 1.000 9.268 385 LEU A O 1
ATOM 5458 N N . ALA A 1 376 ? 2.219 15.119 -29.362 1.000 8.957 386 ALA A N 1
ATOM 5459 C CA . ALA A 1 376 ? 3.599 15.552 -29.151 1.000 8.826 386 ALA A CA 1
ATOM 5460 C C . ALA A 1 376 ? 4.434 14.324 -29.504 1.000 9.229 386 ALA A C 1
ATOM 5461 O O . ALA A 1 376 ? 4.305 13.254 -28.861 1.000 10.078 386 ALA A O 1
ATOM 5468 N N . ALA A 1 377 ? 5.219 14.448 -30.582 1.000 9.720 387 ALA A N 1
ATOM 5469 C CA . ALA A 1 377 ? 5.850 13.284 -31.198 1.000 9.500 387 ALA A CA 1
ATOM 5470 C C . ALA A 1 377 ? 7.169 13.805 -31.773 1.000 9.957 387 ALA A C 1
ATOM 5471 O O . ALA A 1 377 ? 7.194 14.376 -32.868 1.000 9.874 387 ALA A O 1
ATOM 5478 N N . TYR A 1 378 ? 8.247 13.702 -30.974 1.000 10.170 388 TYR A N 1
ATOM 5479 C CA . TYR A 1 378 ? 9.423 14.539 -31.195 1.000 9.706 388 TYR A CA 1
ATOM 5480 C C . TYR A 1 378 ? 10.301 13.880 -32.252 1.000 9.638 388 TYR A C 1
ATOM 5481 O O . TYR A 1 378 ? 10.859 12.800 -32.059 1.000 10.427 388 TYR A O 1
ATOM 5499 N N . MET A 1 379 ? 10.419 14.578 -33.390 1.000 9.592 389 MET A N 1
ATOM 5500 C CA . MET A 1 379 ? 11.147 14.084 -34.548 1.000 10.136 389 MET A CA 1
ATOM 5501 C C . MET A 1 379 ? 12.655 14.192 -34.388 1.000 10.060 389 MET A C 1
ATOM 5502 O O . MET A 1 379 ? 13.215 15.121 -33.803 1.000 10.151 389 MET A O 1
ATOM 5516 N N . ASN A 1 380 ? 13.341 13.210 -34.987 1.000 9.919 390 ASN A N 1
ATOM 5517 C CA . ASN A 1 380 ? 14.797 13.221 -35.101 1.000 10.782 390 ASN A CA 1
ATOM 5518 C C . ASN A 1 380 ? 15.444 13.292 -33.725 1.000 11.007 390 ASN A C 1
ATOM 5519 O O . ASN A 1 380 ? 16.487 13.911 -33.526 1.000 11.759 390 ASN A O 1
ATOM 5530 N N . TYR A 1 381 ? 14.858 12.586 -32.768 1.000 11.272 391 TYR A N 1
ATOM 5531 C CA . TYR A 1 381 ? 15.143 12.717 -31.352 1.000 10.935 391 TYR A CA 1
ATOM 5532 C C . TYR A 1 381 ? 16.610 12.433 -31.010 1.000 11.435 391 TYR A C 1
ATOM 5533 O O . TYR A 1 381 ? 17.227 13.208 -30.264 1.000 11.508 391 TYR A O 1
ATOM 5551 N N . ASN A 1 382 ? 17.206 11.367 -31.548 1.000 11.625 392 ASN A N 1
ATOM 5552 C CA . ASN A 1 382 ? 18.604 11.071 -31.241 1.000 12.478 392 ASN A CA 1
ATOM 5553 C C . ASN A 1 382 ? 19.539 12.067 -31.917 1.000 12.727 392 ASN A C 1
ATOM 5554 O O . ASN A 1 382 ? 20.485 12.561 -31.297 1.000 13.032 392 ASN A O 1
ATOM 5565 N N . LYS A 1 383 ? 19.218 12.393 -33.168 1.000 12.435 393 LYS A N 1
ATOM 5566 C CA . LYS A 1 383 ? 20.007 13.363 -33.892 1.000 12.937 393 LYS A CA 1
ATOM 5567 C C . LYS A 1 383 ? 20.067 14.659 -33.087 1.000 12.373 393 LYS A C 1
ATOM 5568 O O . LYS A 1 383 ? 21.077 15.368 -33.108 1.000 12.853 393 LYS A O 1
ATOM 5587 N N . ALA A 1 384 ? 18.947 15.029 -32.448 1.000 11.751 394 ALA A N 1
ATOM 5588 C CA . ALA A 1 384 ? 18.802 16.251 -31.685 1.000 11.833 394 ALA A CA 1
ATOM 5589 C C . ALA A 1 384 ? 19.686 16.281 -30.432 1.000 12.209 394 ALA A C 1
ATOM 5590 O O . ALA A 1 384 ? 19.667 17.265 -29.688 1.000 12.695 394 ALA A O 1
ATOM 5597 N N . ASN A 1 385 ? 20.466 15.243 -30.171 1.000 12.449 395 ASN A N 1
ATOM 5598 C CA . ASN A 1 385 ? 21.456 15.288 -29.092 1.000 12.797 395 ASN A CA 1
ATOM 5599 C C . ASN A 1 385 ? 22.614 16.237 -29.370 1.000 13.189 395 ASN A C 1
ATOM 5600 O O . ASN A 1 385 ? 23.329 16.567 -28.440 1.000 13.476 395 ASN A O 1
ATOM 5611 N N . ASN A 1 386 ? 22.752 16.670 -30.625 1.000 12.908 396 ASN A N 1
ATOM 5612 C CA . ASN A 1 386 ? 23.743 17.668 -30.958 1.000 13.436 396 ASN A CA 1
ATOM 5613 C C . ASN A 1 386 ? 23.064 18.700 -31.844 1.000 12.988 396 ASN A C 1
ATOM 5614 O O . ASN A 1 386 ? 22.002 18.435 -32.410 1.000 12.783 396 ASN A O 1
ATOM 5625 N N . GLN A 1 387 ? 23.709 19.848 -32.020 1.000 13.573 397 GLN A N 1
ATOM 5626 C CA . GLN A 1 387 ? 23.199 20.813 -32.982 1.000 13.430 397 GLN A CA 1
ATOM 5627 C C . GLN A 1 387 ? 23.223 20.192 -34.370 1.000 12.943 397 GLN A C 1
ATOM 5628 O O . GLN A 1 387 ? 24.035 19.305 -34.642 1.000 13.836 397 GLN A O 1
ATOM 5642 N N . GLY A 1 388 ? 22.347 20.681 -35.243 1.000 13.050 398 GLY A N 1
ATOM 5643 C CA . GLY A 1 388 ? 22.221 20.106 -36.570 1.000 13.179 398 GLY A CA 1
ATOM 5644 C C . GLY A 1 388 ? 20.923 20.568 -37.221 1.000 12.681 398 GLY A C 1
ATOM 5645 O O . GLY A 1 388 ? 20.313 21.539 -36.786 1.000 12.369 398 GLY A O 1
ATOM 5649 N N A MET A 1 389 ? 20.486 19.825 -38.249 0.500 12.850 399 MET A N 1
ATOM 5650 N N B MET A 1 389 ? 20.484 19.783 -38.227 0.500 12.946 399 MET A N 1
ATOM 5651 C CA A MET A 1 389 ? 19.217 20.151 -38.889 0.500 12.849 399 MET A CA 1
ATOM 5652 C CA B MET A 1 389 ? 19.301 20.103 -39.024 0.500 13.199 399 MET A CA 1
ATOM 5653 C C A MET A 1 389 ? 18.321 18.920 -38.886 0.500 12.199 399 MET A C 1
ATOM 5654 C C B MET A 1 389 ? 18.331 18.917 -38.946 0.500 12.338 399 MET A C 1
ATOM 5655 O O A MET A 1 389 ? 18.755 17.767 -38.989 0.500 13.212 399 MET A O 1
ATOM 5656 O O B MET A 1 389 ? 18.730 17.746 -39.003 0.500 13.273 399 MET A O 1
ATOM 5683 N N . PHE A 1 390 ? 17.027 19.219 -38.854 1.000 11.610 400 PHE A N 1
ATOM 5684 C CA . PHE A 1 390 ? 16.006 18.215 -39.074 1.000 11.163 400 PHE A CA 1
ATOM 5685 C C . PHE A 1 390 ? 16.201 17.602 -40.458 1.000 11.425 400 PHE A C 1
ATOM 5686 O O . PHE A 1 390 ? 16.588 18.281 -41.417 1.000 11.884 400 PHE A O 1
ATOM 5703 N N . ASN A 1 391 ? 15.824 16.316 -40.554 1.000 11.557 401 ASN A N 1
ATOM 5704 C CA . ASN A 1 391 ? 15.754 15.596 -41.820 1.000 11.604 401 ASN A CA 1
ATOM 5705 C C . ASN A 1 391 ? 14.373 15.851 -42.413 1.000 11.496 401 ASN A C 1
ATOM 5706 O O . ASN A 1 391 ? 13.377 15.252 -41.987 1.000 10.939 401 ASN A O 1
ATOM 5717 N N . THR A 1 392 ? 14.351 16.705 -43.456 1.000 11.177 402 THR A N 1
ATOM 5718 C CA . THR A 1 392 ? 13.095 17.172 -44.054 1.000 11.298 402 THR A CA 1
ATOM 5719 C C . THR A 1 392 ? 12.145 16.016 -44.350 1.000 11.374 402 THR A C 1
ATOM 5720 O O . THR A 1 392 ? 10.964 16.109 -43.985 1.000 11.238 402 THR A O 1
ATOM 5731 N N . PRO A 1 393 ? 12.537 14.970 -45.099 1.000 11.295 403 PRO A N 1
ATOM 5732 C CA . PRO A 1 393 ? 11.549 13.953 -45.452 1.000 11.485 403 PRO A CA 1
ATOM 5733 C C . PRO A 1 393 ? 10.950 13.245 -44.237 1.000 11.394 403 PRO A C 1
ATOM 5734 O O . PRO A 1 393 ? 9.804 12.814 -44.262 1.000 11.451 403 PRO A O 1
ATOM 5745 N N . GLY A 1 394 ? 11.724 13.031 -43.170 1.000 11.704 404 GLY A N 1
ATOM 5746 C CA . GLY A 1 394 ? 11.183 12.455 -41.965 1.000 10.911 404 GLY A CA 1
ATOM 5747 C C . GLY A 1 394 ? 10.045 13.273 -41.391 1.000 10.642 404 GLY A C 1
ATOM 5748 O O . GLY A 1 394 ? 8.994 12.734 -41.026 1.000 10.564 404 GLY A O 1
ATOM 5752 N N . VAL A 1 395 ? 10.301 14.584 -41.296 1.000 10.495 405 VAL A N 1
ATOM 5753 C CA . VAL A 1 395 ? 9.328 15.476 -40.705 1.000 10.221 405 VAL A CA 1
ATOM 5754 C C . VAL A 1 395 ? 8.069 15.467 -41.581 1.000 9.866 405 VAL A C 1
ATOM 5755 O O . VAL A 1 395 ? 6.952 15.475 -41.060 1.000 9.862 405 VAL A O 1
ATOM 5768 N N . LEU A 1 396 ? 8.233 15.550 -42.910 1.000 9.794 406 LEU A N 1
ATOM 5769 C CA . LEU A 1 396 ? 7.067 15.684 -43.786 1.000 10.002 406 LEU A CA 1
ATOM 5770 C C . LEU A 1 396 ? 6.252 14.400 -43.798 1.000 10.191 406 LEU A C 1
ATOM 5771 O O . LEU A 1 396 ? 5.022 14.435 -43.803 1.000 10.512 406 LEU A O 1
ATOM 5787 N N . LEU A 1 397 ? 6.929 13.248 -43.861 1.000 10.881 407 LEU A N 1
ATOM 5788 C CA . LEU A 1 397 ? 6.185 11.994 -43.884 1.000 11.549 407 LEU A CA 1
ATOM 5789 C C . LEU A 1 397 ? 5.363 11.833 -42.604 1.000 10.521 407 LEU A C 1
ATOM 5790 O O . LEU A 1 397 ? 4.207 11.384 -42.649 1.000 10.639 407 LEU A O 1
ATOM 5806 N N . THR A 1 398 ? 5.929 12.191 -41.444 1.000 10.076 408 THR A N 1
ATOM 5807 C CA . THR A 1 398 ? 5.214 12.043 -40.197 1.000 10.591 408 THR A CA 1
ATOM 5808 C C . THR A 1 398 ? 4.005 12.976 -40.210 1.000 10.012 408 THR A C 1
ATOM 5809 O O . THR A 1 398 ? 2.899 12.562 -39.812 1.000 9.846 408 THR A O 1
ATOM 5820 N N . ASP A 1 399 ? 4.168 14.233 -40.639 1.000 9.957 409 ASP A N 1
ATOM 5821 C CA . ASP A 1 399 ? 3.000 15.121 -40.666 1.000 10.064 409 ASP A CA 1
ATOM 5822 C C . ASP A 1 399 ? 1.974 14.649 -41.700 1.000 10.094 409 ASP A C 1
ATOM 5823 O O . ASP A 1 399 ? 0.775 14.819 -41.475 1.000 10.651 409 ASP A O 1
ATOM 5832 N N . ALA A 1 400 ? 2.399 14.084 -42.824 1.000 9.612 410 ALA A N 1
ATOM 5833 C CA . ALA A 1 400 ? 1.436 13.597 -43.797 1.000 10.002 410 ALA A CA 1
ATOM 5834 C C . ALA A 1 400 ? 0.534 12.552 -43.133 1.000 9.827 410 ALA A C 1
ATOM 5835 O O . ALA A 1 400 ? -0.691 12.576 -43.242 1.000 10.111 410 ALA A O 1
ATOM 5842 N N . VAL A 1 401 ? 1.144 11.618 -42.388 1.000 9.836 411 VAL A N 1
ATOM 5843 C CA . VAL A 1 401 ? 0.390 10.552 -41.751 1.000 10.346 411 VAL A CA 1
ATOM 5844 C C . VAL A 1 401 ? -0.522 11.140 -40.676 1.000 9.661 411 VAL A C 1
ATOM 5845 O O . VAL A 1 401 ? -1.729 10.866 -40.614 1.000 10.492 411 VAL A O 1
ATOM 5858 N N . ILE A 1 402 ? 0.047 11.965 -39.801 1.000 9.356 412 ILE A N 1
ATOM 5859 C CA . ILE A 1 402 ? -0.770 12.536 -38.729 1.000 9.848 412 ILE A CA 1
ATOM 5860 C C . ILE A 1 402 ? -1.952 13.310 -39.291 1.000 9.430 412 ILE A C 1
ATOM 5861 O O . ILE A 1 402 ? -3.100 13.135 -38.830 1.000 10.025 412 ILE A O 1
ATOM 5877 N N . PHE A 1 403 ? -1.689 14.159 -40.280 1.000 9.603 413 PHE A N 1
ATOM 5878 C CA . PHE A 1 403 ? -2.717 15.055 -40.769 1.000 9.739 413 PHE A CA 1
ATOM 5879 C C . PHE A 1 403 ? -3.752 14.258 -41.552 1.000 9.447 413 PHE A C 1
ATOM 5880 O O . PHE A 1 403 ? -4.942 14.579 -41.450 1.000 9.840 413 PHE A O 1
ATOM 5897 N N . ALA A 1 404 ? -3.342 13.295 -42.373 1.000 10.227 414 ALA A N 1
ATOM 5898 C CA . ALA A 1 404 ? -4.269 12.548 -43.197 1.000 10.327 414 ALA A CA 1
ATOM 5899 C C . ALA A 1 404 ? -5.267 11.803 -42.334 1.000 10.947 414 ALA A C 1
ATOM 5900 O O . ALA A 1 404 ? -6.413 11.607 -42.745 1.000 11.750 414 ALA A O 1
ATOM 5907 N N . PHE A 1 405 ? -4.842 11.362 -41.139 1.000 10.248 415 PHE A N 1
ATOM 5908 C CA . PHE A 1 405 ? -5.688 10.609 -40.218 1.000 10.995 415 PHE A CA 1
ATOM 5909 C C . PHE A 1 405 ? -6.364 11.508 -39.201 1.000 11.576 415 PHE A C 1
ATOM 5910 O O . PHE A 1 405 ? -6.909 11.055 -38.212 1.000 12.366 415 PHE A O 1
ATOM 5927 N N . GLY A 1 406 ? -6.435 12.806 -39.490 1.000 10.486 416 GLY A N 1
ATOM 5928 C CA . GLY A 1 406 ? -7.213 13.723 -38.676 1.000 10.447 416 GLY A CA 1
ATOM 5929 C C . GLY A 1 406 ? -6.579 14.112 -37.345 1.000 10.038 416 GLY A C 1
ATOM 5930 O O . GLY A 1 406 ? -7.252 14.596 -36.430 1.000 10.578 416 GLY A O 1
ATOM 5934 N N . GLY A 1 407 ? -5.273 13.912 -37.252 1.000 9.817 417 GLY A N 1
ATOM 5935 C CA . GLY A 1 407 ? -4.479 14.347 -36.129 1.000 10.075 417 GLY A CA 1
ATOM 5936 C C . GLY A 1 407 ? -3.934 15.757 -36.348 1.000 9.436 417 GLY A C 1
ATOM 5937 O O . GLY A 1 407 ? -4.119 16.419 -37.376 1.000 10.182 417 GLY A O 1
ATOM 5941 N N . SER A 1 408 ? -3.181 16.197 -35.337 1.000 9.701 418 SER A N 1
ATOM 5942 C CA . SER A 1 408 ? -2.490 17.450 -35.297 1.000 9.652 418 SER A CA 1
ATOM 5943 C C . SER A 1 408 ? -1.203 17.195 -34.504 1.000 9.069 418 SER A C 1
ATOM 5944 O O . SER A 1 408 ? -1.142 16.238 -33.745 1.000 9.317 418 SER A O 1
ATOM 5952 N N . HIS A 1 409 ? -0.156 17.976 -34.789 1.000 8.705 419 HIS A N 1
ATOM 5953 C CA . HIS A 1 409 ? 1.183 17.744 -34.254 1.000 8.699 419 HIS A CA 1
ATOM 5954 C C . HIS A 1 409 ? 1.689 19.012 -33.586 1.000 8.138 419 HIS A C 1
ATOM 5955 O O . HIS A 1 409 ? 1.831 20.040 -34.253 1.000 9.029 419 HIS A O 1
ATOM 5970 N N . LEU A 1 410 ? 1.930 18.962 -32.276 1.000 8.337 420 LEU A N 1
ATOM 5971 C CA . LEU A 1 410 ? 2.564 20.082 -31.592 1.000 8.624 420 LEU A CA 1
ATOM 5972 C C . LEU A 1 410 ? 4.069 19.996 -31.867 1.000 8.816 420 LEU A C 1
ATOM 5973 O O . LEU A 1 410 ? 4.757 19.108 -31.370 1.000 9.470 420 LEU A O 1
ATOM 5989 N N . GLU A 1 411 ? 4.564 20.917 -32.712 1.000 8.534 421 GLU A N 1
ATOM 5990 C CA . GLU A 1 411 ? 5.954 20.862 -33.133 1.000 8.885 421 GLU A CA 1
ATOM 5991 C C . GLU A 1 411 ? 6.606 22.232 -33.334 1.000 9.048 421 GLU A C 1
ATOM 5992 O O . GLU A 1 411 ? 7.820 22.268 -33.374 1.000 9.666 421 GLU A O 1
ATOM 6004 N N . LEU A 1 412 ? 5.822 23.309 -33.471 1.000 9.088 422 LEU A N 1
ATOM 6005 C CA . LEU A 1 412 ? 6.380 24.596 -33.849 1.000 9.270 422 LEU A CA 1
ATOM 6006 C C . LEU A 1 412 ? 6.281 25.641 -32.731 1.000 8.936 422 LEU A C 1
ATOM 6007 O O . LEU A 1 412 ? 5.216 25.799 -32.120 1.000 9.662 422 LEU A O 1
ATOM 6023 N N . GLY A 1 413 ? 7.382 26.349 -32.531 1.000 9.165 423 GLY A N 1
ATOM 6024 C CA . GLY A 1 413 ? 7.453 27.435 -31.569 1.000 9.513 423 GLY A CA 1
ATOM 6025 C C . GLY A 1 413 ? 8.442 28.472 -32.092 1.000 9.448 423 GLY A C 1
ATOM 6026 O O . GLY A 1 413 ? 8.375 28.852 -33.251 1.000 9.407 423 GLY A O 1
ATOM 6030 N N . GLU A 1 414 ? 9.485 28.809 -31.302 1.000 9.325 424 GLU A N 1
ATOM 6031 C CA . GLU A 1 414 ? 10.578 29.619 -31.832 1.000 9.923 424 GLU A CA 1
ATOM 6032 C C . GLU A 1 414 ? 11.402 28.784 -32.821 1.000 10.235 424 GLU A C 1
ATOM 6033 O O . GLU A 1 414 ? 12.150 29.353 -33.623 1.000 11.338 424 GLU A O 1
ATOM 6045 N N . HIS A 1 415 ? 11.289 27.466 -32.674 1.000 9.959 425 HIS A N 1
ATOM 6046 C CA . HIS A 1 415 ? 12.036 26.439 -33.412 1.000 9.836 425 HIS A CA 1
ATOM 6047 C C . HIS A 1 415 ? 11.111 25.228 -33.430 1.000 9.832 425 HIS A C 1
ATOM 6048 O O . HIS A 1 415 ? 10.030 25.260 -32.828 1.000 9.593 425 HIS A O 1
ATOM 6063 N N . MET A 1 416 ? 11.511 24.197 -34.159 1.000 9.764 426 MET A N 1
ATOM 6064 C CA . MET A 1 416 ? 10.778 22.953 -34.138 1.000 9.508 426 MET A CA 1
ATOM 6065 C C . MET A 1 416 ? 11.288 22.047 -33.014 1.000 9.777 426 MET A C 1
ATOM 6066 O O . MET A 1 416 ? 12.470 22.023 -32.719 1.000 10.234 426 MET A O 1
ATOM 6080 N N . LEU A 1 417 ? 10.400 21.286 -32.385 1.000 9.436 427 LEU A N 1
ATOM 6081 C CA . LEU A 1 417 ? 10.794 20.405 -31.280 1.000 10.097 427 LEU A CA 1
ATOM 6082 C C . LEU A 1 417 ? 11.591 19.213 -31.749 1.000 10.109 427 LEU A C 1
ATOM 6083 O O . LEU A 1 417 ? 11.170 18.454 -32.624 1.000 9.767 427 LEU A O 1
ATOM 6099 N N . GLY A 1 418 ? 12.732 19.008 -31.077 1.000 10.219 428 GLY A N 1
ATOM 6100 C CA . GLY A 1 418 ? 13.445 17.740 -31.144 1.000 10.629 428 GLY A CA 1
ATOM 6101 C C . GLY A 1 418 ? 13.423 16.934 -29.854 1.000 10.648 428 GLY A C 1
ATOM 6102 O O . GLY A 1 418 ? 13.779 15.741 -29.881 1.000 11.748 428 GLY A O 1
ATOM 6106 N N . LYS A 1 419 ? 12.962 17.523 -28.754 1.000 11.179 429 LYS A N 1
ATOM 6107 C CA . LYS A 1 419 ? 13.002 16.948 -27.431 1.000 11.230 429 LYS A CA 1
ATOM 6108 C C . LYS A 1 419 ? 11.774 17.356 -26.636 1.000 11.037 429 LYS A C 1
ATOM 6109 O O . LYS A 1 419 ? 11.182 18.392 -26.881 1.000 11.424 429 LYS A O 1
ATOM 6128 N N . GLU A 1 420 ? 11.516 16.609 -25.558 1.000 10.951 430 GLU A N 1
ATOM 6129 C CA . GLU A 1 420 ? 10.420 16.923 -24.649 1.000 11.099 430 GLU A CA 1
ATOM 6130 C C . GLU A 1 420 ? 10.698 18.203 -23.852 1.000 10.656 430 GLU A C 1
ATOM 6131 O O . GLU A 1 420 ? 9.798 18.867 -23.371 1.000 10.936 430 GLU A O 1
ATOM 6143 N N . TYR A 1 421 ? 11.967 18.570 -23.717 1.000 10.709 431 TYR A N 1
ATOM 6144 C CA . TYR A 1 421 ? 12.360 19.816 -23.111 1.000 10.643 431 TYR A CA 1
ATOM 6145 C C . TYR A 1 421 ? 12.292 20.864 -24.212 1.000 10.205 431 TYR A C 1
ATOM 6146 O O . TYR A 1 421 ? 13.194 20.983 -25.064 1.000 10.675 431 TYR A O 1
ATOM 6164 N N . PHE A 1 422 ? 11.182 21.607 -24.237 1.000 9.560 432 PHE A N 1
ATOM 6165 C CA . PHE A 1 422 ? 10.888 22.465 -25.380 1.000 9.530 432 PHE A CA 1
ATOM 6166 C C . PHE A 1 422 ? 11.964 23.512 -25.676 1.000 10.264 432 PHE A C 1
ATOM 6167 O O . PHE A 1 422 ? 12.144 23.779 -26.856 1.000 10.363 432 PHE A O 1
ATOM 6184 N N . PRO A 1 423 ? 12.697 24.103 -24.697 1.000 10.713 433 PRO A N 1
ATOM 6185 C CA . PRO A 1 423 ? 13.752 25.044 -25.039 1.000 11.228 433 PRO A CA 1
ATOM 6186 C C . PRO A 1 423 ? 14.935 24.459 -25.785 1.000 11.128 433 PRO A C 1
ATOM 6187 O O . PRO A 1 423 ? 15.732 25.266 -26.245 1.000 12.553 433 PRO A O 1
ATOM 6198 N N . ASN A 1 424 ? 15.047 23.144 -25.917 1.000 10.887 434 ASN A N 1
ATOM 6199 C CA . ASN A 1 424 ? 16.113 22.568 -26.715 1.000 11.081 434 ASN A CA 1
ATOM 6200 C C . ASN A 1 424 ? 15.889 22.950 -28.180 1.000 10.505 434 ASN A C 1
ATOM 6201 O O . ASN A 1 424 ? 14.849 22.594 -28.769 1.000 10.827 434 ASN A O 1
ATOM 6212 N N . LYS A 1 425 ? 16.838 23.682 -28.769 1.000 10.627 435 LYS A N 1
ATOM 6213 C CA . LYS A 1 425 ? 16.735 24.178 -30.139 1.000 10.582 435 LYS A CA 1
ATOM 6214 C C . LYS A 1 425 ? 17.930 23.669 -30.926 1.000 10.835 435 LYS A C 1
ATOM 6215 O O . LYS A 1 425 ? 18.361 24.281 -31.875 1.000 11.702 435 LYS A O 1
ATOM 6234 N N . ASN A 1 426 ? 18.448 22.489 -30.566 1.000 11.011 436 ASN A N 1
ATOM 6235 C CA . ASN A 1 426 ? 19.603 21.931 -31.246 1.000 11.457 436 ASN A CA 1
ATOM 6236 C C . ASN A 1 426 ? 19.395 21.827 -32.758 1.000 11.394 436 ASN A C 1
ATOM 6237 O O . ASN A 1 426 ? 20.307 22.184 -33.507 1.000 11.580 436 ASN A O 1
ATOM 6248 N N . LEU A 1 427 ? 18.226 21.343 -33.190 1.000 11.276 437 LEU A N 1
ATOM 6249 C CA . LEU A 1 427 ? 18.005 21.149 -34.613 1.000 11.480 437 LEU A CA 1
ATOM 6250 C C . LEU A 1 427 ? 17.275 22.344 -35.236 1.000 11.132 437 LEU A C 1
ATOM 6251 O O . LEU A 1 427 ? 16.291 22.862 -34.691 1.000 10.837 437 LEU A O 1
ATOM 6267 N N A SER A 1 428 ? 17.794 22.749 -36.415 0.500 11.632 438 SER A N 1
ATOM 6268 N N B SER A 1 428 ? 17.768 22.789 -36.394 0.500 11.151 438 SER A N 1
ATOM 6269 C CA A SER A 1 428 ? 17.254 23.766 -37.306 0.500 12.174 438 SER A CA 1
ATOM 6270 C CA B SER A 1 428 ? 17.076 23.795 -37.168 0.500 11.277 438 SER A CA 1
ATOM 6271 C C A SER A 1 428 ? 16.425 23.138 -38.423 0.500 11.894 438 SER A C 1
ATOM 6272 C C B SER A 1 428 ? 16.408 23.156 -38.382 0.500 11.486 438 SER A C 1
ATOM 6273 O O A SER A 1 428 ? 16.701 22.029 -38.872 0.500 11.956 438 SER A O 1
ATOM 6274 O O B SER A 1 428 ? 16.738 22.054 -38.813 0.500 11.656 438 SER A O 1
ATOM 6289 N N . MET A 1 429 ? 15.423 23.868 -38.916 1.000 12.190 439 MET A N 1
ATOM 6290 C CA . MET A 1 429 ? 14.722 23.503 -40.135 1.000 12.026 439 MET A CA 1
ATOM 6291 C C . MET A 1 429 ? 15.395 24.163 -41.335 1.000 12.439 439 MET A C 1
ATOM 6292 O O . MET A 1 429 ? 15.701 25.350 -41.276 1.000 12.598 439 MET A O 1
ATOM 6306 N N . SER A 1 430 ? 15.601 23.418 -42.422 1.000 12.210 440 SER A N 1
ATOM 6307 C CA . SER A 1 430 ? 16.070 24.019 -43.660 1.000 12.872 440 SER A CA 1
ATOM 6308 C C . SER A 1 430 ? 15.016 24.981 -44.207 1.000 12.895 440 SER A C 1
ATOM 6309 O O . SER A 1 430 ? 13.836 24.925 -43.859 1.000 12.881 440 SER A O 1
ATOM 6317 N N . ALA A 1 431 ? 15.421 25.874 -45.092 1.000 13.373 441 ALA A N 1
ATOM 6318 C CA . ALA A 1 431 ? 14.486 26.775 -45.745 1.000 14.391 441 ALA A CA 1
ATOM 6319 C C . ALA A 1 431 ? 13.426 25.967 -46.480 1.000 14.126 441 ALA A C 1
ATOM 6320 O O . ALA A 1 431 ? 12.247 26.343 -46.471 1.000 14.085 441 ALA A O 1
ATOM 6327 N N . GLU A 1 432 ? 13.833 24.865 -47.121 1.000 14.693 442 GLU A N 1
ATOM 6328 C CA . GLU A 1 432 ? 12.906 24.009 -47.854 1.000 14.460 442 GLU A CA 1
ATOM 6329 C C . GLU A 1 432 ? 11.874 23.395 -46.920 1.000 12.953 442 GLU A C 1
ATOM 6330 O O . GLU A 1 432 ? 10.687 23.339 -47.227 1.000 12.839 442 GLU A O 1
ATOM 6342 N N . LEU A 1 433 ? 12.320 22.939 -45.758 1.000 12.637 443 LEU A N 1
ATOM 6343 C CA . LEU A 1 433 ? 11.405 22.357 -44.799 1.000 12.165 443 LEU A CA 1
ATOM 6344 C C . LEU A 1 433 ? 10.424 23.434 -44.327 1.000 11.508 443 LEU A C 1
ATOM 6345 O O . LEU A 1 433 ? 9.225 23.183 -44.209 1.000 11.663 443 LEU A O 1
ATOM 6361 N N . LYS A 1 434 ? 10.883 24.641 -44.037 1.000 11.508 444 LYS A N 1
ATOM 6362 C CA . LYS A 1 434 ? 10.005 25.698 -43.573 1.000 11.628 444 LYS A CA 1
ATOM 6363 C C . LYS A 1 434 ? 8.922 25.931 -44.623 1.000 11.729 444 LYS A C 1
ATOM 6364 O O . LYS A 1 434 ? 7.755 26.114 -44.271 1.000 11.787 444 LYS A O 1
ATOM 6383 N N . SER A 1 435 ? 9.296 26.005 -45.894 1.000 12.439 445 SER A N 1
ATOM 6384 C CA . SER A 1 435 ? 8.333 26.369 -46.927 1.000 13.660 445 SER A CA 1
ATOM 6385 C C . SER A 1 435 ? 7.391 25.206 -47.211 1.000 12.862 445 SER A C 1
ATOM 6386 O O . SER A 1 435 ? 6.182 25.404 -47.388 1.000 12.589 445 SER A O 1
ATOM 6394 N N . SER A 1 436 ? 7.899 23.976 -47.222 1.000 12.654 446 SER A N 1
ATOM 6395 C CA . SER A 1 436 ? 7.055 22.791 -47.403 1.000 13.251 446 SER A CA 1
ATOM 6396 C C . SER A 1 436 ? 6.065 22.689 -46.253 1.000 11.963 446 SER A C 1
ATOM 6397 O O . SER A 1 436 ? 4.862 22.429 -46.439 1.000 11.464 446 SER A O 1
ATOM 6405 N N . LEU A 1 437 ? 6.553 22.907 -45.035 1.000 12.286 447 LEU A N 1
ATOM 6406 C CA . LEU A 1 437 ? 5.692 22.787 -43.867 1.000 12.315 447 LEU A CA 1
ATOM 6407 C C . LEU A 1 437 ? 4.614 23.869 -43.890 1.000 11.903 447 LEU A C 1
ATOM 6408 O O . LEU A 1 437 ? 3.511 23.552 -43.463 1.000 11.869 447 LEU A O 1
ATOM 6424 N N A LEU A 1 438 ? 4.878 25.037 -44.459 0.500 11.912 448 LEU A N 1
ATOM 6425 N N B LEU A 1 438 ? 4.875 25.081 -44.422 0.500 11.537 448 LEU A N 1
ATOM 6426 C CA A LEU A 1 438 ? 3.832 26.023 -44.559 0.500 12.078 448 LEU A CA 1
ATOM 6427 C CA B LEU A 1 438 ? 3.814 26.062 -44.592 0.500 11.395 448 LEU A CA 1
ATOM 6428 C C A LEU A 1 438 ? 2.728 25.506 -45.489 0.500 11.451 448 LEU A C 1
ATOM 6429 C C B LEU A 1 438 ? 2.714 25.437 -45.447 0.500 11.156 448 LEU A C 1
ATOM 6430 O O A LEU A 1 438 ? 1.536 25.741 -45.256 0.500 11.363 448 LEU A O 1
ATOM 6431 O O B LEU A 1 438 ? 1.523 25.565 -45.141 0.500 11.273 448 LEU A O 1
ATOM 6462 N N . GLU A 1 439 ? 3.080 24.766 -46.549 1.000 11.177 449 GLU A N 1
ATOM 6463 C CA . GLU A 1 439 ? 2.054 24.172 -47.401 1.000 11.279 449 GLU A CA 1
ATOM 6464 C C . GLU A 1 439 ? 1.296 23.078 -46.639 1.000 10.632 449 GLU A C 1
ATOM 6465 O O . GLU A 1 439 ? 0.082 22.906 -46.833 1.000 10.995 449 GLU A O 1
ATOM 6477 N N . TYR A 1 440 ? 1.986 22.269 -45.833 1.000 10.146 450 TYR A N 1
ATOM 6478 C CA . TYR A 1 440 ? 1.283 21.224 -45.101 1.000 9.766 450 TYR A CA 1
ATOM 6479 C C . TYR A 1 440 ? 0.299 21.807 -44.087 1.000 10.007 450 TYR A C 1
ATOM 6480 O O . TYR A 1 440 ? -0.791 21.246 -43.895 1.000 9.672 450 TYR A O 1
ATOM 6498 N N . TYR A 1 441 ? 0.694 22.902 -43.410 1.000 9.773 451 TYR A N 1
ATOM 6499 C CA . TYR A 1 441 ? -0.220 23.561 -42.482 1.000 9.828 451 TYR A CA 1
ATOM 6500 C C . TYR A 1 441 ? -1.358 24.255 -43.236 1.000 9.945 451 TYR A C 1
ATOM 6501 O O . TYR A 1 441 ? -2.511 24.183 -42.781 1.000 10.183 451 TYR A O 1
ATOM 6519 N N . ASP A 1 442 ? -1.072 24.797 -44.411 1.000 10.021 452 ASP A N 1
ATOM 6520 C CA . ASP A 1 442 ? -2.145 25.351 -45.211 1.000 10.323 452 ASP A CA 1
ATOM 6521 C C . ASP A 1 442 ? -3.141 24.243 -45.553 1.000 10.094 452 ASP A C 1
ATOM 6522 O O . ASP A 1 442 ? -4.362 24.453 -45.560 1.000 10.675 452 ASP A O 1
ATOM 6531 N N . PHE A 1 443 ? -2.611 23.063 -45.897 1.000 10.245 453 PHE A N 1
ATOM 6532 C CA . PHE A 1 443 ? -3.436 21.965 -46.387 1.000 10.333 453 PHE A CA 1
ATOM 6533 C C . PHE A 1 443 ? -4.336 21.411 -45.289 1.000 10.362 453 PHE A C 1
ATOM 6534 O O . PHE A 1 443 ? -5.542 21.227 -45.461 1.000 10.565 453 PHE A O 1
ATOM 6551 N N . MET A 1 444 ? -3.801 21.212 -44.098 1.000 10.027 454 MET A N 1
ATOM 6552 C CA . MET A 1 444 ? -4.573 20.655 -43.009 1.000 10.428 454 MET A CA 1
ATOM 6553 C C . MET A 1 444 ? -5.532 21.688 -42.397 1.000 10.494 454 MET A C 1
ATOM 6554 O O . MET A 1 444 ? -6.495 21.297 -41.737 1.000 10.229 454 MET A O 1
ATOM 6568 N N . THR A 1 445 ? -5.327 22.972 -42.672 1.000 10.573 455 THR A N 1
ATOM 6569 C CA . THR A 1 445 ? -6.282 24.022 -42.360 1.000 10.670 455 THR A CA 1
ATOM 6570 C C . THR A 1 445 ? -7.395 24.045 -43.415 1.000 10.044 455 THR A C 1
ATOM 6571 O O . THR A 1 445 ? -8.588 23.904 -43.103 1.000 11.003 455 THR A O 1
ATOM 6582 N N . ALA A 1 446 ? -7.049 24.218 -44.700 1.000 10.367 456 ALA A N 1
ATOM 6583 C CA . ALA A 1 446 ? -8.015 24.345 -45.793 1.000 10.915 456 ALA A CA 1
ATOM 6584 C C . ALA A 1 446 ? -8.950 23.138 -45.860 1.000 10.789 456 ALA A C 1
ATOM 6585 O O . ALA A 1 446 ? -10.121 23.290 -46.155 1.000 11.321 456 ALA A O 1
ATOM 6592 N N . TYR A 1 447 ? -8.406 21.955 -45.602 1.000 10.618 457 TYR A N 1
ATOM 6593 C CA . TYR A 1 447 ? -9.155 20.727 -45.817 1.000 10.674 457 TYR A CA 1
ATOM 6594 C C . TYR A 1 447 ? -9.546 20.079 -44.487 1.000 10.453 457 TYR A C 1
ATOM 6595 O O . TYR A 1 447 ? -9.887 18.875 -44.449 1.000 11.191 457 TYR A O 1
ATOM 6613 N N . GLN A 1 448 ? -9.547 20.855 -43.408 1.000 10.560 458 GLN A N 1
ATOM 6614 C CA . GLN A 1 448 ? -9.883 20.341 -42.098 1.000 10.279 458 GLN A CA 1
ATOM 6615 C C . GLN A 1 448 ? -11.264 19.674 -42.042 1.000 10.817 458 GLN A C 1
ATOM 6616 O O . GLN A 1 448 ? -11.459 18.743 -41.238 1.000 11.097 458 GLN A O 1
ATOM 6630 N N . ASN A 1 449 ? -12.243 20.122 -42.839 1.000 11.178 459 ASN A N 1
ATOM 6631 C CA . ASN A 1 449 ? -13.545 19.468 -42.828 1.000 11.650 459 ASN A CA 1
ATOM 6632 C C . ASN A 1 449 ? -13.483 18.049 -43.397 1.000 12.622 459 ASN A C 1
ATOM 6633 O O . ASN A 1 449 ? -14.405 17.254 -43.188 1.000 14.407 459 ASN A O 1
ATOM 6644 N N . LEU A 1 450 ? -12.506 17.769 -44.260 1.000 11.776 460 LEU A N 1
ATOM 6645 C CA . LEU A 1 450 ? -12.339 16.412 -44.790 1.000 11.943 460 LEU A CA 1
ATOM 6646 C C . LEU A 1 450 ? -11.498 15.543 -43.869 1.000 11.533 460 LEU A C 1
ATOM 6647 O O . LEU A 1 450 ? -11.670 14.338 -43.854 1.000 12.329 460 LEU A O 1
ATOM 6663 N N . LEU A 1 451 ? -10.556 16.174 -43.156 1.000 10.894 461 LEU A N 1
ATOM 6664 C CA . LEU A 1 451 ? -9.573 15.436 -42.372 1.000 11.348 461 LEU A CA 1
ATOM 6665 C C . LEU A 1 451 ? -10.025 15.079 -40.958 1.000 11.992 461 LEU A C 1
ATOM 6666 O O . LEU A 1 451 ? -9.714 13.976 -40.480 1.000 12.719 461 LEU A O 1
ATOM 6682 N N . ARG A 1 452 ? -10.769 15.975 -40.309 1.000 11.566 462 ARG A N 1
ATOM 6683 C CA . ARG A 1 452 ? -11.127 15.702 -38.916 1.000 12.395 462 ARG A CA 1
ATOM 6684 C C . ARG A 1 452 ? -12.473 16.345 -38.580 1.000 12.241 462 ARG A C 1
ATOM 6685 O O . ARG A 1 452 ? -12.686 16.914 -37.531 1.000 12.603 462 ARG A O 1
ATOM 6706 N N . ASP A 1 453 ? -13.454 15.994 -39.402 1.000 12.435 463 ASP A N 1
ATOM 6707 C CA . ASP A 1 453 ? -14.822 16.417 -39.161 1.000 13.012 463 ASP A CA 1
ATOM 6708 C C . ASP A 1 453 ? -15.826 15.370 -39.604 1.000 15.961 463 ASP A C 1
ATOM 6709 O O . ASP A 1 453 ? -16.763 15.655 -40.363 1.000 17.196 463 ASP A O 1
ATOM 6718 N N . GLY A 1 454 ? -15.709 14.222 -38.995 1.000 16.651 464 GLY A N 1
ATOM 6719 C CA . GLY A 1 454 ? -16.690 13.147 -39.160 1.000 17.269 464 GLY A CA 1
ATOM 6720 C C . GLY A 1 454 ? -16.379 12.201 -40.311 1.000 16.810 464 GLY A C 1
ATOM 6721 O O . GLY A 1 454 ? -15.339 12.299 -40.976 1.000 16.803 464 GLY A O 1
ATOM 6725 N N . GLY A 1 455 ? -17.250 11.212 -40.462 1.000 17.840 465 GLY A N 1
ATOM 6726 C CA . GLY A 1 455 ? -17.056 10.224 -41.499 1.000 18.704 465 GLY A CA 1
ATOM 6727 C C . GLY A 1 455 ? -16.517 8.890 -40.962 1.000 18.565 465 GLY A C 1
ATOM 6728 O O . GLY A 1 455 ? -16.219 8.734 -39.793 1.000 19.861 465 GLY A O 1
ATOM 6732 N N . THR A 1 456 ? -16.322 7.937 -41.867 1.000 17.777 466 THR A N 1
ATOM 6733 C CA . THR A 1 456 ? -16.052 6.535 -41.569 1.000 17.575 466 THR A CA 1
ATOM 6734 C C . THR A 1 456 ? -14.821 6.085 -42.349 1.000 16.312 466 THR A C 1
ATOM 6735 O O . THR A 1 456 ? -14.776 6.278 -43.555 1.000 16.064 466 THR A O 1
ATOM 6746 N N . TYR A 1 457 ? -13.815 5.518 -41.682 1.000 16.016 467 TYR A N 1
ATOM 6747 C CA . TYR A 1 457 ? -12.708 4.944 -42.436 1.000 16.267 467 TYR A CA 1
ATOM 6748 C C . TYR A 1 457 ? -13.175 3.696 -43.174 1.000 16.658 467 TYR A C 1
ATOM 6749 O O . TYR A 1 457 ? -13.933 2.879 -42.638 1.000 18.038 467 TYR A O 1
ATOM 6767 N N . THR A 1 458 ? -12.708 3.575 -44.422 1.000 16.183 468 THR A N 1
ATOM 6768 C CA . THR A 1 458 ? -13.161 2.520 -45.320 1.000 16.556 468 THR A CA 1
ATOM 6769 C C . THR A 1 458 ? -11.971 1.843 -45.994 1.000 15.728 468 THR A C 1
ATOM 6770 O O . THR A 1 458 ? -10.906 2.421 -46.123 1.000 16.278 468 THR A O 1
ATOM 6781 N N . ASN A 1 459 ? -12.182 0.626 -46.493 1.000 15.785 469 ASN A N 1
ATOM 6782 C CA . ASN A 1 459 ? -11.150 -0.063 -47.240 1.000 15.634 469 ASN A CA 1
ATOM 6783 C C . ASN A 1 459 ? -11.101 0.481 -48.658 1.000 15.877 469 ASN A C 1
ATOM 6784 O O . ASN A 1 459 ? -12.099 0.428 -49.379 1.000 16.358 469 ASN A O 1
ATOM 6795 N N . PRO A 1 460 ? -9.939 0.986 -49.117 1.000 16.065 470 PRO A N 1
ATOM 6796 C CA . PRO A 1 460 ? -9.806 1.410 -50.505 1.000 16.445 470 PRO A CA 1
ATOM 6797 C C . PRO A 1 460 ? -10.084 0.308 -51.510 1.000 16.716 470 PRO A C 1
ATOM 6798 O O . PRO A 1 460 ? -9.878 -0.887 -51.267 1.000 17.277 470 PRO A O 1
ATOM 6809 N N . THR A 1 461 ? -10.630 0.718 -52.647 1.000 17.394 471 THR A N 1
ATOM 6810 C CA . THR A 1 461 ? -10.866 -0.165 -53.776 1.000 18.275 471 THR A CA 1
ATOM 6811 C C . THR A 1 461 ? -10.183 0.411 -55.009 1.000 18.144 471 THR A C 1
ATOM 6812 O O . THR A 1 461 ? -10.783 0.485 -56.061 1.000 19.460 471 THR A O 1
ATOM 6823 N N . ILE A 1 462 ? -8.913 0.765 -54.869 1.000 17.996 472 ILE A N 1
ATOM 6824 C CA . ILE A 1 462 ? -8.181 1.465 -55.915 1.000 18.045 472 ILE A CA 1
ATOM 6825 C C . ILE A 1 462 ? -6.928 0.687 -56.270 1.000 17.456 472 ILE A C 1
ATOM 6826 O O . ILE A 1 462 ? -6.390 -0.046 -55.459 1.000 17.129 472 ILE A O 1
ATOM 6842 N N . ALA A 1 463 ? -6.484 0.860 -57.510 1.000 17.308 473 ALA A N 1
ATOM 6843 C CA . ALA A 1 463 ? -5.346 0.144 -58.071 1.000 17.000 473 ALA A CA 1
ATOM 6844 C C . ALA A 1 463 ? -4.563 1.060 -59.003 1.000 16.566 473 ALA A C 1
ATOM 6845 O O . ALA A 1 463 ? -5.118 1.930 -59.654 1.000 16.758 473 ALA A O 1
ATOM 6852 N N . THR A 1 464 ? -3.296 0.734 -59.188 1.000 16.289 474 THR A N 1
ATOM 6853 C CA . THR A 1 464 ? -2.529 1.317 -60.278 1.000 16.309 474 THR A CA 1
ATOM 6854 C C . THR A 1 464 ? -3.112 0.830 -61.595 1.000 17.091 474 THR A C 1
ATOM 6855 O O . THR A 1 464 ? -3.558 -0.314 -61.710 1.000 17.689 474 THR A O 1
ATOM 6866 N N . GLY A 1 465 ? -3.069 1.717 -62.587 1.000 17.253 475 GLY A N 1
ATOM 6867 C CA . GLY A 1 465 ? -3.445 1.373 -63.941 1.000 18.276 475 GLY A CA 1
ATOM 6868 C C . GLY A 1 465 ? -2.273 1.466 -64.907 1.000 18.736 475 GLY A C 1
ATOM 6869 O O . GLY A 1 465 ? -2.500 1.398 -66.105 1.000 19.999 475 GLY A O 1
ATOM 6873 N N . ASP A 1 466 ? -1.051 1.648 -64.401 1.000 18.519 476 ASP A N 1
ATOM 6874 C CA . ASP A 1 466 ? 0.102 1.660 -65.281 1.000 19.226 476 ASP A CA 1
ATOM 6875 C C . ASP A 1 466 ? 1.398 1.176 -64.653 1.000 19.131 476 ASP A C 1
ATOM 6876 O O . ASP A 1 466 ? 2.419 1.220 -65.317 1.000 20.078 476 ASP A O 1
ATOM 6885 N N . GLY A 1 467 ? 1.383 0.695 -63.408 1.000 18.707 477 GLY A N 1
ATOM 6886 C CA . GLY A 1 467 ? 2.583 0.162 -62.789 1.000 19.193 477 GLY A CA 1
ATOM 6887 C C . GLY A 1 467 ? 3.569 1.225 -62.329 1.000 19.100 477 GLY A C 1
ATOM 6888 O O . GLY A 1 467 ? 4.660 0.874 -61.889 1.000 20.412 477 GLY A O 1
ATOM 6892 N N . LYS A 1 468 ? 3.197 2.509 -62.382 1.000 18.808 478 LYS A N 1
ATOM 6893 C CA . LYS A 1 468 ? 4.133 3.539 -61.991 1.000 18.830 478 LYS A CA 1
ATOM 6894 C C . LYS A 1 468 ? 4.290 3.616 -60.486 1.000 18.372 478 LYS A C 1
ATOM 6895 O O . LYS A 1 468 ? 5.207 4.253 -59.984 1.000 18.760 478 LYS A O 1
ATOM 6914 N N . LEU A 1 469 ? 3.331 3.041 -59.772 1.000 17.674 479 LEU A N 1
ATOM 6915 C CA . LEU A 1 469 ? 3.433 2.901 -58.334 1.000 17.256 479 LEU A CA 1
ATOM 6916 C C . LEU A 1 469 ? 2.797 1.563 -57.966 1.000 17.070 479 LEU A C 1
ATOM 6917 O O . LEU A 1 469 ? 2.072 0.988 -58.769 1.000 17.535 479 LEU A O 1
ATOM 6933 N N . ASN A 1 470 ? 3.068 1.116 -56.743 1.000 16.348 480 ASN A N 1
ATOM 6934 C CA . ASN A 1 470 ? 2.511 -0.131 -56.226 1.000 16.458 480 ASN A CA 1
ATOM 6935 C C . ASN A 1 470 ? 1.799 0.213 -54.928 1.000 14.898 480 ASN A C 1
ATOM 6936 O O . ASN A 1 470 ? 2.393 0.903 -54.079 1.000 14.749 480 ASN A O 1
ATOM 6947 N N . LEU A 1 471 ? 0.545 -0.212 -54.799 1.000 14.788 481 LEU A N 1
ATOM 6948 C CA . LEU A 1 471 ? -0.283 0.164 -53.663 1.000 14.475 481 LEU A C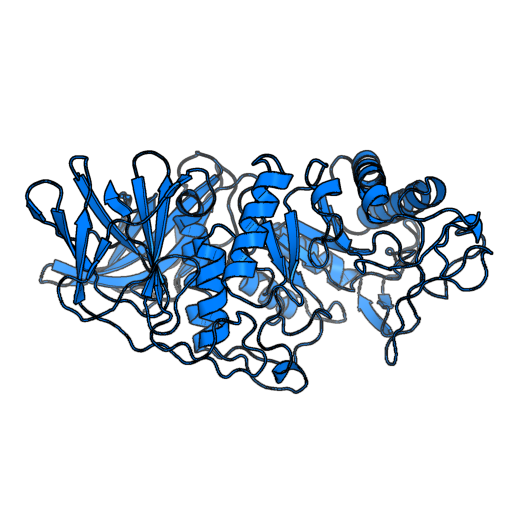A 1
ATOM 6949 C C . LEU A 1 471 ? -0.333 -0.924 -52.598 1.000 14.125 481 LEU A C 1
ATOM 6950 O O . LEU A 1 471 ? -0.517 -2.112 -52.878 1.000 14.948 481 LEU A O 1
ATOM 6966 N N . GLY A 1 472 ? -0.336 -0.421 -51.373 1.000 13.720 482 GLY A N 1
ATOM 6967 C CA . GLY A 1 472 ? -0.794 -1.191 -50.228 1.000 13.952 482 GLY A CA 1
ATOM 6968 C C . GLY A 1 472 ? -1.990 -0.503 -49.577 1.000 13.778 482 GLY A C 1
ATOM 6969 O O . GLY A 1 472 ? -2.595 0.405 -50.160 1.000 14.295 482 GLY A O 1
ATOM 6973 N N . SER A 1 473 ? -2.280 -0.837 -48.324 1.000 13.871 483 SER A N 1
ATOM 6974 C CA . SER A 1 473 ? -3.359 -0.169 -47.622 1.000 14.149 483 SER A CA 1
ATOM 6975 C C . SER A 1 473 ? -2.785 0.352 -46.299 1.000 13.952 483 SER A C 1
ATOM 6976 O O . SER A 1 473 ? -1.708 0.955 -46.290 1.000 13.879 483 SER A O 1
ATOM 6984 N N . TRP A 1 474 ? -3.458 0.104 -45.179 1.000 13.702 484 TRP A N 1
ATOM 6985 C CA . TRP A 1 474 ? -3.046 0.583 -43.872 1.000 13.417 484 TRP A CA 1
ATOM 6986 C C . TRP A 1 474 ? -3.242 -0.583 -42.921 1.000 13.658 484 TRP A C 1
ATOM 6987 O O . TRP A 1 474 ? -4.230 -1.312 -43.007 1.000 15.045 484 TRP A O 1
ATOM 7008 N N . PRO A 1 475 ? -2.309 -0.862 -42.007 1.000 13.768 485 PRO A N 1
ATOM 7009 C CA . PRO A 1 475 ? -1.058 -0.142 -41.818 1.000 13.180 485 PRO A CA 1
ATOM 7010 C C . PRO A 1 475 ? -0.137 -0.292 -43.016 1.000 13.019 485 PRO A C 1
ATOM 7011 O O . PRO A 1 475 ? -0.357 -1.167 -43.860 1.000 13.676 485 PRO A O 1
ATOM 7022 N N . PRO A 1 476 ? 0.888 0.584 -43.095 1.000 12.984 486 PRO A N 1
ATOM 7023 C CA . PRO A 1 476 ? 1.636 0.688 -44.333 1.000 13.598 486 PRO A CA 1
ATOM 7024 C C . PRO A 1 476 ? 2.610 -0.432 -44.588 1.000 14.197 486 PRO A C 1
ATOM 7025 O O . PRO A 1 476 ? 3.133 -1.029 -43.673 1.000 13.018 486 PRO A O 1
ATOM 7036 N N . THR A 1 477 ? 2.808 -0.680 -45.874 1.000 15.854 487 THR A N 1
ATOM 7037 C CA . THR A 1 477 ? 3.834 -1.559 -46.359 1.000 16.865 487 THR A CA 1
ATOM 7038 C C . THR A 1 477 ? 5.061 -0.769 -46.813 1.000 16.786 487 THR A C 1
ATOM 7039 O O . THR A 1 477 ? 5.002 0.119 -47.668 1.000 15.755 487 THR A O 1
ATOM 7050 N N . MET A 1 478 ? 6.258 -1.159 -46.357 1.000 18.196 488 MET A N 1
ATOM 7051 C CA . MET A 1 478 ? 7.443 -0.513 -46.880 1.000 18.645 488 MET A CA 1
ATOM 7052 C C . MET A 1 478 ? 7.588 -0.821 -48.380 1.000 17.090 488 MET A C 1
ATOM 7053 O O . MET A 1 478 ? 7.365 -1.924 -48.808 1.000 17.343 488 MET A O 1
ATOM 7067 N N . GLY A 1 479 ? 7.951 0.174 -49.195 1.000 15.675 489 GLY A N 1
ATOM 7068 C CA . GLY A 1 479 ? 8.146 0.049 -50.611 1.000 15.440 489 GLY A CA 1
ATOM 7069 C C . GLY A 1 479 ? 6.862 0.160 -51.421 1.000 14.495 489 GLY A C 1
ATOM 7070 O O . GLY A 1 479 ? 6.869 -0.066 -52.622 1.000 15.433 489 GLY A O 1
ATOM 7074 N N . LYS A 1 480 ? 5.779 0.621 -50.784 1.000 13.603 490 LYS A N 1
ATOM 7075 C CA . LYS A 1 480 ? 4.523 0.832 -51.488 1.000 13.227 490 LYS A CA 1
ATOM 7076 C C . LYS A 1 480 ? 3.952 2.195 -51.106 1.000 12.317 490 LYS A C 1
ATOM 7077 O O . LYS A 1 480 ? 4.262 2.805 -50.083 1.000 11.994 490 LYS A O 1
ATOM 7096 N N . VAL A 1 481 ? 3.044 2.642 -51.964 1.000 12.469 491 VAL A N 1
ATOM 7097 C CA . VAL A 1 481 ? 2.129 3.724 -51.633 1.000 12.153 491 VAL A CA 1
ATOM 7098 C C . VAL A 1 481 ? 0.985 3.178 -50.791 1.000 12.459 491 VAL A C 1
ATOM 7099 O O . VAL A 1 481 ? 0.267 2.316 -51.257 1.000 13.548 491 VAL A O 1
ATOM 7112 N N . ALA A 1 482 ? 0.780 3.701 -49.599 1.000 12.401 492 ALA A N 1
ATOM 7113 C CA . ALA A 1 482 ? -0.364 3.304 -48.794 1.000 12.972 492 ALA A CA 1
ATOM 7114 C C . ALA A 1 482 ? -1.609 4.066 -49.233 1.000 13.267 492 ALA A C 1
ATOM 7115 O O . ALA A 1 482 ? -1.567 5.283 -49.409 1.000 13.886 492 ALA A O 1
ATOM 7122 N N . ALA A 1 483 ? -2.723 3.351 -49.456 1.000 13.801 493 ALA A N 1
ATOM 7123 C CA . ALA A 1 483 ? -4.033 3.923 -49.709 1.000 13.996 493 ALA A CA 1
ATOM 7124 C C . ALA A 1 483 ? -4.848 3.849 -48.422 1.000 13.912 493 ALA A C 1
ATOM 7125 O O . ALA A 1 483 ? -4.933 2.775 -47.814 1.000 15.292 493 ALA A O 1
ATOM 7132 N N . VAL A 1 484 ? -5.443 4.984 -48.049 1.000 13.152 494 VAL A N 1
ATOM 7133 C CA . VAL A 1 484 ? -6.288 5.109 -46.875 1.000 13.419 494 VAL A CA 1
ATOM 7134 C C . VAL A 1 484 ? -7.619 5.644 -47.372 1.000 13.236 494 VAL A C 1
ATOM 7135 O O . VAL A 1 484 ? -7.652 6.639 -48.073 1.000 14.706 494 VAL A O 1
ATOM 7148 N N . GLY A 1 485 ? -8.737 5.034 -47.010 1.000 13.301 495 GLY A N 1
ATOM 7149 C CA . GLY A 1 485 ? -10.055 5.480 -47.441 1.000 13.891 495 GLY A CA 1
ATOM 7150 C C . GLY A 1 485 ? -10.870 6.089 -46.308 1.000 13.783 495 GLY A C 1
ATOM 7151 O O . GLY A 1 485 ? -10.778 5.654 -45.164 1.000 14.209 495 GLY A O 1
ATOM 7155 N N . LYS A 1 486 ? -11.665 7.103 -46.637 1.000 13.892 496 LYS A N 1
ATOM 7156 C CA . LYS A 1 486 ? -12.613 7.634 -45.666 1.000 14.555 496 LYS A CA 1
ATOM 7157 C C . LYS A 1 486 ? -13.846 8.194 -46.367 1.000 15.374 496 LYS A C 1
ATOM 7158 O O . LYS A 1 486 ? -13.749 8.902 -47.337 1.000 16.436 496 LYS A O 1
ATOM 7177 N N . GLN A 1 487 ? -15.011 7.831 -45.864 1.000 16.044 497 GLN A N 1
ATOM 7178 C CA . GLN A 1 487 ? -16.262 8.374 -46.300 1.000 17.753 497 GLN A CA 1
ATOM 7179 C C . GLN A 1 487 ? -16.580 9.571 -45.413 1.000 17.544 497 GLN A C 1
ATOM 7180 O O . GLN A 1 487 ? -16.726 9.359 -44.216 1.000 17.524 497 GLN A O 1
ATOM 7194 N N . VAL A 1 488 ? -16.716 10.780 -45.989 1.000 17.142 498 VAL A N 1
ATOM 7195 C CA . VAL A 1 488 ? -17.049 11.989 -45.257 1.000 17.858 498 VAL A CA 1
ATOM 7196 C C . VAL A 1 488 ? -18.235 12.637 -45.964 1.000 18.558 498 VAL A C 1
ATOM 7197 O O . VAL A 1 488 ? -18.111 13.161 -47.058 1.000 19.178 498 VAL A O 1
ATOM 7210 N N . GLY A 1 489 ? -19.458 12.524 -45.404 1.000 20.244 499 GLY A N 1
ATOM 7211 C CA . GLY A 1 489 ? -20.640 12.998 -46.119 1.000 20.677 499 GLY A CA 1
ATOM 7212 C C . GLY A 1 489 ? -20.872 12.200 -47.387 1.000 21.431 499 GLY A C 1
ATOM 7213 O O . GLY A 1 489 ? -20.714 10.976 -47.346 1.000 22.255 499 GLY A O 1
ATOM 7217 N N . SER A 1 490 ? -21.215 12.882 -48.491 1.000 21.215 500 SER A N 1
ATOM 7218 C CA . SER A 1 490 ? -21.376 12.262 -49.800 1.000 22.668 500 SER A CA 1
ATOM 7219 C C . SER A 1 490 ? -20.057 12.216 -50.554 1.000 20.745 500 SER A C 1
ATOM 7220 O O . SER A 1 490 ? -20.069 12.138 -51.784 1.000 22.803 500 SER A O 1
ATOM 7228 N N . ARG A 1 491 ? -18.901 12.363 -49.865 1.000 19.838 501 ARG A N 1
ATOM 7229 C CA . ARG A 1 491 ? -17.620 12.282 -50.525 1.000 18.684 501 ARG A CA 1
ATOM 7230 C C . ARG A 1 491 ? -16.892 11.018 -50.087 1.000 18.121 501 ARG A C 1
ATOM 7231 O O . ARG A 1 491 ? -16.901 10.670 -48.908 1.000 17.730 501 ARG A O 1
ATOM 7252 N N . GLU A 1 492 ? -16.204 10.412 -51.050 1.000 17.644 502 GLU A N 1
ATOM 7253 C CA . GLU A 1 492 ? -15.247 9.372 -50.743 1.000 17.327 502 GLU A CA 1
ATOM 7254 C C . GLU A 1 492 ? -13.853 9.926 -50.931 1.000 16.371 502 GLU A C 1
ATOM 7255 O O . GLU A 1 492 ? -13.589 10.579 -51.939 1.000 17.345 502 GLU A O 1
ATOM 7267 N N . ILE A 1 493 ? -13.042 9.750 -49.891 1.000 15.221 503 ILE A N 1
ATOM 7268 C CA . ILE A 1 493 ? -11.690 10.309 -49.843 1.000 14.747 503 ILE A CA 1
ATOM 7269 C C . ILE A 1 493 ? -10.727 9.130 -49.946 1.000 14.737 503 ILE A C 1
ATOM 7270 O O . ILE A 1 493 ? -10.897 8.107 -49.272 1.000 14.260 503 ILE A O 1
ATOM 7286 N N . ILE A 1 494 ? -9.667 9.313 -50.738 1.000 14.563 504 ILE A N 1
ATOM 7287 C CA . ILE A 1 494 ? -8.503 8.439 -50.737 1.000 14.053 504 ILE A CA 1
ATOM 7288 C C . ILE A 1 494 ? -7.263 9.262 -50.468 1.000 13.154 504 ILE A C 1
ATOM 7289 O O . ILE A 1 494 ? -6.990 10.232 -51.191 1.000 14.182 504 ILE A O 1
ATOM 7305 N N . HIS A 1 495 ? -6.571 8.917 -49.408 1.000 11.938 505 HIS A N 1
ATOM 7306 C CA . HIS A 1 495 ? -5.231 9.429 -49.183 1.000 11.707 505 HIS A CA 1
ATOM 7307 C C . HIS A 1 495 ? -4.212 8.441 -49.716 1.000 12.116 505 HIS A C 1
ATOM 7308 O O . HIS A 1 495 ? -4.284 7.248 -49.410 1.000 13.445 505 HIS A O 1
ATOM 7323 N N . LEU A 1 496 ? -3.234 8.983 -50.451 1.000 11.440 506 LEU A N 1
ATOM 7324 C CA . LEU A 1 496 ? -2.060 8.236 -50.879 1.000 11.412 506 LEU A CA 1
ATOM 7325 C C . LEU A 1 496 ? -0.882 8.755 -50.081 1.000 11.552 506 LEU A C 1
ATOM 7326 O O . LEU A 1 496 ? -0.533 9.918 -50.144 1.000 11.752 506 LEU A O 1
ATOM 7342 N N . LEU A 1 497 ? -0.254 7.854 -49.335 1.000 11.105 507 LEU A N 1
ATOM 7343 C CA . LEU A 1 497 ? 0.862 8.181 -48.480 1.000 11.085 507 LEU A CA 1
ATOM 7344 C C . LEU A 1 497 ? 2.037 7.342 -48.938 1.000 10.869 507 LEU A C 1
ATOM 7345 O O . LEU A 1 497 ? 2.000 6.109 -48.940 1.000 11.762 507 LEU A O 1
ATOM 7361 N N . ASN A 1 498 ? 3.100 8.029 -49.374 1.000 11.114 508 ASN A N 1
ATOM 7362 C CA . ASN A 1 498 ? 4.091 7.346 -50.183 1.000 11.442 508 ASN A CA 1
ATOM 7363 C C . ASN A 1 498 ? 5.262 6.786 -49.364 1.000 11.592 508 ASN A C 1
ATOM 7364 O O . ASN A 1 498 ? 6.164 7.531 -48.987 1.000 11.934 508 ASN A O 1
ATOM 7375 N N . PHE A 1 499 ? 5.276 5.451 -49.155 1.000 12.037 509 PHE A N 1
ATOM 7376 C CA . PHE A 1 499 ? 6.378 4.779 -48.478 1.000 12.067 509 PHE A CA 1
ATOM 7377 C C . PHE A 1 499 ? 7.237 3.986 -49.476 1.000 12.526 509 PHE A C 1
ATOM 7378 O O . PHE A 1 499 ? 8.023 3.130 -49.072 1.000 13.040 509 PHE A O 1
ATOM 7395 N N . THR A 1 500 ? 7.148 4.315 -50.779 1.000 12.812 510 THR A N 1
ATOM 7396 C CA . THR A 1 500 ? 7.894 3.598 -51.794 1.000 13.597 510 THR A CA 1
ATOM 7397 C C . THR A 1 500 ? 9.384 3.536 -51.462 1.000 13.922 510 THR A C 1
ATOM 7398 O O . THR A 1 500 ? 10.040 2.500 -51.622 1.000 14.643 510 THR A O 1
ATOM 7409 N N . ASN A 1 501 ? 9.912 4.666 -51.002 1.000 14.084 511 ASN A N 1
ATOM 7410 C CA . ASN A 1 501 ? 11.342 4.824 -50.770 1.000 14.257 511 ASN A CA 1
ATOM 7411 C C . ASN A 1 501 ? 11.674 4.802 -49.285 1.000 14.584 511 ASN A C 1
ATOM 7412 O O . ASN A 1 501 ? 12.798 5.135 -48.912 1.000 15.596 511 ASN A O 1
ATOM 7423 N N . ALA A 1 502 ? 10.751 4.387 -48.425 1.000 14.343 512 ALA A N 1
ATOM 7424 C CA . ALA A 1 502 ? 10.994 4.400 -46.991 1.000 14.672 512 ALA A CA 1
ATOM 7425 C C . ALA A 1 502 ? 12.053 3.365 -46.616 1.000 15.934 512 ALA A C 1
ATOM 7426 O O . ALA A 1 502 ? 12.014 2.244 -47.082 1.000 17.187 512 ALA A O 1
ATOM 7433 N N . ASN A 1 503 ? 12.941 3.709 -45.679 1.000 16.149 513 ASN A N 1
ATOM 7434 C CA . ASN A 1 503 ? 13.879 2.703 -45.210 1.000 16.928 513 ASN A CA 1
ATOM 7435 C C . ASN A 1 503 ? 13.558 2.286 -43.788 1.000 15.609 513 ASN A C 1
ATOM 7436 O O . ASN A 1 503 ? 14.327 1.525 -43.209 1.000 16.380 513 ASN A O 1
ATOM 7447 N N . SER A 1 504 ? 12.366 2.674 -43.323 1.000 14.450 514 SER A N 1
ATOM 7448 C CA . SER A 1 504 ? 11.892 2.359 -42.003 1.000 13.986 514 SER A CA 1
ATOM 7449 C C . SER A 1 504 ? 10.425 2.734 -41.962 1.000 13.168 514 SER A C 1
ATOM 7450 O O . SER A 1 504 ? 10.047 3.700 -42.604 1.000 12.793 514 SER A O 1
ATOM 7458 N N . LEU A 1 505 ? 9.649 2.047 -41.129 1.000 12.977 515 LEU A N 1
ATOM 7459 C CA . LEU A 1 505 ? 8.291 2.477 -40.823 1.000 13.131 515 LEU A CA 1
ATOM 7460 C C . LEU A 1 505 ? 8.211 3.043 -39.407 1.000 13.017 515 LEU A C 1
ATOM 7461 O O . LEU A 1 505 ? 7.125 3.141 -38.828 1.000 13.808 515 LEU A O 1
ATOM 7477 N N . ASN A 1 506 ? 9.339 3.504 -38.876 1.000 13.440 516 ASN A N 1
ATOM 7478 C CA . ASN A 1 506 ? 9.359 4.201 -37.606 1.000 13.781 516 ASN A CA 1
ATOM 7479 C C . ASN A 1 506 ? 9.176 5.701 -37.845 1.000 12.988 516 ASN A C 1
ATOM 7480 O O . ASN A 1 506 ? 9.962 6.323 -38.559 1.000 13.835 516 ASN A O 1
ATOM 7491 N N . TRP A 1 507 ? 8.142 6.305 -37.257 1.000 11.950 517 TRP A N 1
ATOM 7492 C CA . TRP A 1 507 ? 7.812 7.697 -37.529 1.000 11.563 517 TRP A CA 1
ATOM 7493 C C . TRP A 1 507 ? 8.876 8.685 -37.031 1.000 11.506 517 TRP A C 1
ATOM 7494 O O . TRP A 1 507 ? 8.986 9.772 -37.571 1.000 11.034 517 TRP A O 1
ATOM 7515 N N . ARG A 1 508 ? 9.600 8.353 -35.979 1.000 11.066 518 ARG A N 1
ATOM 7516 C CA . ARG A 1 508 ? 10.478 9.325 -35.323 1.000 10.818 518 ARG A CA 1
ATOM 7517 C C . ARG A 1 508 ? 11.687 9.680 -36.183 1.000 11.008 518 ARG A C 1
ATOM 7518 O O . ARG A 1 508 ? 12.320 10.718 -35.973 1.000 11.009 518 ARG A O 1
ATOM 7539 N N . ASP A 1 509 ? 12.081 8.787 -37.089 1.000 11.276 519 ASP A N 1
ATOM 7540 C CA . ASP A 1 509 ? 13.254 9.043 -37.917 1.000 11.739 519 ASP A CA 1
ATOM 7541 C C . ASP A 1 509 ? 14.392 9.506 -37.014 1.000 11.872 519 ASP A C 1
ATOM 7542 O O . ASP A 1 509 ? 15.047 10.539 -37.256 1.000 11.273 519 ASP A O 1
ATOM 7551 N N . THR A 1 510 ? 14.672 8.730 -35.960 1.000 11.813 520 THR A N 1
ATOM 7552 C CA . THR A 1 510 ? 15.452 9.232 -34.838 1.000 11.533 520 THR A CA 1
ATOM 7553 C C . THR A 1 510 ? 16.863 9.643 -35.236 1.000 12.202 520 THR A C 1
ATOM 7554 O O . THR A 1 510 ? 17.400 10.590 -34.634 1.000 12.112 520 THR A O 1
ATOM 7565 N N . ASP A 1 511 ? 17.410 9.001 -36.246 1.000 12.889 521 ASP A N 1
ATOM 7566 C CA . ASP A 1 511 ? 18.765 9.299 -36.709 1.000 14.038 521 ASP A CA 1
ATOM 7567 C C . ASP A 1 511 ? 18.776 10.159 -37.973 1.000 13.887 521 ASP A C 1
ATOM 7568 O O . ASP A 1 511 ? 19.834 10.455 -38.506 1.000 15.019 521 ASP A O 1
ATOM 7577 N N . GLY A 1 512 ? 17.598 10.592 -38.447 1.000 13.509 522 GLY A N 1
ATOM 7578 C CA . GLY A 1 512 ? 17.551 11.484 -39.595 1.000 13.982 522 GLY A CA 1
ATOM 7579 C C . GLY A 1 512 ? 17.970 10.803 -40.898 1.000 14.473 522 GLY A C 1
ATOM 7580 O O . GLY A 1 512 ? 18.563 11.441 -41.745 1.000 15.647 522 GLY A O 1
ATOM 7584 N N . THR A 1 513 ? 17.589 9.542 -41.095 1.000 14.532 523 THR A N 1
ATOM 7585 C CA . THR A 1 513 ? 17.965 8.759 -42.252 1.000 15.360 523 THR A CA 1
ATOM 7586 C C . THR A 1 513 ? 16.822 8.491 -43.236 1.000 14.659 523 THR A C 1
ATOM 7587 O O . THR A 1 513 ? 17.076 7.897 -44.291 1.000 15.445 523 THR A O 1
ATOM 7598 N N . GLN A 1 514 ? 15.594 8.893 -42.938 1.000 13.305 524 GLN A N 1
ATOM 7599 C CA . GLN A 1 514 ? 14.508 8.605 -43.861 1.000 12.995 524 GLN A CA 1
ATOM 7600 C C . GLN A 1 514 ? 14.814 9.265 -45.197 1.000 13.229 524 GLN A C 1
ATOM 7601 O O . GLN A 1 514 ? 15.402 10.348 -45.243 1.000 13.720 524 GLN A O 1
ATOM 7615 N N . ASN A 1 515 ? 14.376 8.625 -46.284 1.000 13.420 525 ASN A N 1
ATOM 7616 C CA . ASN A 1 515 ? 14.679 9.052 -47.636 1.000 13.923 525 ASN A CA 1
ATOM 7617 C C . ASN A 1 515 ? 13.691 10.067 -48.168 1.000 13.574 525 ASN A C 1
ATOM 7618 O O . ASN A 1 515 ? 12.511 10.010 -47.840 1.000 13.537 525 ASN A O 1
ATOM 7629 N N . VAL A 1 516 ? 14.167 10.958 -49.044 1.000 14.208 526 VAL A N 1
ATOM 7630 C CA . VAL A 1 516 ? 13.285 11.809 -49.820 1.000 14.216 526 VAL A CA 1
ATOM 7631 C C . VAL A 1 516 ? 12.586 10.903 -50.825 1.000 14.104 526 VAL A C 1
ATOM 7632 O O . VAL A 1 516 ? 13.265 10.238 -51.617 1.000 15.028 526 VAL A O 1
ATOM 7645 N N . PRO A 1 517 ? 11.244 10.862 -50.902 1.000 13.757 527 PRO A N 1
ATOM 7646 C CA . PRO A 1 517 ? 10.635 10.020 -51.940 1.000 14.086 527 PRO A CA 1
ATOM 7647 C C . PRO A 1 517 ? 10.777 10.587 -53.348 1.000 14.923 527 PRO A C 1
ATOM 7648 O O . PRO A 1 517 ? 10.718 11.804 -53.562 1.000 14.988 527 PRO A O 1
ATOM 7659 N N . ASP A 1 518 ? 11.001 9.668 -54.305 1.000 14.662 528 ASP A N 1
ATOM 7660 C CA . ASP A 1 518 ? 11.055 10.037 -55.720 1.000 15.814 528 ASP A CA 1
ATOM 7661 C C . ASP A 1 518 ? 9.655 10.509 -56.111 1.000 15.506 528 ASP A C 1
ATOM 7662 O O . ASP A 1 518 ? 8.650 9.896 -55.718 1.000 14.803 528 ASP A O 1
ATOM 7671 N N . LEU A 1 519 ? 9.593 11.539 -56.969 1.000 16.029 529 LEU A N 1
ATOM 7672 C CA . LEU A 1 519 ? 8.315 11.948 -57.520 1.000 16.741 529 LEU A CA 1
ATOM 7673 C C . LEU A 1 519 ? 7.767 10.846 -58.423 1.000 16.792 529 LEU A C 1
ATOM 7674 O O . LEU A 1 519 ? 8.510 10.213 -59.178 1.000 18.054 529 LEU A O 1
ATOM 7690 N N . ILE A 1 520 ? 6.459 10.616 -58.311 1.000 16.210 530 ILE A N 1
ATOM 7691 C CA . ILE A 1 520 ? 5.717 9.798 -59.246 1.000 17.223 530 ILE A CA 1
ATOM 7692 C C . ILE A 1 520 ? 4.806 10.744 -60.012 1.000 17.721 530 ILE A C 1
ATOM 7693 O O . ILE A 1 520 ? 4.069 11.490 -59.390 1.000 17.471 530 ILE A O 1
ATOM 7709 N N . LYS A 1 521 ? 4.839 10.721 -61.345 1.000 18.604 531 LYS A N 1
ATOM 7710 C CA . LYS A 1 521 ? 4.094 11.695 -62.129 1.000 18.651 531 LYS A CA 1
ATOM 7711 C C . LYS A 1 521 ? 3.117 11.018 -63.086 1.000 18.392 531 LYS A C 1
ATOM 7712 O O . LYS A 1 521 ? 3.398 9.952 -63.631 1.000 18.567 531 LYS A O 1
ATOM 7731 N N . GLN A 1 522 ? 1.969 11.680 -63.288 1.000 18.666 532 GLN A N 1
ATOM 7732 C CA . GLN A 1 522 ? 0.955 11.298 -64.254 1.000 19.620 532 GLN A CA 1
ATOM 7733 C C . GLN A 1 522 ? 0.631 9.810 -64.115 1.000 18.958 532 GLN A C 1
ATOM 7734 O O . GLN A 1 522 ? 0.778 9.056 -65.045 1.000 19.652 532 GLN A O 1
ATOM 7748 N N . ALA A 1 523 ? 0.227 9.417 -62.902 1.000 17.605 533 ALA A N 1
ATOM 7749 C CA . ALA A 1 523 ? 0.020 8.027 -62.544 1.000 17.840 533 ALA A CA 1
ATOM 7750 C C . ALA A 1 523 ? -1.449 7.719 -62.710 1.000 17.895 533 ALA A C 1
ATOM 7751 O O . ALA A 1 523 ? -2.301 8.334 -62.102 1.000 17.552 533 ALA A O 1
ATOM 7758 N N . MET A 1 524 ? -1.739 6.722 -63.535 1.000 18.529 534 MET A N 1
ATOM 7759 C CA . MET A 1 524 ? -3.090 6.248 -63.735 1.000 19.445 534 MET A CA 1
ATOM 7760 C C . MET A 1 524 ? -3.546 5.395 -62.559 1.000 18.492 534 MET A C 1
ATOM 7761 O O . MET A 1 524 ? -2.809 4.530 -62.085 1.000 18.756 534 MET A O 1
ATOM 7775 N N . LEU A 1 525 ? -4.789 5.633 -62.124 1.000 18.171 535 LEU A N 1
ATOM 7776 C CA . LEU A 1 525 ? -5.437 4.846 -61.088 1.000 18.400 535 LEU A CA 1
ATOM 7777 C C . LEU A 1 525 ? -6.811 4.399 -61.565 1.000 19.121 535 LEU A C 1
ATOM 7778 O O . LEU A 1 525 ? -7.455 5.090 -62.359 1.000 19.049 535 LEU A O 1
ATOM 7794 N N . ASN A 1 526 ? -7.192 3.183 -61.156 1.000 20.006 536 ASN A N 1
ATOM 7795 C CA . ASN A 1 526 ? -8.469 2.560 -61.455 1.000 21.222 536 ASN A CA 1
ATOM 7796 C C . ASN A 1 526 ? -9.165 2.321 -60.113 1.000 20.881 536 ASN A C 1
ATOM 7797 O O . ASN A 1 526 ? -8.746 1.470 -59.309 1.000 21.548 536 ASN A O 1
ATOM 7808 N N . LEU A 1 527 ? -10.251 3.051 -59.891 1.000 20.070 537 LEU A N 1
ATOM 7809 C CA . LEU A 1 527 ? -11.075 2.954 -58.698 1.000 19.959 537 LEU A CA 1
ATOM 7810 C C . LEU A 1 527 ? -12.374 2.193 -58.971 1.000 20.838 537 LEU A C 1
ATOM 7811 O O . LEU A 1 527 ? -13.082 2.524 -59.904 1.000 21.400 537 LEU A O 1
ATOM 7827 N N . ASN A 1 528 ? -12.718 1.215 -58.131 1.000 21.413 538 ASN A N 1
ATOM 7828 C CA . ASN A 1 528 ? -14.077 0.682 -58.122 1.000 22.817 538 ASN A CA 1
ATOM 7829 C C . ASN A 1 528 ? -14.973 1.537 -57.254 1.000 23.517 538 ASN A C 1
ATOM 7830 O O . ASN A 1 528 ? -14.610 1.799 -56.113 1.000 23.973 538 ASN A O 1
ATOM 7841 N N . HIS A 1 529 ? -16.097 1.978 -57.831 1.000 24.742 539 HIS A N 1
ATOM 7842 C CA . HIS A 1 529 ? -17.012 2.929 -57.207 1.000 26.461 539 HIS A CA 1
ATOM 7843 C C . HIS A 1 529 ? -18.438 2.567 -57.614 1.000 28.846 539 HIS A C 1
ATOM 7844 O O . HIS A 1 529 ? -18.759 2.633 -58.799 1.000 30.333 539 HIS A O 1
ATOM 7859 N N . SER A 1 530 ? -19.305 2.242 -56.643 1.000 31.648 540 SER A N 1
ATOM 7860 C CA . SER A 1 530 ? -20.599 1.666 -56.987 1.000 34.420 540 SER A CA 1
ATOM 7861 C C . SER A 1 530 ? -21.702 2.725 -57.080 1.000 36.390 540 SER A C 1
ATOM 7862 O O . SER A 1 530 ? -22.873 2.365 -57.239 1.000 41.134 540 SER A O 1
ATOM 7870 N N . GLY A 1 531 ? -21.352 4.018 -57.012 1.000 35.466 541 GLY A N 1
ATOM 7871 C CA . GLY A 1 531 ? -22.289 5.075 -57.367 1.000 36.494 541 GLY A CA 1
ATOM 7872 C C . GLY A 1 531 ? -21.865 5.808 -58.641 1.000 35.943 541 GLY A C 1
ATOM 7873 O O . GLY A 1 531 ? -20.757 5.630 -59.127 1.000 35.162 541 GLY A O 1
ATOM 7877 N N . LYS A 1 532 ? -22.742 6.676 -59.161 1.000 35.663 542 LYS A N 1
ATOM 7878 C CA . LYS A 1 532 ? -22.379 7.503 -60.298 1.000 34.254 542 LYS A CA 1
ATOM 7879 C C . LYS A 1 532 ? -21.497 8.639 -59.787 1.000 30.764 542 LYS A C 1
ATOM 7880 O O . LYS A 1 532 ? -21.787 9.246 -58.771 1.000 31.975 542 LYS A O 1
ATOM 7899 N N . VAL A 1 533 ? -20.382 8.844 -60.474 1.000 27.474 543 VAL A N 1
ATOM 7900 C CA . VAL A 1 533 ? -19.407 9.844 -60.092 1.000 25.108 543 VAL A CA 1
ATOM 7901 C C . VAL A 1 533 ? -19.727 11.133 -60.838 1.000 25.169 543 VAL A C 1
ATOM 7902 O O . VAL A 1 533 ? -19.961 11.108 -62.049 1.000 25.706 543 VAL A O 1
ATOM 7915 N N . THR A 1 534 ? -19.771 12.238 -60.087 1.000 24.321 544 THR A N 1
ATOM 7916 C CA . THR A 1 534 ? -19.970 13.539 -60.679 1.000 24.543 544 THR A CA 1
ATOM 7917 C C . THR A 1 534 ? -18.662 14.293 -60.888 1.000 23.070 544 THR A C 1
ATOM 7918 O O . THR A 1 534 ? -18.476 14.934 -61.920 1.000 23.666 544 THR A O 1
ATOM 7929 N N . LYS A 1 535 ? -17.772 14.251 -59.889 1.000 21.404 545 LYS A N 1
ATOM 7930 C CA . LYS A 1 535 ? -16.564 15.041 -59.935 1.000 20.773 545 LYS A CA 1
ATOM 7931 C C . LYS A 1 535 ? -15.468 14.295 -59.181 1.000 19.267 545 LYS A C 1
ATOM 7932 O O . LYS A 1 535 ? -15.717 13.763 -58.119 1.000 18.994 545 LYS A O 1
ATOM 7951 N N . ILE A 1 536 ? -14.248 14.306 -59.711 1.000 18.762 546 ILE A N 1
ATOM 7952 C CA . ILE A 1 536 ? -13.085 13.839 -58.970 1.000 17.819 546 ILE A CA 1
ATOM 7953 C C . ILE A 1 536 ? -12.104 14.996 -58.909 1.000 17.155 546 ILE A C 1
ATOM 7954 O O . ILE A 1 536 ? -11.833 15.618 -59.941 1.000 17.783 546 ILE A O 1
ATOM 7970 N N . TRP A 1 537 ? -11.568 15.276 -57.708 1.000 16.218 547 TRP A N 1
ATOM 7971 C CA . TRP A 1 537 ? -10.544 16.281 -57.612 1.000 16.008 547 TRP A CA 1
ATOM 7972 C C . TRP A 1 537 ? -9.430 15.794 -56.717 1.000 15.237 547 TRP A C 1
ATOM 7973 O O . TRP A 1 537 ? -9.583 14.872 -55.931 1.000 15.524 547 TRP A O 1
ATOM 7994 N N . TYR A 1 538 ? -8.266 16.397 -56.947 1.000 15.111 548 TYR A N 1
ATOM 7995 C CA . TYR A 1 538 ? -6.987 16.068 -56.325 1.000 14.588 548 TYR A CA 1
ATOM 7996 C C . TYR A 1 538 ? -6.508 17.301 -55.568 1.000 13.969 548 TYR A C 1
ATOM 7997 O O . TYR A 1 538 ? -6.669 18.419 -56.056 1.000 14.370 548 TYR A O 1
ATOM 8015 N N . ALA A 1 539 ? -5.892 17.092 -54.419 1.000 12.778 549 ALA A N 1
ATOM 8016 C CA . ALA A 1 539 ? -5.097 18.142 -53.795 1.000 12.411 549 ALA A CA 1
ATOM 8017 C C . ALA A 1 539 ? -3.960 17.512 -53.032 1.000 11.951 549 ALA A C 1
ATOM 8018 O O . ALA A 1 539 ? -4.100 16.438 -52.438 1.000 12.699 549 ALA A O 1
ATOM 8025 N N . SER A 1 540 ? -2.817 18.212 -53.037 1.000 11.627 550 SER A N 1
ATOM 8026 C CA . SER A 1 540 ? -1.622 17.735 -52.371 1.000 11.430 550 SER A CA 1
ATOM 8027 C C . SER A 1 540 ? -0.817 18.909 -51.877 1.000 11.181 550 SER A C 1
ATOM 8028 O O . SER A 1 540 ? -0.582 19.842 -52.659 1.000 12.215 550 SER A O 1
ATOM 8036 N N . PRO A 1 541 ? -0.299 18.883 -50.634 1.000 11.288 551 PRO A N 1
ATOM 8037 C CA . PRO A 1 541 ? 0.576 19.982 -50.243 1.000 11.501 551 PRO A CA 1
ATOM 8038 C C . PRO A 1 541 ? 1.883 20.007 -51.030 1.000 11.870 551 PRO A C 1
ATOM 8039 O O . PRO A 1 541 ? 2.590 21.033 -51.011 1.000 12.892 551 PRO A O 1
ATOM 8050 N N . ASP A 1 542 ? 2.191 18.911 -51.732 1.000 12.232 552 ASP A N 1
ATOM 8051 C CA . ASP A 1 542 ? 3.412 18.806 -52.514 1.000 12.979 552 ASP A CA 1
ATOM 8052 C C . ASP A 1 542 ? 3.304 19.395 -53.906 1.000 13.774 552 ASP A C 1
ATOM 8053 O O . ASP A 1 542 ? 4.317 19.452 -54.593 1.000 16.125 552 ASP A O 1
ATOM 8062 N N . TYR A 1 543 ? 2.102 19.769 -54.337 1.000 13.978 553 TYR A N 1
ATOM 8063 C CA . TYR A 1 543 ? 1.830 20.161 -55.713 1.000 15.817 553 TYR A CA 1
ATOM 8064 C C . TYR A 1 543 ? 0.915 21.366 -55.717 1.000 15.653 553 TYR A C 1
ATOM 8065 O O . TYR A 1 543 ? -0.175 21.313 -55.160 1.000 15.580 553 TYR A O 1
ATOM 8083 N N . ASN A 1 544 ? 1.318 22.426 -56.397 1.000 17.125 554 ASN A N 1
ATOM 8084 C CA . ASN A 1 544 ? 0.431 23.548 -56.597 1.000 19.149 554 ASN A CA 1
ATOM 8085 C C . ASN A 1 544 ? -0.108 24.120 -55.287 1.000 17.385 554 ASN A C 1
ATOM 8086 O O . ASN A 1 544 ? -1.248 24.592 -55.254 1.000 18.431 554 ASN A O 1
ATOM 8097 N N . GLY A 1 545 ? 0.689 24.047 -54.212 1.000 15.571 555 GLY A N 1
ATOM 8098 C CA . GLY A 1 545 ? 0.311 24.705 -52.974 1.000 15.041 555 GLY A CA 1
ATOM 8099 C C . GLY A 1 545 ? -0.964 24.110 -52.358 1.000 13.580 555 GLY A C 1
ATOM 8100 O O . GLY A 1 545 ? -1.632 24.745 -51.545 1.000 13.194 555 GLY A O 1
ATOM 8104 N N . GLY A 1 546 ? -1.325 22.890 -52.729 1.000 13.040 556 GLY A N 1
ATOM 8105 C CA . GLY A 1 546 ? -2.509 22.238 -52.204 1.000 12.352 556 GLY A CA 1
ATOM 8106 C C . GLY A 1 546 ? -3.814 22.704 -52.823 1.000 12.886 556 GLY A C 1
ATOM 8107 O O . GLY A 1 546 ? -4.867 22.272 -52.361 1.000 12.749 556 GLY A O 1
ATOM 8111 N N . ALA A 1 547 ? -3.750 23.583 -53.825 1.000 13.423 557 ALA A N 1
ATOM 8112 C CA . ALA A 1 547 ? -4.943 23.974 -54.568 1.000 14.043 557 ALA A CA 1
ATOM 8113 C C . ALA A 1 547 ? -5.587 22.763 -55.240 1.000 14.142 557 ALA A C 1
ATOM 8114 O O . ALA A 1 547 ? -4.906 21.935 -55.803 1.000 14.348 557 ALA A O 1
ATOM 8121 N N . ALA A 1 548 ? -6.920 22.682 -55.202 1.000 14.086 558 ALA A N 1
ATOM 8122 C CA . ALA A 1 548 ? -7.672 21.589 -55.808 1.000 14.407 558 ALA A CA 1
ATOM 8123 C C . ALA A 1 548 ? -7.548 21.627 -57.328 1.000 15.352 558 ALA A C 1
ATOM 8124 O O . ALA A 1 548 ? -7.561 22.698 -57.946 1.000 15.373 558 ALA A O 1
ATOM 8131 N N . VAL A 1 549 ? -7.378 20.446 -57.918 1.000 15.788 559 VAL A N 1
ATOM 8132 C CA . VAL A 1 549 ? -7.254 20.225 -59.355 1.000 17.307 559 VAL A CA 1
ATOM 8133 C C . VAL A 1 549 ? -8.361 19.228 -59.725 1.000 17.495 559 VAL A C 1
ATOM 8134 O O . VAL A 1 549 ? -8.345 18.110 -59.230 1.000 17.178 559 VAL A O 1
ATOM 8147 N N . GLU A 1 550 ? -9.330 19.627 -60.550 1.000 18.354 560 GLU A N 1
ATOM 8148 C CA . GLU A 1 550 ? -10.336 18.675 -60.978 1.000 19.198 560 GLU A CA 1
ATOM 8149 C C . GLU A 1 550 ? -9.704 17.752 -62.003 1.000 19.697 560 GLU A C 1
ATOM 8150 O O . GLU A 1 550 ? -8.977 18.228 -62.880 1.000 20.636 560 GLU A O 1
ATOM 8162 N N . LEU A 1 551 ? -10.018 16.466 -61.898 1.000 19.260 561 LEU A N 1
ATOM 8163 C CA . LEU A 1 551 ? -9.425 15.464 -62.775 1.000 19.344 561 LEU A CA 1
ATOM 8164 C C . LEU A 1 551 ? -10.459 14.961 -63.775 1.000 20.046 561 LEU A C 1
ATOM 8165 O O . LEU A 1 551 ? -11.624 14.778 -63.424 1.000 20.380 561 LEU A O 1
ATOM 8181 N N . SER A 1 552 ? -10.021 14.783 -65.027 1.000 20.489 562 SER A N 1
ATOM 8182 C CA . SER A 1 552 ? -10.786 14.045 -66.030 1.000 21.682 562 SER A CA 1
ATOM 8183 C C . SER A 1 552 ? -10.931 12.613 -65.565 1.000 21.076 562 SER A C 1
ATOM 8184 O O . SER A 1 552 ? -10.012 12.072 -64.984 1.000 19.863 562 SER A O 1
ATOM 8192 N N . PHE A 1 553 ? -12.052 11.983 -65.902 1.000 21.438 563 PHE A N 1
ATOM 8193 C CA . PHE A 1 553 ? -12.231 10.576 -65.591 1.000 21.553 563 PHE A CA 1
ATOM 8194 C C . PHE A 1 553 ? -13.140 9.956 -66.634 1.000 22.785 563 PHE A C 1
ATOM 8195 O O . PHE A 1 553 ? -13.928 10.629 -67.315 1.000 23.587 563 PHE A O 1
ATOM 8212 N N . SER A 1 554 ? -12.988 8.639 -66.764 1.000 23.390 564 SER A N 1
ATOM 8213 C CA . SER A 1 554 ? -13.982 7.868 -67.472 1.000 25.205 564 SER A CA 1
ATOM 8214 C C . SER A 1 554 ? -14.521 6.796 -66.538 1.000 26.024 564 SER A C 1
ATOM 8215 O O . SER A 1 554 ? -13.886 6.409 -65.555 1.000 25.479 564 SER A O 1
ATOM 8223 N N . GLN A 1 555 ? -15.689 6.279 -66.884 1.000 27.563 565 GLN A N 1
ATOM 8224 C CA . GLN A 1 555 ? -16.298 5.262 -66.051 1.000 28.661 565 GLN A CA 1
ATOM 8225 C C . GLN A 1 555 ? -16.926 4.203 -66.948 1.000 29.817 565 GLN A C 1
ATOM 8226 O O . GLN A 1 555 ? -17.670 4.555 -67.855 1.000 31.590 565 GLN A O 1
ATOM 8240 N N . ASN A 1 556 ? -16.582 2.932 -66.700 1.000 29.976 566 ASN A N 1
ATOM 8241 C CA . ASN A 1 556 ? -17.073 1.759 -67.421 1.000 30.890 566 ASN A CA 1
ATOM 8242 C C . ASN A 1 556 ? -17.522 0.772 -66.339 1.000 30.549 566 ASN A C 1
ATOM 8243 O O . ASN A 1 556 ? -16.706 0.179 -65.644 1.000 29.505 566 ASN A O 1
ATOM 8254 N N . GLY A 1 557 ? -18.837 0.607 -66.189 1.000 31.557 567 GLY A N 1
ATOM 8255 C CA . GLY A 1 557 ? -19.387 -0.099 -65.043 1.000 31.190 567 GLY A CA 1
ATOM 8256 C C . GLY A 1 557 ? -19.003 0.619 -63.752 1.000 30.030 567 GLY A C 1
ATOM 8257 O O . GLY A 1 557 ? -19.250 1.821 -63.605 1.000 30.357 567 GLY A O 1
ATOM 8261 N N . GLU A 1 558 ? -18.386 -0.121 -62.819 1.000 28.906 568 GLU A N 1
ATOM 8262 C CA . GLU A 1 558 ? -17.971 0.451 -61.548 1.000 28.230 568 GLU A CA 1
ATOM 8263 C C . GLU A 1 558 ? -16.510 0.870 -61.612 1.000 26.110 568 GLU A C 1
ATOM 8264 O O . GLU A 1 558 ? -15.991 1.442 -60.655 1.000 25.399 568 GLU A O 1
ATOM 8276 N N . LYS A 1 559 ? -15.878 0.725 -62.772 1.000 25.527 569 LYS A N 1
ATOM 8277 C CA . LYS A 1 559 ? -14.465 1.026 -62.877 1.000 24.778 569 LYS A CA 1
ATOM 8278 C C . LYS A 1 559 ? -14.272 2.458 -63.375 1.000 23.785 569 LYS A C 1
ATOM 8279 O O . LYS A 1 559 ? -14.609 2.784 -64.512 1.000 24.694 569 LYS A O 1
ATOM 8298 N N . VAL A 1 560 ? -13.637 3.280 -62.526 1.000 22.309 570 VAL A N 1
ATOM 8299 C CA . VAL A 1 560 ? -13.413 4.690 -62.773 1.000 21.740 570 VAL A CA 1
ATOM 8300 C C . VAL A 1 560 ? -11.912 4.881 -62.971 1.000 20.886 570 VAL A C 1
ATOM 8301 O O . VAL A 1 560 ? -11.135 4.563 -62.088 1.000 20.848 570 VAL A O 1
ATOM 8314 N N . ASN A 1 561 ? -11.528 5.455 -64.100 1.000 21.063 571 ASN A N 1
ATOM 8315 C CA . ASN A 1 561 ? -10.137 5.653 -64.457 1.000 20.923 571 ASN A CA 1
ATOM 8316 C C . ASN A 1 561 ? -9.816 7.156 -64.415 1.000 20.337 571 ASN A C 1
ATOM 8317 O O . ASN A 1 561 ? -10.567 7.953 -64.952 1.000 21.244 571 ASN A O 1
ATOM 8328 N N . PHE A 1 562 ? -8.637 7.514 -63.909 1.000 19.360 572 PHE A N 1
ATOM 8329 C CA . PHE A 1 562 ? -8.178 8.893 -63.900 1.000 18.935 572 PHE A CA 1
ATOM 8330 C C . PHE A 1 562 ? -6.679 8.866 -63.645 1.000 18.703 572 PHE A C 1
ATOM 8331 O O . PHE A 1 562 ? -6.093 7.835 -63.387 1.000 18.760 572 PHE A O 1
ATOM 8348 N N . LYS A 1 563 ? -6.065 10.030 -63.711 1.000 18.687 573 LYS A N 1
ATOM 8349 C CA . LYS A 1 563 ? -4.632 10.157 -63.593 1.000 19.241 573 LYS A CA 1
ATOM 8350 C C . LYS A 1 563 ? -4.330 11.235 -62.559 1.000 18.282 573 LYS A C 1
ATOM 8351 O O . LYS A 1 563 ? -4.960 12.287 -62.588 1.000 19.178 573 LYS A O 1
ATOM 8370 N N . VAL A 1 564 ? -3.443 10.980 -61.606 1.000 17.554 574 VAL A N 1
ATOM 8371 C CA . VAL A 1 564 ? -3.022 12.056 -60.721 1.000 17.643 574 VAL A CA 1
ATOM 8372 C C . VAL A 1 564 ? -1.718 12.693 -61.168 1.000 17.444 574 VAL A C 1
ATOM 8373 O O . VAL A 1 564 ? -0.808 12.036 -61.680 1.000 17.175 574 VAL A O 1
ATOM 8386 N N . PRO A 1 565 ? -1.603 14.024 -61.020 1.000 17.447 575 PRO A N 1
ATOM 8387 C CA . PRO A 1 565 ? -0.464 14.714 -61.607 1.000 17.354 575 PRO A CA 1
ATOM 8388 C C . PRO A 1 565 ? 0.862 14.367 -60.942 1.000 16.370 575 PRO A C 1
ATOM 8389 O O . PRO A 1 565 ? 1.843 14.149 -61.640 1.000 16.680 575 PRO A O 1
ATOM 8400 N N . VAL A 1 566 ? 0.878 14.285 -59.610 1.000 16.158 576 VAL A N 1
ATOM 8401 C CA . VAL A 1 566 ? 2.128 14.137 -58.870 1.000 17.103 576 VAL A CA 1
ATOM 8402 C C . VAL A 1 566 ? 1.797 13.433 -57.563 1.000 16.363 576 VAL A C 1
ATOM 8403 O O . VAL A 1 566 ? 0.865 13.808 -56.865 1.000 17.036 576 VAL A O 1
ATOM 8416 N N . LEU A 1 567 ? 2.664 12.504 -57.170 1.000 15.062 577 LEU A N 1
ATOM 8417 C CA . LEU A 1 567 ? 2.728 12.017 -55.798 1.000 14.161 577 LEU A CA 1
ATOM 8418 C C . LEU A 1 567 ? 4.189 12.059 -55.353 1.000 13.732 577 LEU A C 1
ATOM 8419 O O . LEU A 1 567 ? 5.061 11.460 -56.003 1.000 13.891 577 LEU A O 1
ATOM 8435 N N . GLN A 1 568 ? 4.436 12.735 -54.234 1.000 13.037 578 GLN A N 1
ATOM 8436 C CA . GLN A 1 568 ? 5.735 12.688 -53.578 1.000 13.035 578 GLN A CA 1
ATOM 8437 C C . GLN A 1 568 ? 5.545 12.095 -52.185 1.000 12.320 578 GLN A C 1
ATOM 8438 O O . GLN A 1 568 ? 5.948 10.948 -51.966 1.000 12.844 578 GLN A O 1
ATOM 8452 N N . TYR A 1 569 ? 4.958 12.865 -51.275 1.000 11.580 579 TYR A N 1
ATOM 8453 C CA . TYR A 1 569 ? 4.652 12.364 -49.946 1.000 11.163 579 TYR A CA 1
ATOM 8454 C C . TYR A 1 569 ? 3.190 11.983 -49.742 1.000 11.274 579 TYR A C 1
ATOM 8455 O O . TYR A 1 569 ? 2.906 10.883 -49.284 1.000 11.534 579 TYR A O 1
ATOM 8473 N N . TRP A 1 570 ? 2.285 12.871 -50.089 1.000 11.516 580 TRP A N 1
ATOM 8474 C CA . TRP A 1 570 ? 0.891 12.746 -49.709 1.000 10.928 580 TRP A CA 1
ATOM 8475 C C . TRP A 1 570 ? 0.038 13.439 -50.768 1.000 11.364 580 TRP A C 1
ATOM 8476 O O . TRP A 1 570 ? 0.189 14.665 -50.938 1.000 11.640 580 TRP A O 1
ATOM 8497 N N . ALA A 1 571 ? -0.940 12.713 -51.314 1.000 11.588 581 ALA A N 1
ATOM 8498 C CA . ALA A 1 571 ? -1.951 13.321 -52.149 1.000 12.195 581 ALA A CA 1
ATOM 8499 C C . ALA A 1 571 ? -3.303 12.829 -51.670 1.000 11.684 581 ALA A C 1
ATOM 8500 O O . ALA A 1 571 ? -3.443 11.689 -51.168 1.000 12.079 581 ALA A O 1
ATOM 8507 N N . MET A 1 572 ? -4.309 13.684 -51.854 1.000 11.641 582 MET A N 1
ATOM 8508 C CA . MET A 1 572 ? -5.679 13.374 -51.494 1.000 11.569 582 MET A CA 1
ATOM 8509 C C . MET A 1 572 ? -6.520 13.398 -52.764 1.000 12.412 582 MET A C 1
ATOM 8510 O O . MET A 1 572 ? -6.467 14.349 -53.551 1.000 13.173 582 MET A O 1
ATOM 8524 N N A ILE A 1 573 ? -7.332 12.346 -52.943 0.500 12.423 583 ILE A N 1
ATOM 8525 N N B ILE A 1 573 ? -7.339 12.346 -52.919 0.500 12.692 583 ILE A N 1
ATOM 8526 C CA A ILE A 1 573 ? -8.266 12.258 -54.057 0.500 13.077 583 ILE A CA 1
ATOM 8527 C CA B ILE A 1 573 ? -8.274 12.197 -54.027 0.500 13.536 583 ILE A CA 1
ATOM 8528 C C A ILE A 1 573 ? -9.666 12.254 -53.463 0.500 13.416 583 ILE A C 1
ATOM 8529 C C B ILE A 1 573 ? -9.675 12.259 -53.437 0.500 13.653 583 ILE A C 1
ATOM 8530 O O A ILE A 1 573 ? -9.941 11.526 -52.513 0.500 13.451 583 ILE A O 1
ATOM 8531 O O B ILE A 1 573 ? -9.964 11.567 -52.464 0.500 13.658 583 ILE A O 1
ATOM 8562 N N . VAL A 1 574 ? -10.542 13.095 -54.015 1.000 13.810 584 VAL A N 1
ATOM 8563 C CA . VAL A 1 574 ? -11.895 13.252 -53.508 1.000 14.557 584 VAL A CA 1
ATOM 8564 C C . VAL A 1 574 ? -12.875 12.928 -54.625 1.000 15.689 584 VAL A C 1
ATOM 8565 O O . VAL A 1 574 ? -12.817 13.481 -55.704 1.000 16.353 584 VAL A O 1
ATOM 8578 N N . VAL A 1 575 ? -13.791 12.006 -54.334 1.000 16.379 585 VAL A N 1
ATOM 8579 C CA . VAL A 1 575 ? -14.761 11.525 -55.308 1.000 17.809 585 VAL A CA 1
ATOM 8580 C C . VAL A 1 575 ? -16.150 11.956 -54.850 1.000 18.488 585 VAL A C 1
ATOM 8581 O O . VAL A 1 575 ? -16.588 11.662 -53.736 1.000 18.020 585 VAL A O 1
ATOM 8594 N N . GLU A 1 576 ? -16.794 12.787 -55.674 1.000 19.698 586 GLU A N 1
ATOM 8595 C CA . GLU A 1 576 ? -18.134 13.287 -55.388 1.000 20.807 586 GLU A CA 1
ATOM 8596 C C . GLU A 1 576 ? -19.176 12.783 -56.406 1.000 22.258 586 GLU A C 1
ATOM 8597 O O . GLU A 1 576 ? -18.776 12.424 -57.525 1.000 21.933 586 GLU A O 1
#

Foldseek 3Di:
DWDKAWQFLAAEQPDKIKMAIPDFDPQKKKFKDFPQHTPDMDGGDDRIDIDRDHRDAFGKIKIWMWHADPVGDIDTDAMFMYTHHNDCFQPAFEEEAEDAADADLVRLLVQLVLCSLLSHAEYEYAQLAAWLLFRFDDFLVGGDQWHQTQLRHIHGLCSQQSNCVSSVSNNHAYAYEHALFWDWPPDDCVQPDLQFFKALALQSDHFQWADDDPSGPGIIGGGQLLPVSSLVSVLVSVVRVCSSHVHQAYEYEYDADSPRMAGNNRHDSLRLQSVQVNQVSNCVSPVRHAYEYENECPRNLLVRLCHRHSAYEYEHDPPLFFLQSLLVVQVVSCVSNVNPHGYEYAYAALQQVLVAAEAAQLVLVVLSLQSQLQQLYHYHAHGSAGGNDPSRPSRRYHYDPVSSVLSSLSSSQSRNCVCVRRPDWDKDWFQKAWPPVLFGEDAPPDDALHWHWTWTDRPPKIKIKTFDNNQAPDRGSRCNNSPGDFFDKRAFTKMKGQAQDDWDWKWKFDSVPSSRNIDTWDWDDDHRIIMTTDGIDGGMMMMMTD